Protein AF-A0A9P5H684-F1 (afdb_monomer_lite)

Foldseek 3Di:
DWKFWQAAPQDPVCLVPIQMFAADDLDDFDCPPPSNDNPDDHPGTHHPQCCQQPPDVHNVVVVVSLLPQQALDPVNLLPCVVPLVVLLVSNVRNLVRVLRQCQELVSVLVVLLQLCVLCLVQVHQEAEEEEFALAFRHAYVSGRDGDRDPCVSVVSQVVSQVVQCPDPSNVSRPGYAYAHEAEQQDDPVQVLSRLVVLLVNCVVPVPRYAAYEYDGDLVPGHAVVNCVVSLVVSVVVCVVVVHDHAYAYAACLDLDDPDRRNCSLVSCVVSPHQEYEQNQCVLNPPVSLVSQQVSVREYEHAQLCCSSSNVDVALLRGCVVVSLVSVHQYAYENAAVSRSPHNGQYRVVVVVRNCVNDVPCHVVVHVVRYDYHYYHHSYNHDDDDD

pLDDT: mean 90.16, std 14.66, range [24.05, 98.62]

Structure (mmCIF, N/CA/C/O backbone):
data_AF-A0A9P5H684-F1
#
_entry.id   AF-A0A9P5H684-F1
#
loop_
_atom_site.group_PDB
_atom_site.id
_atom_site.type_symbol
_atom_site.label_atom_id
_atom_site.label_alt_id
_atom_site.label_comp_id
_atom_site.label_asym_id
_atom_site.label_entity_id
_atom_site.label_seq_id
_atom_site.pdbx_PDB_ins_code
_atom_site.Cartn_x
_atom_site.Cartn_y
_atom_site.Cartn_z
_atom_site.occupancy
_atom_site.B_iso_or_equiv
_atom_site.auth_seq_id
_atom_site.auth_comp_id
_atom_site.auth_asym_id
_atom_site.auth_atom_id
_atom_site.pdbx_PDB_model_num
ATOM 1 N N . MET A 1 1 ? 10.548 11.317 -19.198 1.00 88.12 1 MET A N 1
ATOM 2 C CA . MET A 1 1 ? 10.580 9.990 -18.536 1.00 88.12 1 MET A CA 1
ATOM 3 C C . MET A 1 1 ? 11.730 9.157 -19.072 1.00 88.12 1 MET A C 1
ATOM 5 O O . MET A 1 1 ? 11.897 9.047 -20.286 1.00 88.12 1 MET A O 1
ATOM 9 N N . ALA A 1 2 ? 12.477 8.539 -18.170 1.00 92.25 2 ALA A N 1
ATOM 10 C CA . ALA A 1 2 ? 13.562 7.614 -18.451 1.00 92.25 2 ALA A CA 1
ATOM 11 C C . ALA A 1 2 ? 13.311 6.261 -17.791 1.00 92.25 2 ALA A C 1
ATOM 13 O O . ALA A 1 2 ? 12.470 6.139 -16.901 1.00 92.25 2 ALA A O 1
ATOM 14 N N . ILE A 1 3 ? 14.054 5.261 -18.247 1.00 94.75 3 ILE A N 1
ATOM 15 C CA . ILE A 1 3 ? 14.156 3.939 -17.643 1.00 94.75 3 ILE A CA 1
ATOM 16 C C . ILE A 1 3 ? 15.622 3.663 -17.309 1.00 94.75 3 ILE A C 1
ATOM 18 O O . ILE A 1 3 ? 16.497 3.920 -18.132 1.00 94.75 3 ILE A O 1
ATOM 22 N N . SER A 1 4 ? 15.889 3.114 -16.134 1.00 95.31 4 SER A N 1
ATOM 23 C CA . SER A 1 4 ? 17.172 2.495 -15.791 1.00 95.31 4 SER A CA 1
ATOM 24 C C . SER A 1 4 ? 16.957 1.019 -15.459 1.00 95.31 4 SER A C 1
ATOM 26 O O . SER A 1 4 ? 15.826 0.578 -15.223 1.00 95.31 4 SER A O 1
ATOM 28 N N . ALA A 1 5 ? 18.033 0.237 -15.493 1.00 96.69 5 ALA A N 1
ATOM 29 C CA . ALA A 1 5 ? 18.012 -1.173 -15.137 1.00 96.69 5 ALA A CA 1
ATOM 30 C C . ALA A 1 5 ? 19.269 -1.564 -14.352 1.00 96.69 5 ALA A C 1
ATOM 32 O O . ALA A 1 5 ? 20.348 -1.028 -14.594 1.00 96.69 5 ALA A O 1
ATOM 33 N N . SER A 1 6 ? 19.170 -2.570 -13.487 1.00 97.19 6 SER A N 1
ATOM 34 C CA . SER A 1 6 ? 20.330 -3.083 -12.734 1.00 97.19 6 SER A CA 1
ATOM 35 C C . SER A 1 6 ? 21.336 -3.858 -13.582 1.00 97.19 6 SER A C 1
ATOM 37 O O . SER A 1 6 ? 22.437 -4.174 -13.136 1.00 97.19 6 SER A O 1
ATOM 39 N N . GLN A 1 7 ? 20.976 -4.160 -14.826 1.00 96.94 7 GLN A N 1
ATOM 40 C CA . GLN A 1 7 ? 21.835 -4.785 -15.822 1.00 96.94 7 GLN A CA 1
ATOM 41 C C . GLN A 1 7 ? 21.268 -4.558 -17.225 1.00 96.94 7 GLN A C 1
ATOM 43 O O . GLN A 1 7 ? 20.145 -4.081 -17.389 1.00 96.94 7 GLN A O 1
ATOM 48 N N . ASN A 1 8 ? 22.036 -4.926 -18.254 1.00 96.19 8 ASN A N 1
ATOM 49 C CA . ASN A 1 8 ? 21.579 -4.809 -19.637 1.00 96.19 8 ASN A CA 1
ATOM 50 C C . ASN A 1 8 ? 20.339 -5.677 -19.908 1.00 96.19 8 ASN A C 1
ATOM 52 O O . ASN A 1 8 ? 20.190 -6.768 -19.364 1.00 96.19 8 ASN A O 1
ATOM 56 N N . LEU A 1 9 ? 19.491 -5.240 -20.832 1.00 96.75 9 LEU A N 1
ATOM 57 C CA . LEU A 1 9 ? 18.253 -5.928 -21.208 1.00 96.75 9 LEU A CA 1
ATOM 58 C C . LEU A 1 9 ? 18.387 -6.725 -22.520 1.00 96.75 9 LEU A C 1
ATOM 60 O O . LEU A 1 9 ? 17.383 -7.007 -23.179 1.00 96.75 9 LEU A O 1
ATOM 64 N N . GLY A 1 10 ? 19.614 -7.057 -22.939 1.00 95.19 10 GLY A N 1
ATOM 65 C CA . GLY A 1 10 ? 19.905 -7.612 -24.264 1.00 95.19 10 GLY A CA 1
ATOM 66 C C . GLY A 1 10 ? 19.363 -9.025 -24.503 1.00 95.19 10 GLY A C 1
ATOM 67 O O . GLY A 1 10 ? 18.815 -9.298 -25.574 1.00 95.19 10 GLY A O 1
ATOM 68 N N . SER A 1 11 ? 19.435 -9.915 -23.509 1.00 95.62 11 SER A N 1
ATOM 69 C CA . SER A 1 11 ? 18.943 -11.296 -23.612 1.00 95.62 11 SER A CA 1
ATOM 70 C C . SER A 1 11 ? 17.665 -11.515 -22.800 1.00 95.62 11 SER A C 1
ATOM 72 O O . SER A 1 11 ? 17.263 -10.680 -21.992 1.00 95.62 11 SER A O 1
ATOM 74 N N . GLU A 1 12 ? 16.982 -12.635 -23.036 1.00 94.88 12 GLU A N 1
ATOM 75 C CA . GLU A 1 12 ? 15.799 -12.999 -22.251 1.00 94.88 12 GLU A CA 1
ATOM 76 C C . GLU A 1 12 ? 16.147 -13.234 -20.779 1.00 94.88 12 GLU A C 1
ATOM 78 O O . GLU A 1 12 ? 15.478 -12.692 -19.904 1.00 94.88 12 GLU A O 1
ATOM 83 N N . GLU A 1 13 ? 17.243 -13.942 -20.514 1.00 95.75 13 GLU A N 1
ATOM 84 C CA . GLU A 1 13 ? 17.753 -14.185 -19.164 1.00 95.75 13 GLU A CA 1
ATOM 85 C C . GLU A 1 13 ? 18.065 -12.875 -18.427 1.00 95.75 13 GLU A C 1
ATOM 87 O O . GLU A 1 13 ? 17.640 -12.678 -17.286 1.00 95.75 13 GLU A O 1
ATOM 92 N N . THR A 1 14 ? 18.752 -11.926 -19.078 1.00 96.44 14 THR A N 1
ATOM 93 C CA . THR A 1 14 ? 19.074 -10.658 -18.413 1.00 96.44 14 THR A CA 1
ATOM 94 C C . THR A 1 14 ? 17.828 -9.805 -18.190 1.00 96.44 14 THR A C 1
ATOM 96 O O . THR A 1 14 ? 17.703 -9.181 -17.137 1.00 96.44 14 THR A O 1
ATOM 99 N N . ARG A 1 15 ? 16.850 -9.836 -19.105 1.00 96.06 15 ARG A N 1
ATOM 100 C CA . ARG A 1 15 ? 15.536 -9.209 -18.892 1.00 96.06 15 ARG A CA 1
ATOM 101 C C . ARG A 1 15 ? 14.789 -9.830 -17.717 1.00 96.06 15 ARG A C 1
ATOM 103 O O . ARG A 1 15 ? 14.242 -9.099 -16.897 1.00 96.06 15 ARG A O 1
ATOM 110 N N . GLN A 1 16 ? 14.772 -11.153 -17.593 1.00 92.81 16 GLN A N 1
ATOM 111 C CA . GLN A 1 16 ? 14.101 -11.840 -16.484 1.00 92.81 16 GLN A CA 1
ATOM 112 C C . GLN A 1 16 ? 14.712 -11.468 -15.127 1.00 92.81 16 GLN A C 1
ATOM 114 O O . GLN A 1 16 ? 13.967 -11.164 -14.197 1.00 92.81 16 GLN A O 1
ATOM 119 N N . ASN A 1 17 ? 16.038 -11.365 -15.045 1.00 94.38 17 ASN A N 1
ATOM 120 C CA . ASN A 1 17 ? 16.744 -11.079 -13.794 1.00 94.38 17 ASN A CA 1
ATOM 121 C C . ASN A 1 17 ? 16.863 -9.582 -13.458 1.00 94.38 17 ASN A C 1
ATOM 123 O O . ASN A 1 17 ? 17.073 -9.233 -12.300 1.00 94.38 17 ASN A O 1
ATOM 127 N N . ALA A 1 18 ? 16.722 -8.686 -14.440 1.00 95.94 18 ALA A N 1
ATOM 128 C CA . ALA A 1 18 ? 16.872 -7.252 -14.209 1.00 95.94 18 ALA A CA 1
ATOM 129 C C . ALA A 1 18 ? 15.741 -6.682 -13.341 1.00 95.94 18 ALA A C 1
ATOM 131 O O . ALA A 1 18 ? 14.556 -6.965 -13.554 1.00 95.94 18 ALA A O 1
ATOM 132 N N . THR A 1 19 ? 16.114 -5.795 -12.427 1.00 95.69 19 THR A N 1
ATOM 133 C CA . THR A 1 19 ? 15.214 -4.779 -11.876 1.00 95.69 19 THR A CA 1
ATOM 134 C C . THR A 1 19 ? 15.254 -3.563 -12.788 1.00 95.69 19 THR A C 1
ATOM 136 O O . THR A 1 19 ? 16.288 -3.271 -13.388 1.00 95.69 19 THR A O 1
ATOM 139 N N . ILE A 1 20 ? 14.124 -2.878 -12.918 1.00 96.88 20 ILE A N 1
ATOM 140 C CA . ILE A 1 20 ? 14.018 -1.630 -13.675 1.00 96.88 20 ILE A CA 1
ATOM 141 C C . ILE A 1 20 ? 13.455 -0.541 -12.766 1.00 96.88 20 ILE A C 1
ATOM 143 O O . ILE A 1 20 ? 12.819 -0.855 -11.761 1.00 96.88 20 ILE A O 1
ATOM 147 N N . SER A 1 21 ? 13.668 0.718 -13.127 1.00 95.75 21 SER A N 1
ATOM 148 C CA . SER A 1 21 ? 13.059 1.873 -12.465 1.00 95.75 21 SER A CA 1
ATOM 149 C C . SER A 1 21 ? 12.795 2.994 -13.455 1.00 95.75 21 SER A C 1
ATOM 151 O O . SER A 1 21 ? 13.434 3.068 -14.506 1.00 95.75 21 SER A O 1
ATOM 153 N N . PHE A 1 22 ? 11.847 3.861 -13.110 1.00 94.12 22 PHE A N 1
ATOM 154 C CA . PHE A 1 22 ? 11.490 5.034 -13.896 1.00 94.12 22 PHE A CA 1
ATOM 155 C C . PHE A 1 22 ? 11.845 6.328 -13.163 1.00 94.12 22 PHE A C 1
ATOM 157 O O . PHE A 1 22 ? 11.801 6.402 -11.936 1.00 94.12 22 PHE A O 1
ATOM 164 N N . SER A 1 23 ? 12.197 7.353 -13.933 1.00 90.88 23 SER A N 1
ATOM 165 C CA . SER A 1 23 ? 12.470 8.702 -13.431 1.00 90.88 23 SER A CA 1
ATOM 166 C C . SER A 1 23 ? 12.020 9.762 -14.433 1.00 90.88 23 SER A C 1
ATOM 168 O O . SER A 1 23 ? 11.856 9.490 -15.632 1.00 90.88 23 SER A O 1
ATOM 170 N N . HIS A 1 24 ? 11.810 10.982 -13.949 1.00 90.06 24 HIS A N 1
ATOM 171 C CA . HIS A 1 24 ? 11.607 12.148 -14.799 1.00 90.06 24 HIS A CA 1
ATOM 172 C C . HIS A 1 24 ? 12.957 12.787 -15.163 1.00 90.06 24 HIS A C 1
ATOM 174 O O . HIS A 1 24 ? 13.890 12.734 -14.374 1.00 90.06 24 HIS A O 1
ATOM 180 N N . HIS A 1 25 ? 13.051 13.332 -16.377 1.00 86.19 25 HIS A N 1
ATOM 181 C CA . HIS A 1 25 ? 14.206 14.072 -16.891 1.00 86.19 25 HIS A CA 1
ATOM 182 C C . HIS A 1 25 ? 13.705 15.023 -17.979 1.00 86.19 25 HIS A C 1
ATOM 184 O O . HIS A 1 25 ? 12.967 14.575 -18.872 1.00 86.19 25 HIS A O 1
ATOM 190 N N . ASN A 1 26 ? 14.132 16.283 -17.908 1.00 77.31 26 ASN A N 1
ATOM 191 C CA . ASN A 1 26 ? 13.805 17.329 -18.878 1.00 77.31 26 ASN A CA 1
ATOM 192 C C . ASN A 1 26 ? 14.712 17.278 -20.114 1.00 77.31 26 ASN A C 1
ATOM 194 O O . ASN A 1 26 ? 14.251 17.455 -21.244 1.00 77.31 26 ASN A O 1
ATOM 198 N N . ASP A 1 27 ? 15.999 17.004 -19.897 1.00 71.00 27 ASP A N 1
ATOM 199 C CA . ASP A 1 27 ? 17.017 17.059 -20.939 1.00 71.00 27 ASP A CA 1
ATOM 200 C C . ASP A 1 27 ? 17.189 15.744 -21.712 1.00 71.00 27 ASP A C 1
ATOM 202 O O . ASP A 1 27 ? 16.764 14.651 -21.321 1.00 71.00 27 ASP A O 1
ATOM 206 N N . SER A 1 28 ? 17.862 15.859 -22.860 1.00 66.38 28 SER A N 1
ATOM 207 C CA . SER A 1 28 ? 18.249 14.715 -23.684 1.00 66.38 28 SER A CA 1
ATOM 208 C C . SER A 1 28 ? 19.277 13.850 -22.952 1.00 66.38 28 SER A C 1
ATOM 210 O O . SER A 1 28 ? 20.439 14.223 -22.811 1.00 66.38 28 SER A O 1
ATOM 212 N N . ILE A 1 29 ? 18.853 12.666 -22.519 1.00 74.56 29 ILE A N 1
ATOM 213 C CA . ILE A 1 29 ? 19.712 11.679 -21.857 1.00 74.56 29 ILE A CA 1
ATOM 214 C C . ILE A 1 29 ? 20.657 11.041 -22.882 1.00 74.56 29 ILE A C 1
ATOM 216 O O . ILE A 1 29 ? 20.285 10.823 -24.039 1.00 74.56 29 ILE A O 1
ATOM 220 N N . LEU A 1 30 ? 21.878 10.711 -22.450 1.00 66.06 30 LEU A N 1
ATOM 221 C CA . LEU A 1 30 ? 22.848 9.967 -23.253 1.00 66.06 30 LEU A CA 1
ATOM 222 C C . LEU A 1 30 ? 22.227 8.673 -23.809 1.00 66.06 30 LEU A C 1
ATOM 224 O O . LEU A 1 30 ? 21.613 7.892 -23.087 1.00 66.06 30 LEU A O 1
ATOM 228 N N . VAL A 1 31 ? 22.403 8.450 -25.113 1.00 68.75 31 VAL A N 1
ATOM 229 C CA . VAL A 1 31 ? 21.781 7.337 -25.859 1.00 68.75 31 VAL A CA 1
ATOM 230 C C . VAL A 1 31 ? 22.736 6.142 -26.013 1.00 68.75 31 VAL A C 1
ATOM 232 O O . VAL A 1 31 ? 22.346 5.090 -26.511 1.00 68.75 31 VAL A O 1
ATOM 235 N N . GLU A 1 32 ? 23.989 6.268 -25.567 1.00 79.25 32 GLU A N 1
ATOM 236 C CA . GLU A 1 32 ? 25.018 5.243 -25.744 1.00 79.25 32 GLU A CA 1
ATOM 237 C C . GLU A 1 32 ? 25.802 4.981 -24.450 1.00 79.25 32 GLU A C 1
ATOM 239 O O . GLU A 1 32 ? 26.245 5.936 -23.806 1.00 79.25 32 GLU A O 1
ATOM 244 N N . PRO A 1 33 ? 26.059 3.709 -24.099 1.00 85.81 33 PRO A N 1
ATOM 245 C CA . PRO A 1 33 ? 25.591 2.496 -24.777 1.00 85.81 33 PRO A CA 1
ATOM 246 C C . PRO A 1 33 ? 24.095 2.215 -24.540 1.00 85.81 33 PRO A C 1
ATOM 248 O O . PRO A 1 33 ? 23.588 2.423 -23.441 1.00 85.81 33 PRO A O 1
ATOM 251 N N . SER A 1 34 ? 23.402 1.692 -25.562 1.00 92.25 34 SER A N 1
ATOM 252 C CA . SER A 1 34 ? 21.995 1.252 -25.461 1.00 92.25 34 SER A CA 1
ATOM 253 C C . SER A 1 34 ? 21.733 0.367 -24.233 1.00 92.25 34 SER A C 1
ATOM 255 O O . SER A 1 34 ? 22.548 -0.502 -23.923 1.00 92.25 34 SER A O 1
ATOM 257 N N . ILE A 1 35 ? 20.554 0.492 -23.607 1.00 94.25 35 ILE A N 1
ATOM 258 C CA . ILE A 1 35 ? 20.113 -0.373 -22.492 1.00 94.25 35 ILE A CA 1
ATOM 259 C C . ILE A 1 35 ? 20.092 -1.875 -22.846 1.00 94.25 35 ILE A C 1
ATOM 261 O O . ILE A 1 35 ? 20.163 -2.730 -21.966 1.00 94.25 35 ILE A O 1
ATOM 265 N N . TYR A 1 36 ? 20.049 -2.223 -24.137 1.00 95.75 36 TYR A N 1
ATOM 266 C CA . TYR A 1 36 ? 20.116 -3.606 -24.632 1.00 95.75 36 TYR A CA 1
ATOM 267 C C . TYR A 1 36 ? 21.547 -4.088 -24.928 1.00 95.75 36 TYR A C 1
ATOM 269 O O . TYR A 1 36 ? 21.750 -5.243 -25.296 1.00 95.75 36 TYR A O 1
ATOM 277 N N . SER A 1 37 ? 22.549 -3.218 -24.792 1.00 94.94 37 SER A N 1
ATOM 278 C CA . SER A 1 37 ? 23.952 -3.523 -25.072 1.00 94.94 37 SER A CA 1
ATOM 279 C C . SER A 1 37 ? 24.622 -4.215 -23.892 1.00 94.94 37 SER A C 1
ATOM 281 O O . SER A 1 37 ? 24.469 -3.795 -22.750 1.00 94.94 37 SER A O 1
ATOM 283 N N . ALA A 1 38 ? 25.498 -5.186 -24.162 1.00 94.69 38 ALA A N 1
ATOM 284 C CA . ALA A 1 38 ? 26.367 -5.775 -23.137 1.00 94.69 38 ALA A CA 1
ATOM 285 C C . ALA A 1 38 ? 27.308 -4.748 -22.467 1.00 94.69 38 ALA A C 1
ATOM 287 O O . ALA A 1 38 ? 27.883 -5.035 -21.423 1.00 94.69 38 ALA A O 1
ATOM 288 N N . LYS A 1 39 ? 27.474 -3.560 -23.068 1.00 95.38 39 LYS A N 1
ATOM 289 C CA . LYS A 1 39 ? 28.248 -2.442 -22.508 1.00 95.38 39 LYS A CA 1
ATOM 290 C C . LYS A 1 39 ? 27.414 -1.485 -21.651 1.00 95.38 39 LYS A C 1
ATOM 292 O O . LYS A 1 39 ? 27.982 -0.519 -21.151 1.00 95.38 39 LYS A O 1
ATOM 297 N N . TYR A 1 40 ? 26.101 -1.703 -21.526 1.00 95.00 40 TYR A N 1
ATOM 298 C CA . TYR A 1 40 ? 25.239 -0.887 -20.673 1.00 95.00 40 TYR A CA 1
ATOM 299 C C . TYR A 1 40 ? 25.798 -0.827 -19.251 1.00 95.00 40 TYR A C 1
ATOM 301 O O . TYR A 1 40 ? 26.163 -1.855 -18.677 1.00 95.00 40 TYR A O 1
ATOM 309 N N . ILE A 1 41 ? 25.870 0.384 -18.703 1.00 94.31 41 ILE A N 1
ATOM 310 C CA . ILE A 1 41 ? 26.315 0.616 -17.334 1.00 94.31 41 ILE A CA 1
ATOM 311 C C . ILE A 1 41 ? 25.068 0.531 -16.442 1.00 94.31 41 ILE A C 1
ATOM 313 O O . ILE A 1 41 ? 24.143 1.319 -16.656 1.00 94.31 41 ILE A O 1
ATOM 317 N N . PRO A 1 42 ? 25.015 -0.402 -15.472 1.00 95.25 42 PRO A N 1
ATOM 318 C CA . PRO A 1 42 ? 23.898 -0.525 -14.542 1.00 95.25 42 PRO A CA 1
ATOM 319 C C . PRO A 1 42 ? 23.465 0.806 -13.929 1.00 95.25 42 PRO A C 1
ATOM 321 O O . PRO A 1 42 ? 24.299 1.659 -13.628 1.00 95.25 42 PRO A O 1
ATOM 324 N N . GLU A 1 43 ? 22.158 0.952 -13.737 1.00 93.88 43 GLU A N 1
ATOM 325 C CA . GLU A 1 43 ? 21.494 2.105 -13.122 1.00 93.88 43 GLU A CA 1
ATOM 326 C C . GLU A 1 43 ? 21.635 3.433 -13.879 1.00 93.88 43 GLU A C 1
ATOM 328 O O . GLU A 1 43 ? 21.195 4.474 -13.396 1.00 93.88 43 GLU A O 1
ATOM 333 N N . THR A 1 44 ? 22.181 3.424 -15.098 1.00 92.81 44 THR A N 1
ATOM 334 C CA . THR A 1 44 ? 22.191 4.630 -15.934 1.00 92.81 44 THR A CA 1
ATOM 335 C C . THR A 1 44 ? 20.836 4.850 -16.601 1.00 92.81 44 THR A C 1
ATOM 337 O O . THR A 1 44 ? 20.258 3.932 -17.193 1.00 92.81 44 THR A O 1
ATOM 340 N N . SER A 1 45 ? 20.316 6.074 -16.497 1.00 92.19 45 SER A N 1
ATOM 341 C CA . SER A 1 45 ? 19.063 6.471 -17.141 1.00 92.19 45 SER A CA 1
ATOM 342 C C . SER A 1 45 ? 19.159 6.351 -18.661 1.00 92.19 45 SER A C 1
ATOM 344 O O . SER A 1 45 ? 20.176 6.686 -19.266 1.00 92.19 45 SER A O 1
ATOM 346 N N . PHE A 1 46 ? 18.066 5.922 -19.286 1.00 93.38 46 PHE A N 1
ATOM 347 C CA . PHE A 1 46 ? 17.939 5.771 -20.729 1.00 93.38 46 PHE A CA 1
ATOM 348 C C . PHE A 1 46 ? 16.563 6.272 -21.205 1.00 93.38 46 PHE A C 1
ATOM 350 O O . PHE A 1 46 ? 15.563 6.028 -20.524 1.00 93.38 46 PHE A O 1
ATOM 357 N N . PRO A 1 47 ? 16.442 6.948 -22.366 1.00 93.31 47 PRO A N 1
ATOM 358 C CA . PRO A 1 47 ? 15.149 7.443 -22.843 1.00 93.31 47 PRO A CA 1
ATOM 359 C C . PRO A 1 47 ? 14.119 6.319 -23.037 1.00 93.31 47 PRO A C 1
ATOM 361 O O . PRO A 1 47 ? 14.305 5.427 -23.871 1.00 93.31 47 PRO A O 1
ATOM 364 N N . ILE A 1 48 ? 12.989 6.384 -22.321 1.00 93.06 48 ILE A N 1
ATOM 365 C CA . ILE A 1 48 ? 11.979 5.309 -22.331 1.00 93.06 48 ILE A CA 1
ATOM 366 C C . ILE A 1 48 ? 11.394 5.065 -23.728 1.00 93.06 48 ILE A C 1
ATOM 368 O O . ILE A 1 48 ? 11.142 3.924 -24.101 1.00 93.06 48 ILE A O 1
ATOM 372 N N . GLN A 1 49 ? 11.216 6.118 -24.533 1.00 92.56 49 GLN A N 1
ATOM 373 C CA . GLN A 1 49 ? 10.672 5.989 -25.888 1.00 92.56 49 GLN A CA 1
ATOM 374 C C . GLN A 1 49 ? 11.644 5.254 -26.817 1.00 92.56 49 GLN A C 1
ATOM 376 O O . GLN A 1 49 ? 11.212 4.489 -27.677 1.00 92.56 49 GLN A O 1
ATOM 381 N N . ILE A 1 50 ? 12.955 5.460 -26.641 1.00 93.69 50 ILE A N 1
ATOM 382 C CA . ILE A 1 50 ? 13.979 4.744 -27.408 1.00 93.69 50 ILE A CA 1
ATOM 383 C C . ILE A 1 50 ? 14.052 3.298 -26.924 1.00 93.69 50 ILE A C 1
ATOM 385 O O . ILE A 1 50 ? 14.060 2.398 -27.763 1.00 93.69 50 ILE A O 1
ATOM 389 N N . ALA A 1 51 ? 14.037 3.062 -25.605 1.00 94.56 51 ALA A N 1
ATOM 390 C CA . ALA A 1 51 ? 13.985 1.711 -25.046 1.00 94.56 51 ALA A CA 1
ATOM 391 C C . ALA A 1 51 ? 12.799 0.934 -25.632 1.00 94.56 51 ALA A C 1
ATOM 393 O O . ALA A 1 51 ? 12.989 -0.090 -26.276 1.00 94.56 51 ALA A O 1
ATOM 394 N N . ALA A 1 52 ? 11.588 1.483 -25.532 1.00 96.25 52 ALA A N 1
ATOM 395 C CA . ALA A 1 52 ? 10.380 0.834 -26.029 1.00 96.25 52 ALA A CA 1
ATOM 396 C C . ALA A 1 52 ? 10.454 0.490 -27.527 1.00 96.25 52 ALA A C 1
ATOM 398 O O . ALA A 1 52 ? 10.137 -0.633 -27.913 1.00 96.25 52 ALA A O 1
ATOM 399 N N . LYS A 1 53 ? 10.919 1.423 -28.370 1.00 95.12 53 LYS A N 1
ATOM 400 C CA . LYS A 1 53 ? 11.030 1.215 -29.825 1.00 95.12 53 LYS A CA 1
ATOM 401 C C . LYS A 1 53 ? 12.095 0.199 -30.219 1.00 95.12 53 LYS A C 1
ATOM 403 O O . LYS A 1 53 ? 11.917 -0.515 -31.201 1.00 95.12 53 LYS A O 1
ATOM 408 N N . SER A 1 54 ? 13.205 0.164 -29.485 1.00 94.19 54 SER A N 1
ATOM 409 C CA . SER A 1 54 ? 14.333 -0.734 -29.759 1.00 94.19 54 SER A CA 1
ATOM 410 C C . SER A 1 54 ? 14.256 -2.062 -29.000 1.00 94.19 54 SER A C 1
ATOM 412 O O . SER A 1 54 ? 15.111 -2.926 -29.193 1.00 94.19 54 SER A O 1
ATOM 414 N N . PHE A 1 55 ? 13.219 -2.260 -28.183 1.00 96.62 55 PHE A N 1
ATOM 415 C CA . PHE A 1 55 ? 12.987 -3.513 -27.483 1.00 96.62 55 PHE A CA 1
ATOM 416 C C . PHE A 1 55 ? 12.774 -4.666 -28.481 1.00 96.62 55 PHE A C 1
ATOM 418 O O . PHE A 1 55 ? 12.052 -4.502 -29.472 1.00 96.62 55 PHE A O 1
ATOM 425 N N . PRO A 1 56 ? 13.343 -5.859 -28.237 1.00 93.38 56 PRO A N 1
ATOM 426 C CA . PRO A 1 56 ? 13.079 -7.032 -29.065 1.00 93.38 56 PRO A CA 1
ATOM 427 C C . PRO A 1 56 ? 11.579 -7.363 -29.130 1.00 93.38 56 PRO A C 1
ATOM 429 O O . PRO A 1 56 ? 10.965 -7.722 -28.128 1.00 93.38 56 PRO A O 1
ATOM 432 N N . GLY A 1 57 ? 10.981 -7.249 -30.319 1.00 94.38 57 GLY A N 1
ATOM 433 C CA . GLY A 1 57 ? 9.531 -7.401 -30.517 1.00 94.38 57 GLY A CA 1
ATOM 434 C C . GLY A 1 57 ? 8.727 -6.093 -30.456 1.00 94.38 57 GLY A C 1
ATOM 435 O O . GLY A 1 57 ? 7.500 -6.142 -30.518 1.00 94.38 57 GLY A O 1
ATOM 436 N N . GLY A 1 58 ? 9.396 -4.940 -30.370 1.00 96.31 58 GLY A N 1
ATOM 437 C CA . GLY A 1 58 ? 8.798 -3.606 -30.446 1.00 96.31 58 GLY A CA 1
ATOM 438 C C . GLY A 1 58 ? 8.108 -3.137 -29.162 1.00 96.31 58 GLY A C 1
ATOM 439 O O . GLY A 1 58 ? 8.189 -3.773 -28.108 1.00 96.31 58 GLY A O 1
ATOM 440 N N . GLU A 1 59 ? 7.396 -2.011 -29.266 1.00 97.38 59 GLU A N 1
ATOM 441 C CA . GLU A 1 59 ? 6.789 -1.322 -28.118 1.00 97.38 59 GLU A CA 1
ATOM 442 C C . GLU A 1 59 ? 5.768 -2.188 -27.362 1.00 97.38 59 GLU A C 1
ATOM 444 O O . GLU A 1 59 ? 5.715 -2.149 -26.133 1.00 97.38 59 GLU A O 1
ATOM 449 N N . ASP A 1 60 ? 4.988 -3.018 -28.060 1.00 97.50 60 ASP A N 1
ATOM 450 C CA . ASP A 1 60 ? 4.012 -3.908 -27.417 1.00 97.50 60 ASP A CA 1
ATOM 451 C C . ASP A 1 60 ? 4.691 -4.982 -26.563 1.00 97.50 60 ASP A C 1
ATOM 453 O O . ASP A 1 60 ? 4.224 -5.317 -25.470 1.00 97.50 60 ASP A O 1
ATOM 457 N N . ALA A 1 61 ? 5.818 -5.518 -27.039 1.00 97.12 61 ALA A N 1
ATOM 458 C CA . ALA A 1 61 ? 6.613 -6.465 -26.273 1.00 97.12 61 ALA A CA 1
ATOM 459 C C . ALA A 1 61 ? 7.273 -5.782 -25.065 1.00 97.12 61 ALA A C 1
ATOM 461 O O . ALA A 1 61 ? 7.292 -6.369 -23.982 1.00 97.12 61 ALA A O 1
ATOM 462 N N . PHE A 1 62 ? 7.709 -4.525 -25.206 1.00 97.56 62 PHE A N 1
ATOM 463 C CA . PHE A 1 62 ? 8.201 -3.722 -24.085 1.00 97.56 62 PHE A CA 1
ATOM 464 C C . PHE A 1 62 ? 7.122 -3.504 -23.018 1.00 97.56 62 PHE A C 1
ATOM 466 O O . PHE A 1 62 ? 7.381 -3.709 -21.835 1.00 97.56 62 PHE A O 1
ATOM 473 N N . ARG A 1 63 ? 5.890 -3.151 -23.414 1.00 96.19 63 ARG A N 1
ATOM 474 C CA . ARG A 1 63 ? 4.765 -2.983 -22.476 1.00 96.19 63 ARG A CA 1
ATOM 475 C C . ARG A 1 63 ? 4.448 -4.276 -21.730 1.00 96.19 63 ARG A C 1
ATOM 477 O O . ARG A 1 63 ? 4.270 -4.235 -20.516 1.00 96.19 63 ARG A O 1
ATOM 484 N N . ARG A 1 64 ? 4.424 -5.422 -22.424 1.00 95.12 64 ARG A N 1
ATOM 485 C CA . ARG A 1 64 ? 4.244 -6.738 -21.782 1.00 95.12 64 ARG A CA 1
ATOM 486 C C . ARG A 1 64 ? 5.368 -7.054 -20.799 1.00 95.12 64 ARG A C 1
ATOM 488 O O . ARG A 1 64 ? 5.080 -7.514 -19.702 1.00 95.12 64 ARG A O 1
ATOM 495 N N . TYR A 1 65 ? 6.614 -6.756 -21.163 1.00 96.38 65 TYR A N 1
ATOM 496 C CA . TYR A 1 65 ? 7.768 -6.916 -20.280 1.00 96.38 65 TYR A CA 1
ATOM 497 C C . TYR A 1 65 ? 7.669 -6.038 -19.024 1.00 96.38 65 TYR A C 1
ATOM 499 O O . TYR A 1 65 ? 7.888 -6.514 -17.917 1.00 96.38 65 TYR A O 1
ATOM 507 N N . VAL A 1 66 ? 7.295 -4.764 -19.162 1.00 95.81 66 VAL A N 1
ATOM 508 C CA . VAL A 1 66 ? 7.104 -3.887 -17.997 1.00 95.81 66 VAL A CA 1
ATOM 509 C C . VAL A 1 66 ? 5.945 -4.392 -17.133 1.00 95.81 66 VAL A C 1
ATOM 511 O O . VAL A 1 66 ? 6.095 -4.485 -15.915 1.00 95.81 66 VAL A O 1
ATOM 514 N N . LYS A 1 67 ? 4.822 -4.803 -17.744 1.00 94.12 67 LYS A N 1
ATOM 515 C CA . LYS A 1 67 ? 3.670 -5.371 -17.022 1.00 94.12 67 LYS A CA 1
ATOM 516 C C . LYS A 1 67 ? 4.058 -6.632 -16.245 1.00 94.12 67 LYS A C 1
ATOM 518 O O . LYS A 1 67 ? 3.724 -6.738 -15.071 1.00 94.12 67 LYS A O 1
ATOM 523 N N . SER A 1 68 ? 4.851 -7.528 -16.836 1.00 94.06 68 SER A N 1
ATOM 524 C CA . SER A 1 68 ? 5.320 -8.741 -16.154 1.00 94.06 68 SER A CA 1
ATOM 525 C C . SER A 1 68 ? 6.253 -8.462 -14.973 1.00 94.06 68 SER A C 1
ATOM 527 O O . SER A 1 68 ? 6.509 -9.365 -14.189 1.00 94.06 68 SER A O 1
ATOM 529 N N . LYS A 1 69 ? 6.790 -7.241 -14.834 1.00 95.06 69 LYS A N 1
ATOM 530 C CA . LYS A 1 69 ? 7.607 -6.824 -13.682 1.00 95.06 69 LYS A CA 1
ATOM 531 C C . LYS A 1 69 ? 6.781 -6.192 -12.565 1.00 95.06 69 LYS A C 1
ATOM 533 O O . LYS A 1 69 ? 7.171 -6.293 -11.403 1.00 95.06 69 LYS A O 1
ATOM 538 N N . VAL A 1 70 ? 5.618 -5.626 -12.879 1.00 93.69 70 VAL A N 1
ATOM 539 C CA . VAL A 1 70 ? 4.734 -4.961 -11.904 1.00 93.69 70 VAL A CA 1
ATOM 540 C C . VAL A 1 70 ? 3.530 -5.813 -11.466 1.00 93.69 70 VAL A C 1
ATOM 542 O O . VAL A 1 70 ? 2.833 -5.436 -10.536 1.00 93.69 70 VAL A O 1
ATOM 545 N N . VAL A 1 71 ? 3.319 -6.986 -12.071 1.00 94.12 71 VAL A N 1
ATOM 546 C CA . VAL A 1 71 ? 2.204 -7.900 -11.756 1.00 94.12 71 VAL A CA 1
ATOM 547 C C . VAL A 1 71 ? 2.705 -9.267 -11.295 1.00 94.12 71 VAL A C 1
ATOM 549 O O . VAL A 1 71 ? 3.574 -9.836 -11.955 1.00 94.12 71 VAL A O 1
ATOM 552 N N . ILE A 1 72 ? 2.136 -9.823 -10.223 1.00 95.31 72 ILE A N 1
ATOM 553 C CA . ILE A 1 72 ? 2.300 -11.243 -9.881 1.00 95.31 72 ILE A CA 1
ATOM 554 C C . ILE A 1 72 ? 1.545 -12.069 -10.917 1.00 95.31 72 ILE A C 1
ATOM 556 O O . ILE A 1 72 ? 0.330 -11.946 -11.060 1.00 95.31 72 ILE A O 1
ATOM 560 N N . LEU A 1 73 ? 2.267 -12.897 -11.665 1.00 92.38 73 LEU A N 1
ATOM 561 C CA . LEU A 1 73 ? 1.655 -13.705 -12.712 1.00 92.38 73 LEU A CA 1
ATOM 562 C C . LEU A 1 73 ? 0.924 -14.920 -12.109 1.00 92.38 73 LEU A C 1
ATOM 564 O O . LEU A 1 73 ? 1.359 -15.436 -11.075 1.00 92.38 73 LEU A O 1
ATOM 568 N N . PRO A 1 74 ? -0.146 -15.434 -12.744 1.00 91.44 74 PRO A N 1
ATOM 569 C CA . PRO A 1 74 ? -0.859 -16.617 -12.253 1.00 91.44 74 PRO A CA 1
ATOM 570 C C . PRO A 1 74 ? 0.045 -17.841 -12.044 1.00 91.44 74 PRO A C 1
ATOM 572 O O . PRO A 1 74 ? -0.100 -18.579 -11.076 1.00 91.44 74 PRO A O 1
ATOM 575 N N . GLU A 1 75 ? 1.028 -18.052 -12.919 1.00 92.38 75 GLU A N 1
ATOM 576 C CA . GLU A 1 75 ? 2.023 -19.118 -12.779 1.00 92.38 75 GLU A CA 1
ATOM 577 C C . GLU A 1 75 ? 2.984 -18.913 -11.600 1.00 92.38 75 GLU A C 1
ATOM 579 O O . GLU A 1 75 ? 3.623 -19.870 -11.164 1.00 92.38 75 GLU A O 1
ATOM 584 N N . GLU A 1 76 ? 3.104 -17.684 -11.088 1.00 92.69 76 GLU A N 1
ATOM 585 C CA . GLU A 1 76 ? 3.841 -17.383 -9.867 1.00 92.69 76 GLU A CA 1
ATOM 586 C C . GLU A 1 76 ? 2.956 -17.644 -8.647 1.00 92.69 76 GLU A C 1
ATOM 588 O O . GLU A 1 76 ? 3.423 -18.298 -7.719 1.00 92.69 76 GLU A O 1
ATOM 593 N N . SER A 1 77 ? 1.693 -17.203 -8.626 1.00 92.75 77 SER A N 1
ATOM 594 C CA . SER A 1 77 ? 0.831 -17.324 -7.437 1.00 92.75 77 SER A CA 1
ATOM 595 C C . SER A 1 77 ? 0.621 -18.780 -7.001 1.00 92.75 77 SER A C 1
ATOM 597 O O . SER A 1 77 ? 0.825 -19.092 -5.829 1.00 92.75 77 SER A O 1
ATOM 599 N N . ILE A 1 78 ? 0.380 -19.700 -7.940 1.00 94.12 78 ILE A N 1
ATOM 600 C CA . ILE A 1 78 ? 0.056 -21.116 -7.657 1.00 94.12 78 ILE A CA 1
ATOM 601 C C . ILE A 1 78 ? 1.228 -21.975 -7.139 1.00 94.12 78 ILE A C 1
ATOM 603 O O . ILE A 1 78 ? 1.049 -23.154 -6.830 1.00 94.12 78 ILE A O 1
ATOM 607 N N . ARG A 1 79 ? 2.448 -21.429 -7.051 1.00 95.50 79 ARG A N 1
ATOM 608 C CA . ARG A 1 79 ? 3.659 -22.150 -6.607 1.00 95.50 79 ARG A CA 1
ATOM 609 C C . ARG A 1 79 ? 3.735 -22.249 -5.076 1.00 95.50 79 ARG A C 1
ATOM 611 O O . ARG A 1 79 ? 4.683 -21.752 -4.461 1.00 95.50 79 ARG A O 1
ATOM 618 N N . HIS A 1 80 ? 2.726 -22.858 -4.449 1.00 93.81 80 HIS A N 1
ATOM 619 C CA . HIS A 1 80 ? 2.607 -22.969 -2.987 1.00 93.81 80 HIS A CA 1
ATOM 620 C C . HIS A 1 80 ? 3.831 -23.609 -2.318 1.00 93.81 80 HIS A C 1
ATOM 622 O O . HIS A 1 80 ? 4.159 -23.264 -1.185 1.00 93.81 80 HIS A O 1
ATOM 628 N N . GLU A 1 81 ? 4.561 -24.482 -3.014 1.00 96.00 81 GLU A N 1
ATOM 629 C CA . GLU A 1 81 ? 5.772 -25.119 -2.495 1.00 96.00 81 GLU A CA 1
ATOM 630 C C . GLU A 1 81 ? 6.939 -24.144 -2.262 1.00 96.00 81 GLU A C 1
ATOM 632 O O . GLU A 1 81 ? 7.887 -24.482 -1.556 1.00 96.00 81 GLU A O 1
ATOM 637 N N . LEU A 1 82 ? 6.880 -22.933 -2.831 1.00 96.44 82 LEU A N 1
ATOM 638 C CA . LEU A 1 82 ? 7.860 -21.870 -2.588 1.00 96.44 82 LEU A CA 1
ATOM 639 C C . LEU A 1 82 ? 7.540 -21.030 -1.336 1.00 96.44 82 LEU A C 1
ATOM 641 O O . LEU A 1 82 ? 8.379 -20.231 -0.916 1.00 96.44 82 LEU A O 1
ATOM 645 N N . GLY A 1 83 ? 6.352 -21.206 -0.744 1.00 94.56 83 GLY A N 1
ATOM 646 C CA . GLY A 1 83 ? 5.917 -20.537 0.484 1.00 94.56 83 GLY A CA 1
ATOM 647 C C . GLY A 1 83 ? 5.577 -19.047 0.333 1.00 94.56 83 GLY A C 1
ATOM 648 O O . GLY A 1 83 ? 5.753 -18.444 -0.729 1.00 94.56 83 GLY A O 1
ATOM 649 N N . VAL A 1 84 ? 5.083 -18.453 1.421 1.00 95.31 84 VAL A N 1
ATOM 650 C CA . VAL A 1 84 ? 4.619 -17.052 1.500 1.00 95.31 84 VAL A CA 1
ATOM 651 C C . VAL A 1 84 ? 5.774 -16.062 1.275 1.00 95.31 84 VAL A C 1
ATOM 653 O O . VAL A 1 84 ? 5.656 -15.131 0.481 1.00 95.31 84 VAL A O 1
ATOM 656 N N . ASP A 1 85 ? 6.950 -16.317 1.854 1.00 96.00 85 ASP A N 1
ATOM 657 C CA . ASP A 1 85 ? 8.115 -15.425 1.728 1.00 96.00 85 ASP A CA 1
ATOM 658 C C . ASP A 1 85 ? 8.567 -15.197 0.281 1.00 96.00 85 ASP A C 1
ATOM 660 O O . ASP A 1 85 ? 9.034 -14.115 -0.081 1.00 96.00 85 ASP A O 1
ATOM 664 N N . GLN A 1 86 ? 8.476 -16.222 -0.572 1.00 96.56 86 GLN A N 1
ATOM 665 C CA . GLN A 1 86 ? 8.919 -16.090 -1.956 1.00 96.56 86 GLN A CA 1
ATOM 666 C C . GLN A 1 86 ? 7.976 -15.203 -2.772 1.00 96.56 86 GLN A C 1
ATOM 668 O O . GLN A 1 86 ? 8.471 -14.380 -3.546 1.00 96.56 86 GLN A O 1
ATOM 673 N N . VAL A 1 87 ? 6.657 -15.335 -2.596 1.00 96.81 87 VAL A N 1
ATOM 674 C CA . VAL A 1 87 ? 5.700 -14.474 -3.305 1.00 96.81 87 VAL A CA 1
ATOM 675 C C . VAL A 1 87 ? 5.722 -13.053 -2.754 1.00 96.81 87 VAL A C 1
ATOM 677 O O . VAL A 1 87 ? 5.660 -12.108 -3.533 1.00 96.81 87 VAL A O 1
ATOM 680 N N . TRP A 1 88 ? 5.974 -12.868 -1.456 1.00 96.62 88 TRP A N 1
ATOM 681 C CA . TRP A 1 88 ? 6.193 -11.537 -0.889 1.00 96.62 88 TRP A CA 1
ATOM 682 C C . TRP A 1 88 ? 7.417 -10.827 -1.468 1.00 96.62 88 TRP A C 1
ATOM 684 O O . TRP A 1 88 ? 7.339 -9.635 -1.763 1.00 96.62 88 TRP A O 1
ATOM 694 N N . ARG A 1 89 ? 8.530 -11.532 -1.725 1.00 95.62 89 ARG A N 1
ATOM 695 C CA . ARG A 1 89 ? 9.670 -10.939 -2.457 1.00 95.62 89 ARG A CA 1
ATOM 696 C C . ARG A 1 89 ? 9.261 -10.464 -3.854 1.00 95.62 89 ARG A C 1
ATOM 698 O O . ARG A 1 89 ? 9.680 -9.389 -4.285 1.00 95.62 89 ARG A O 1
ATOM 705 N N . ARG A 1 90 ? 8.430 -11.243 -4.556 1.00 95.19 90 ARG A N 1
ATOM 706 C CA . ARG A 1 90 ? 7.900 -10.878 -5.879 1.00 95.19 90 ARG A CA 1
ATOM 707 C C . ARG A 1 90 ? 6.971 -9.663 -5.801 1.00 95.19 90 ARG A C 1
ATOM 709 O O . ARG A 1 90 ? 7.124 -8.750 -6.616 1.00 95.19 90 ARG A O 1
ATOM 716 N N . PHE A 1 91 ? 6.067 -9.646 -4.826 1.00 95.94 91 PHE A N 1
ATOM 717 C CA . PHE A 1 91 ? 5.153 -8.545 -4.538 1.00 95.94 91 PHE A CA 1
ATOM 718 C C . PHE A 1 91 ? 5.923 -7.253 -4.248 1.00 95.94 91 PHE A C 1
ATOM 720 O O . PHE A 1 91 ? 5.740 -6.257 -4.936 1.00 95.94 91 PHE A O 1
ATOM 727 N N . GLN A 1 92 ? 6.887 -7.295 -3.324 1.00 94.06 92 GLN A N 1
ATOM 728 C CA . GLN A 1 92 ? 7.731 -6.148 -2.979 1.00 94.06 92 GLN A CA 1
ATOM 729 C C . GLN A 1 92 ? 8.517 -5.623 -4.186 1.00 94.06 92 GLN A C 1
ATOM 731 O O . GLN A 1 92 ? 8.614 -4.411 -4.372 1.00 94.06 92 GLN A O 1
ATOM 736 N N . ALA A 1 93 ? 9.050 -6.507 -5.036 1.00 93.69 93 ALA A N 1
ATOM 737 C CA . ALA A 1 93 ? 9.718 -6.096 -6.269 1.00 93.69 93 ALA A CA 1
ATOM 738 C C . ALA A 1 93 ? 8.763 -5.364 -7.234 1.00 93.69 93 ALA A C 1
ATOM 740 O O . ALA A 1 93 ? 9.146 -4.340 -7.802 1.00 93.69 93 ALA A O 1
ATOM 741 N N . ALA A 1 94 ? 7.520 -5.841 -7.380 1.00 94.50 94 ALA A N 1
ATOM 742 C CA . ALA A 1 94 ? 6.484 -5.159 -8.160 1.00 94.50 94 ALA A CA 1
ATOM 743 C C . ALA A 1 94 ? 6.107 -3.798 -7.558 1.00 94.50 94 ALA A C 1
ATOM 745 O O . ALA A 1 94 ? 6.128 -2.797 -8.275 1.00 94.50 94 ALA A O 1
ATOM 746 N N . SER A 1 95 ? 5.822 -3.737 -6.253 1.00 91.81 95 SER A N 1
ATOM 747 C CA . SER A 1 95 ? 5.467 -2.493 -5.560 1.00 91.81 95 SER A CA 1
ATOM 748 C C . SER A 1 95 ? 6.584 -1.451 -5.662 1.00 91.81 95 SER A C 1
ATOM 750 O O . SER A 1 95 ? 6.323 -0.278 -5.928 1.00 91.81 95 SER A O 1
ATOM 752 N N . ASN A 1 96 ? 7.844 -1.874 -5.506 1.00 90.56 96 ASN A N 1
ATOM 753 C CA . ASN A 1 96 ? 9.002 -0.992 -5.629 1.00 90.56 96 ASN A CA 1
ATOM 754 C C . ASN A 1 96 ? 9.101 -0.375 -7.024 1.00 90.56 96 ASN A C 1
ATOM 756 O O . ASN A 1 96 ? 9.335 0.827 -7.135 1.00 90.56 96 ASN A O 1
ATOM 760 N N . LEU A 1 97 ? 8.883 -1.170 -8.075 1.00 92.81 97 LEU A N 1
ATOM 761 C CA . LEU A 1 97 ? 8.840 -0.672 -9.445 1.00 92.81 97 LEU A CA 1
ATOM 762 C C . LEU A 1 97 ? 7.669 0.299 -9.653 1.00 92.81 97 LEU A C 1
ATOM 764 O O . LEU A 1 97 ? 7.891 1.406 -10.147 1.00 92.81 97 LEU A O 1
ATOM 768 N N . ALA A 1 98 ? 6.454 -0.082 -9.246 1.00 91.19 98 ALA A N 1
ATOM 769 C CA . ALA A 1 98 ? 5.257 0.752 -9.373 1.00 91.19 98 ALA A CA 1
ATOM 770 C C . ALA A 1 98 ? 5.468 2.141 -8.753 1.00 91.19 98 ALA A C 1
ATOM 772 O O . ALA A 1 98 ? 5.160 3.156 -9.375 1.00 91.19 98 ALA A O 1
ATOM 773 N N . ARG A 1 99 ? 6.102 2.200 -7.576 1.00 87.31 99 ARG A N 1
ATOM 774 C CA . ARG A 1 99 ? 6.431 3.458 -6.893 1.00 87.31 99 ARG A CA 1
ATOM 775 C C . ARG A 1 99 ? 7.300 4.389 -7.741 1.00 87.31 99 ARG A C 1
ATOM 777 O O . ARG A 1 99 ? 7.123 5.598 -7.682 1.00 87.31 99 ARG A O 1
ATOM 784 N N . THR A 1 100 ? 8.234 3.860 -8.534 1.00 91.25 100 THR A N 1
ATOM 785 C CA . THR A 1 100 ? 9.091 4.701 -9.397 1.00 91.25 100 THR A CA 1
ATOM 786 C C . THR A 1 100 ? 8.341 5.320 -10.577 1.00 91.25 100 THR A C 1
ATOM 788 O O . THR A 1 100 ? 8.818 6.285 -11.162 1.00 91.25 100 THR A O 1
ATOM 791 N N . MET A 1 101 ? 7.160 4.798 -10.923 1.00 90.69 101 MET A N 1
ATOM 792 C CA . MET A 1 101 ? 6.326 5.356 -11.991 1.00 90.69 101 MET A CA 1
ATOM 793 C C . MET A 1 101 ? 5.536 6.589 -11.533 1.00 90.69 101 MET A C 1
ATOM 795 O O . MET A 1 101 ? 5.139 7.397 -12.368 1.00 90.69 101 MET A O 1
ATOM 799 N N . LEU A 1 102 ? 5.309 6.733 -10.224 1.00 90.38 102 LEU A N 1
ATOM 800 C CA . LEU A 1 102 ? 4.487 7.780 -9.620 1.00 90.38 102 LEU A CA 1
ATOM 801 C C . LEU A 1 102 ? 5.376 8.801 -8.899 1.00 90.38 102 LEU A C 1
ATOM 803 O O . LEU A 1 102 ? 5.363 8.911 -7.680 1.00 90.38 102 LEU A O 1
ATOM 807 N N . THR A 1 103 ? 6.205 9.512 -9.659 1.00 90.88 103 THR A N 1
ATOM 808 C CA . THR A 1 103 ? 7.131 10.536 -9.130 1.00 90.88 103 THR A CA 1
ATOM 809 C C . THR A 1 103 ? 7.075 11.853 -9.897 1.00 90.88 103 THR A C 1
ATOM 811 O O . THR A 1 103 ? 7.763 12.797 -9.538 1.00 90.88 103 THR A O 1
ATOM 814 N N . TYR A 1 104 ? 6.250 11.947 -10.940 1.00 93.50 104 TYR A N 1
ATOM 815 C CA . TYR A 1 104 ? 6.096 13.146 -11.761 1.00 93.50 104 TYR A CA 1
ATOM 816 C C . TYR A 1 104 ? 4.639 13.595 -11.741 1.00 93.50 104 TYR A C 1
ATOM 818 O O . TYR A 1 104 ? 3.742 12.798 -12.035 1.00 93.50 104 TYR A O 1
ATOM 826 N N . GLU A 1 105 ? 4.409 14.855 -11.384 1.00 94.94 105 GLU A N 1
ATOM 827 C CA . GLU A 1 105 ? 3.091 15.417 -11.088 1.00 94.94 105 GLU A CA 1
ATOM 828 C C . GLU A 1 105 ? 2.058 15.151 -12.197 1.00 94.94 105 GLU A C 1
ATOM 830 O O . GLU A 1 105 ? 1.006 14.592 -11.871 1.00 94.94 105 GLU A O 1
ATOM 835 N N . PRO A 1 106 ? 2.314 15.422 -13.495 1.00 95.69 106 PRO A N 1
ATOM 836 C CA . PRO A 1 106 ? 1.341 15.125 -14.548 1.00 95.69 106 PRO A CA 1
ATOM 837 C C . PRO A 1 106 ? 0.900 13.657 -14.610 1.00 95.69 106 PRO A C 1
ATOM 839 O O . PRO A 1 106 ? -0.255 13.372 -14.923 1.00 95.69 106 PRO A O 1
ATOM 842 N N . ILE A 1 107 ? 1.793 12.713 -14.286 1.00 94.44 107 ILE A N 1
ATOM 843 C CA . ILE A 1 107 ? 1.451 11.284 -14.233 1.00 94.44 107 ILE A CA 1
ATOM 844 C C . ILE A 1 107 ? 0.593 10.989 -13.002 1.00 94.44 107 ILE A C 1
ATOM 846 O O . ILE A 1 107 ? -0.384 10.252 -13.109 1.00 94.44 107 ILE A O 1
ATOM 850 N N . VAL A 1 108 ? 0.934 11.564 -11.846 1.00 94.69 108 VAL A N 1
ATOM 851 C CA . VAL A 1 108 ? 0.184 11.374 -10.595 1.00 94.69 108 VAL A CA 1
ATOM 852 C C . VAL A 1 108 ? -1.234 11.948 -10.701 1.00 94.69 108 VAL A C 1
ATOM 854 O O . VAL A 1 108 ? -2.188 11.301 -10.270 1.00 94.69 108 VAL A O 1
ATOM 857 N N . ARG A 1 109 ? -1.404 13.110 -11.340 1.00 97.25 109 ARG A N 1
ATOM 858 C CA . ARG A 1 109 ? -2.729 13.703 -11.582 1.00 97.25 109 ARG A CA 1
ATOM 859 C C . ARG A 1 109 ? -3.606 12.816 -12.465 1.00 97.25 109 ARG A C 1
ATOM 861 O O . ARG A 1 109 ? -4.731 12.488 -12.093 1.00 97.25 109 ARG A O 1
ATOM 868 N N . GLU A 1 110 ? -3.067 12.360 -13.596 1.00 97.00 110 GLU A N 1
ATOM 869 C CA . GLU A 1 110 ? -3.766 11.429 -14.493 1.00 97.00 110 GLU A CA 1
ATOM 870 C C . GLU A 1 110 ? -4.089 10.101 -13.789 1.00 97.00 110 GLU A C 1
ATOM 872 O O . GLU A 1 110 ? -5.165 9.530 -13.979 1.00 97.00 110 GLU A O 1
ATOM 877 N N . PHE A 1 111 ? -3.175 9.616 -12.946 1.00 95.31 111 PHE A N 1
ATOM 878 C CA . PHE A 1 111 ? -3.383 8.424 -12.135 1.00 95.31 111 PHE A CA 1
ATOM 879 C C . PHE A 1 111 ? -4.606 8.568 -11.216 1.00 95.31 111 PHE A C 1
ATOM 881 O O . PHE A 1 111 ? -5.469 7.690 -11.234 1.00 95.31 111 PHE A O 1
ATOM 888 N N . TYR A 1 112 ? -4.733 9.672 -10.471 1.00 96.31 112 TYR A N 1
ATOM 889 C CA . TYR A 1 112 ? -5.882 9.889 -9.586 1.00 96.31 112 TYR A CA 1
ATOM 890 C C . TYR A 1 112 ? -7.206 9.980 -10.348 1.00 96.31 112 TYR A C 1
ATOM 892 O O . TYR A 1 112 ? -8.171 9.319 -9.963 1.00 96.31 112 TYR A O 1
ATOM 900 N N . GLN A 1 113 ? -7.253 10.719 -11.462 1.00 97.50 113 GLN A N 1
ATOM 901 C CA . GLN A 1 113 ? -8.469 10.798 -12.281 1.00 97.50 113 GLN A CA 1
ATOM 902 C C . GLN A 1 113 ? -8.894 9.415 -12.791 1.00 97.50 113 GLN A C 1
ATOM 904 O O . GLN A 1 113 ? -10.072 9.062 -12.721 1.00 97.50 113 GLN A O 1
ATOM 909 N N . ARG A 1 114 ? -7.943 8.586 -13.242 1.00 95.50 114 ARG A N 1
ATOM 910 C CA . ARG A 1 114 ? -8.229 7.206 -13.668 1.00 95.50 114 ARG A CA 1
ATOM 911 C C . ARG A 1 114 ? -8.673 6.311 -12.520 1.00 95.50 114 ARG A C 1
ATOM 913 O O . ARG A 1 114 ? -9.598 5.525 -12.709 1.00 95.50 114 ARG A O 1
ATOM 920 N N . LEU A 1 115 ? -8.045 6.434 -11.354 1.00 94.75 115 LEU A N 1
ATOM 921 C CA . LEU A 1 115 ? -8.414 5.691 -10.153 1.00 94.75 115 LEU A CA 1
ATOM 922 C C . LEU A 1 115 ? -9.871 5.970 -9.770 1.00 94.75 115 LEU A C 1
ATOM 924 O O . LEU A 1 115 ? -10.675 5.042 -9.697 1.00 94.75 115 LEU A O 1
ATOM 928 N N . PHE A 1 116 ? -10.237 7.240 -9.580 1.00 95.81 116 PHE A N 1
ATOM 929 C CA . PHE A 1 116 ? -11.605 7.613 -9.205 1.00 95.81 116 PHE A CA 1
ATOM 930 C C . PHE A 1 116 ? -12.610 7.224 -10.284 1.00 95.81 116 PHE A C 1
ATOM 932 O O . PHE A 1 116 ? -13.719 6.778 -9.982 1.00 95.81 116 PHE A O 1
ATOM 939 N N . GLN A 1 117 ? -12.195 7.319 -11.549 1.00 95.75 117 GLN A N 1
ATOM 940 C CA . GLN A 1 117 ? -13.016 6.887 -12.657 1.00 95.75 117 GLN A CA 1
ATOM 941 C C . GLN A 1 117 ? -13.353 5.394 -12.580 1.00 95.75 117 GLN A C 1
ATOM 943 O O . GLN A 1 117 ? -14.529 5.035 -12.671 1.00 95.75 117 GLN A O 1
ATOM 948 N N . GLN A 1 118 ? -12.345 4.542 -12.393 1.00 94.75 118 GLN A N 1
ATOM 949 C CA . GLN A 1 118 ? -12.527 3.095 -12.293 1.00 94.75 118 GLN A CA 1
ATOM 950 C C . GLN A 1 118 ? -13.342 2.696 -11.060 1.00 94.75 118 GLN A C 1
ATOM 952 O O . GLN A 1 118 ? -14.182 1.808 -11.159 1.00 94.75 118 GLN A O 1
ATOM 957 N N . LEU A 1 119 ? -13.152 3.379 -9.927 1.00 94.12 119 LEU A N 1
ATOM 958 C CA . LEU A 1 119 ? -13.951 3.149 -8.722 1.00 94.12 119 LEU A CA 1
ATOM 959 C C . LEU A 1 119 ? -15.442 3.407 -8.979 1.00 94.12 119 LEU A C 1
ATOM 961 O O . LEU A 1 119 ? -16.267 2.538 -8.708 1.00 94.12 119 LEU A O 1
ATOM 965 N N . VAL A 1 120 ? -15.795 4.555 -9.567 1.00 94.94 120 VAL A N 1
ATOM 966 C CA . VAL A 1 120 ? -17.199 4.880 -9.884 1.00 94.94 120 VAL A CA 1
ATOM 967 C C . VAL A 1 120 ? -17.783 3.931 -10.930 1.00 94.94 120 VAL A C 1
ATOM 969 O O . VAL A 1 120 ? -18.960 3.577 -10.836 1.00 94.94 120 VAL A O 1
ATOM 972 N N . ASP A 1 121 ? -16.983 3.509 -11.912 1.00 94.62 121 ASP A N 1
ATOM 973 C CA . ASP A 1 121 ? -17.394 2.505 -12.903 1.00 94.62 121 ASP A CA 1
ATOM 974 C C . ASP A 1 121 ? -17.726 1.153 -12.268 1.00 94.62 121 ASP A C 1
ATOM 976 O O . ASP A 1 121 ? -18.641 0.470 -12.726 1.00 94.62 121 ASP A O 1
ATOM 980 N N . ASP A 1 122 ? -17.053 0.818 -11.169 1.00 93.50 122 ASP A N 1
ATOM 981 C CA . ASP A 1 122 ? -17.320 -0.366 -10.354 1.00 93.50 122 ASP A CA 1
ATOM 982 C C . ASP A 1 122 ? -18.394 -0.133 -9.268 1.00 93.50 122 ASP A C 1
ATOM 984 O O . ASP A 1 122 ? -18.655 -0.991 -8.429 1.00 93.50 122 ASP A O 1
ATOM 988 N N . GLY A 1 123 ? -19.042 1.037 -9.264 1.00 92.50 123 GLY A N 1
ATOM 989 C CA . GLY A 1 123 ? -20.091 1.395 -8.304 1.00 92.50 123 GLY A CA 1
ATOM 990 C C . GLY A 1 123 ? -19.588 1.850 -6.929 1.00 92.50 123 GLY A C 1
ATOM 991 O O . GLY A 1 123 ? -20.398 2.001 -6.010 1.00 92.50 123 GLY A O 1
ATOM 992 N N . ILE A 1 124 ? -18.286 2.102 -6.782 1.00 91.19 124 ILE A N 1
ATOM 993 C CA . ILE A 1 124 ? -17.648 2.552 -5.544 1.00 91.19 124 ILE A CA 1
ATOM 994 C C . ILE A 1 124 ? -17.596 4.077 -5.495 1.00 91.19 124 ILE A C 1
ATOM 996 O O . ILE A 1 124 ? -16.959 4.740 -6.311 1.00 91.19 124 ILE A O 1
ATOM 1000 N N . ASN A 1 125 ? -18.270 4.639 -4.492 1.00 92.94 125 ASN A N 1
ATOM 1001 C CA . ASN A 1 125 ? -18.400 6.086 -4.321 1.00 92.94 125 ASN A CA 1
ATOM 1002 C C . ASN A 1 125 ? -17.468 6.649 -3.236 1.00 92.94 125 ASN A C 1
ATOM 1004 O O . ASN A 1 125 ? -17.370 7.862 -3.110 1.00 92.94 125 ASN A O 1
ATOM 1008 N N . TRP A 1 126 ? -16.811 5.809 -2.435 1.00 94.12 126 TRP A N 1
ATOM 1009 C CA . TRP A 1 126 ? -15.928 6.227 -1.342 1.00 94.12 126 TRP A CA 1
ATOM 1010 C C . TRP A 1 126 ? -14.734 5.287 -1.225 1.00 94.12 126 TRP A C 1
ATOM 1012 O O . TRP A 1 126 ? -14.888 4.078 -1.392 1.00 94.12 126 TRP A O 1
ATOM 1022 N N . VAL A 1 127 ? -13.559 5.832 -0.909 1.00 93.19 127 VAL A N 1
ATOM 1023 C CA . VAL A 1 127 ? -12.326 5.049 -0.776 1.00 93.19 127 VAL A CA 1
ATOM 1024 C C . VAL A 1 127 ? -11.432 5.559 0.359 1.00 93.19 127 VAL A C 1
ATOM 1026 O O . VAL A 1 127 ? -11.300 6.764 0.562 1.00 93.19 127 VAL A O 1
ATOM 1029 N N . GLU A 1 128 ? -10.792 4.647 1.096 1.00 95.38 128 GLU A N 1
ATOM 1030 C CA . GLU A 1 128 ? -9.746 4.974 2.074 1.00 95.38 128 GLU A CA 1
ATOM 1031 C C . GLU A 1 128 ? -8.439 4.275 1.677 1.00 95.38 128 GLU A C 1
ATOM 1033 O O . GLU A 1 128 ? -8.303 3.059 1.782 1.00 95.38 128 GLU A O 1
ATOM 1038 N N . ILE A 1 129 ? -7.474 5.061 1.211 1.00 93.81 129 ILE A N 1
ATOM 1039 C CA . ILE A 1 129 ? -6.223 4.611 0.599 1.00 93.81 129 ILE A CA 1
ATOM 1040 C C . ILE A 1 129 ? -5.141 4.528 1.675 1.00 93.81 129 ILE A C 1
ATOM 1042 O O . ILE A 1 129 ? -4.925 5.489 2.417 1.00 93.81 129 ILE A O 1
ATOM 1046 N N . ARG A 1 130 ? -4.419 3.406 1.752 1.00 95.25 130 ARG A N 1
ATOM 1047 C CA . ARG A 1 130 ? -3.220 3.311 2.593 1.00 95.25 130 ARG A CA 1
ATOM 1048 C C . ARG A 1 130 ? -2.063 3.952 1.849 1.00 95.25 130 ARG A C 1
ATOM 1050 O O . ARG A 1 130 ? -1.567 3.413 0.864 1.00 95.25 130 ARG A O 1
ATOM 1057 N N . ALA A 1 131 ? -1.630 5.108 2.321 1.00 90.62 131 ALA A N 1
ATOM 1058 C CA . ALA A 1 131 ? -0.497 5.807 1.743 1.00 90.62 131 ALA A CA 1
ATOM 1059 C C . ALA A 1 131 ? 0.264 6.555 2.825 1.00 90.62 131 ALA A C 1
ATOM 1061 O O . ALA A 1 131 ? -0.274 6.878 3.874 1.00 90.62 131 ALA A O 1
ATOM 1062 N N . GLY A 1 132 ? 1.530 6.837 2.589 1.00 82.44 132 GLY A N 1
ATOM 1063 C CA . GLY A 1 132 ? 2.349 7.595 3.524 1.00 82.44 132 GLY A CA 1
ATOM 1064 C C . GLY A 1 132 ? 3.710 7.823 2.915 1.00 82.44 132 GLY A C 1
ATOM 1065 O O . GLY A 1 132 ? 4.113 7.051 2.052 1.00 82.44 132 GLY A O 1
ATOM 1066 N N . GLY A 1 133 ? 4.409 8.865 3.346 1.00 76.38 133 GLY A N 1
ATOM 1067 C CA . GLY A 1 133 ? 5.746 9.153 2.852 1.00 76.38 133 GLY A CA 1
ATOM 1068 C C . GLY A 1 133 ? 6.434 10.245 3.647 1.00 76.38 133 GLY A C 1
ATOM 1069 O O . GLY A 1 133 ? 5.832 11.240 4.026 1.00 76.38 133 GLY A O 1
ATOM 1070 N N . SER A 1 134 ? 7.718 10.048 3.922 1.00 67.06 134 SER A N 1
ATOM 1071 C CA . SER A 1 134 ? 8.515 10.948 4.762 1.00 67.06 134 SER A CA 1
ATOM 1072 C C . SER A 1 134 ? 9.502 11.808 3.968 1.00 67.06 134 SER A C 1
ATOM 1074 O O . SER A 1 134 ? 10.353 12.472 4.559 1.00 67.06 134 SER A O 1
ATOM 1076 N N . LYS A 1 135 ? 9.419 11.772 2.632 1.00 74.12 135 LYS A N 1
ATOM 1077 C CA . LYS A 1 135 ? 10.310 12.482 1.709 1.00 74.12 135 LYS A CA 1
ATOM 1078 C C . LYS A 1 135 ? 9.535 13.032 0.518 1.00 74.12 135 LYS A C 1
ATOM 1080 O O . LYS A 1 135 ? 8.634 12.362 0.017 1.00 74.12 135 LYS A O 1
ATOM 1085 N N . GLY A 1 136 ? 9.946 14.211 0.064 1.00 74.50 136 GLY A N 1
ATOM 1086 C CA . GLY A 1 136 ? 9.459 14.839 -1.152 1.00 74.50 136 GLY A CA 1
ATOM 1087 C C . GLY A 1 136 ? 10.024 14.087 -2.346 1.00 74.50 136 GLY A C 1
ATOM 1088 O O . GLY A 1 136 ? 11.237 13.903 -2.459 1.00 74.50 136 GLY A O 1
ATOM 1089 N N . VAL A 1 137 ? 9.136 13.530 -3.162 1.00 83.12 137 VAL A N 1
ATOM 1090 C CA . VAL A 1 137 ? 9.499 12.677 -4.306 1.00 83.12 137 VAL A CA 1
ATOM 1091 C C . VAL A 1 137 ? 8.753 13.063 -5.578 1.00 83.12 137 VAL A C 1
ATOM 1093 O O . VAL A 1 137 ? 8.947 12.412 -6.602 1.00 83.12 137 VAL A O 1
ATOM 1096 N N . LEU A 1 138 ? 7.884 14.075 -5.507 1.00 90.62 138 LEU A N 1
ATOM 1097 C CA . LEU A 1 138 ? 7.086 14.525 -6.635 1.00 90.62 138 LEU A CA 1
ATOM 1098 C C . LEU A 1 138 ? 7.820 15.643 -7.364 1.00 90.62 138 LEU A C 1
ATOM 1100 O O . LEU A 1 138 ? 8.185 16.638 -6.753 1.00 90.62 138 LEU A O 1
ATOM 1104 N N . VAL A 1 139 ? 8.036 15.459 -8.657 1.00 92.50 139 VAL A N 1
ATOM 1105 C CA . VAL A 1 139 ? 8.629 16.452 -9.553 1.00 92.50 139 VAL A CA 1
ATOM 1106 C C . VAL A 1 139 ? 7.496 17.215 -10.240 1.00 92.50 139 VAL A C 1
ATOM 1108 O O . VAL A 1 139 ? 6.602 16.576 -10.808 1.00 92.50 139 VAL A O 1
ATOM 1111 N N . HIS A 1 140 ? 7.529 18.548 -10.184 1.00 93.56 140 HIS A N 1
ATOM 1112 C CA . HIS A 1 140 ? 6.560 19.429 -10.851 1.00 93.56 140 HIS A CA 1
ATOM 1113 C C . HIS A 1 140 ? 6.621 19.315 -12.368 1.00 93.56 140 HIS A C 1
ATOM 1115 O O . HIS A 1 140 ? 7.639 18.921 -12.944 1.00 93.56 140 HIS A O 1
ATOM 1121 N N . ASP A 1 141 ? 5.538 19.711 -13.035 1.00 91.38 141 ASP A N 1
ATOM 1122 C CA . ASP A 1 141 ? 5.548 19.823 -14.490 1.00 91.38 141 ASP A CA 1
ATOM 1123 C C . ASP A 1 141 ? 6.643 20.782 -14.997 1.00 91.38 141 ASP A C 1
ATOM 1125 O O . ASP A 1 141 ? 6.667 21.969 -14.673 1.00 91.38 141 ASP A O 1
ATOM 1129 N N . GLY A 1 142 ? 7.549 20.257 -15.824 1.00 88.38 142 GLY A N 1
ATOM 1130 C CA . GLY A 1 142 ? 8.671 21.006 -16.387 1.00 88.38 142 GLY A CA 1
ATOM 1131 C C . GLY A 1 142 ? 9.873 21.168 -15.454 1.00 88.38 142 GLY A C 1
ATOM 1132 O O . GLY A 1 142 ? 10.856 21.787 -15.862 1.00 88.38 142 GLY A O 1
ATOM 1133 N N . GLU A 1 143 ? 9.851 20.603 -14.246 1.00 90.44 143 GLU A N 1
ATOM 1134 C CA . GLU A 1 143 ? 11.000 20.571 -13.333 1.00 90.44 143 GLU A CA 1
ATOM 1135 C C . GLU A 1 143 ? 11.758 19.238 -13.411 1.00 90.44 143 GLU A C 1
ATOM 1137 O O . GLU A 1 143 ? 11.291 18.270 -14.006 1.00 90.44 143 GLU A O 1
ATOM 1142 N N . GLU A 1 144 ? 12.969 19.194 -12.852 1.00 87.12 144 GLU A N 1
ATOM 1143 C CA . GLU A 1 144 ? 13.803 17.982 -12.844 1.00 87.12 144 GLU A CA 1
ATOM 1144 C C . GLU A 1 144 ? 14.018 17.422 -11.436 1.00 87.12 144 GLU A C 1
ATOM 1146 O O . GLU A 1 144 ? 14.019 16.203 -11.251 1.00 87.12 144 GLU A O 1
ATOM 1151 N N . ASP A 1 145 ? 14.147 18.300 -10.442 1.00 89.81 145 ASP A N 1
ATOM 1152 C CA . ASP A 1 145 ? 14.358 17.910 -9.055 1.00 89.81 145 ASP A CA 1
ATOM 1153 C C . ASP A 1 145 ? 13.021 17.692 -8.323 1.00 89.81 145 ASP A C 1
ATOM 1155 O O . ASP A 1 145 ? 12.050 18.405 -8.583 1.00 89.81 145 ASP A O 1
ATOM 1159 N N . PRO A 1 146 ? 12.936 16.719 -7.396 1.00 89.38 146 PRO A N 1
ATOM 1160 C CA . PRO A 1 146 ? 11.756 16.554 -6.556 1.00 89.38 146 PRO A CA 1
ATOM 1161 C C . PRO A 1 146 ? 11.516 17.766 -5.655 1.00 89.38 146 PRO A C 1
ATOM 1163 O O . PRO A 1 146 ? 12.457 18.278 -5.042 1.00 89.38 146 PRO A O 1
ATOM 1166 N N . ASP A 1 147 ? 10.250 18.149 -5.497 1.00 89.94 147 ASP A N 1
ATOM 1167 C CA . ASP A 1 147 ? 9.854 19.186 -4.552 1.00 89.94 147 ASP A CA 1
ATOM 1168 C C . ASP A 1 147 ? 10.193 18.736 -3.116 1.00 89.94 147 ASP A C 1
ATOM 1170 O O . ASP A 1 147 ? 9.765 17.650 -2.697 1.00 89.94 147 ASP A O 1
ATOM 1174 N N . PRO A 1 148 ? 10.981 19.514 -2.346 1.00 90.00 148 PRO A N 1
ATOM 1175 C CA . PRO A 1 148 ? 11.243 19.214 -0.942 1.00 90.00 148 PRO A CA 1
ATOM 1176 C C . PRO A 1 148 ? 10.006 19.356 -0.040 1.00 90.00 148 PRO A C 1
ATOM 1178 O O . PRO A 1 148 ? 10.039 18.852 1.088 1.00 90.00 148 PRO A O 1
ATOM 1181 N N . ASP A 1 149 ? 8.946 20.033 -0.489 1.00 91.62 149 ASP A N 1
ATOM 1182 C CA . ASP A 1 149 ? 7.689 20.147 0.236 1.00 91.62 149 ASP A CA 1
ATOM 1183 C C . ASP A 1 149 ? 6.931 18.812 0.243 1.00 91.62 149 ASP A C 1
ATOM 1185 O O . ASP A 1 149 ? 6.527 18.252 -0.777 1.00 91.62 149 ASP A O 1
ATOM 1189 N N . LEU A 1 150 ? 6.721 18.286 1.448 1.00 89.94 150 LEU A N 1
ATOM 1190 C CA . LEU A 1 150 ? 6.001 17.034 1.670 1.00 89.94 150 LEU A CA 1
ATOM 1191 C C . LEU A 1 150 ? 4.482 17.199 1.547 1.00 89.94 150 LEU A C 1
ATOM 1193 O O . LEU A 1 150 ? 3.764 16.198 1.587 1.00 89.94 150 LEU A O 1
ATOM 1197 N N . ASP A 1 151 ? 3.996 18.436 1.480 1.00 93.19 151 ASP A N 1
ATOM 1198 C CA . ASP A 1 151 ? 2.574 18.753 1.436 1.00 93.19 151 ASP A CA 1
ATOM 1199 C C . ASP A 1 151 ? 2.040 18.692 -0.002 1.00 93.19 151 ASP A C 1
ATOM 1201 O O . ASP A 1 151 ? 0.904 18.263 -0.214 1.00 93.19 151 ASP A O 1
ATOM 1205 N N . PHE A 1 152 ? 2.894 18.978 -0.989 1.00 93.38 152 PHE A N 1
ATOM 1206 C CA . PHE A 1 152 ? 2.521 19.098 -2.397 1.00 93.38 152 PHE A CA 1
ATOM 1207 C C . PHE A 1 152 ? 1.798 17.864 -2.961 1.00 93.38 152 PHE A C 1
ATOM 1209 O O . PHE A 1 152 ? 0.785 17.978 -3.649 1.00 93.38 152 PHE A O 1
ATOM 1216 N N . TRP A 1 153 ? 2.252 16.651 -2.624 1.00 93.06 153 TRP A N 1
ATOM 1217 C CA . TRP A 1 153 ? 1.579 15.419 -3.062 1.00 93.06 153 TRP A CA 1
ATOM 1218 C C . TRP A 1 153 ? 0.108 15.364 -2.619 1.00 93.06 153 TRP A C 1
ATOM 1220 O O . TRP A 1 153 ? -0.759 14.853 -3.334 1.00 93.06 153 TRP A O 1
ATOM 1230 N N . TRP A 1 154 ? -0.175 15.861 -1.418 1.00 95.19 154 TRP A N 1
ATOM 1231 C CA . TRP A 1 154 ? -1.504 15.821 -0.818 1.00 95.19 154 TRP A CA 1
ATOM 1232 C C . TRP A 1 154 ? -2.397 16.932 -1.364 1.00 95.19 154 TRP A C 1
ATOM 1234 O O . TRP A 1 154 ? -3.572 16.674 -1.615 1.00 95.19 154 TRP A O 1
ATOM 1244 N N . GLU A 1 155 ? -1.831 18.102 -1.663 1.00 96.12 155 GLU A N 1
ATOM 1245 C CA . GLU A 1 155 ? -2.515 19.169 -2.405 1.00 96.12 155 GLU A CA 1
ATOM 124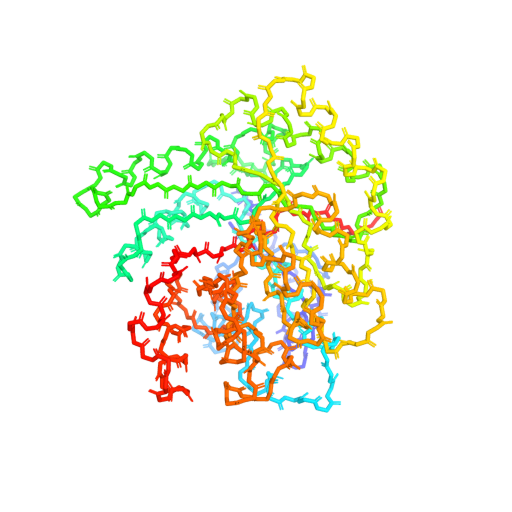6 C C . GLU A 1 155 ? -2.967 18.674 -3.784 1.00 96.12 155 GLU A C 1
ATOM 1248 O O . GLU A 1 155 ? -4.127 18.836 -4.159 1.00 96.12 155 GLU A O 1
ATOM 1253 N N . VAL A 1 156 ? -2.089 17.962 -4.502 1.00 96.38 156 VAL A N 1
ATOM 1254 C CA . VAL A 1 156 ? -2.439 17.305 -5.769 1.00 96.38 156 VAL A CA 1
ATOM 1255 C C . VAL A 1 156 ? -3.615 16.339 -5.582 1.00 96.38 156 VAL A C 1
ATOM 1257 O O . VAL A 1 156 ? -4.519 16.306 -6.414 1.00 96.38 156 VAL A O 1
ATOM 1260 N N . MET A 1 157 ? -3.647 15.561 -4.499 1.00 96.25 157 MET A N 1
ATOM 1261 C CA . MET A 1 157 ? -4.753 14.635 -4.241 1.00 96.25 157 MET A CA 1
ATOM 1262 C C . MET A 1 157 ? -6.081 15.364 -3.966 1.00 96.25 157 MET A C 1
ATOM 1264 O O . MET A 1 157 ? -7.097 14.979 -4.546 1.00 96.25 157 MET A O 1
ATOM 1268 N N . GLU A 1 158 ? -6.099 16.412 -3.133 1.00 97.75 158 GLU A N 1
ATOM 1269 C CA . GLU A 1 158 ? -7.315 17.207 -2.866 1.00 97.75 158 GLU A CA 1
ATOM 1270 C C . GLU A 1 158 ? -7.832 17.919 -4.125 1.00 97.75 158 GLU A C 1
ATOM 1272 O O . GLU A 1 158 ? -9.041 17.915 -4.398 1.00 97.75 158 GLU A O 1
ATOM 1277 N N . ASP A 1 159 ? -6.915 18.460 -4.930 1.00 98.19 159 ASP A N 1
ATOM 1278 C CA . ASP A 1 159 ? -7.214 19.044 -6.234 1.00 98.19 159 ASP A CA 1
ATOM 1279 C C . ASP A 1 159 ? -7.912 18.034 -7.144 1.00 98.19 159 ASP A C 1
ATOM 1281 O O . ASP A 1 159 ? -8.954 18.332 -7.731 1.00 98.19 159 ASP A O 1
ATOM 1285 N N . GLU A 1 160 ? -7.342 16.834 -7.293 1.00 98.25 160 GLU A N 1
ATOM 1286 C CA . GLU A 1 160 ? -7.880 15.830 -8.206 1.00 98.25 160 GLU A CA 1
ATOM 1287 C C . GLU A 1 160 ? -9.208 15.240 -7.710 1.00 98.25 160 GLU A C 1
ATOM 1289 O O . GLU A 1 160 ? -10.090 14.979 -8.532 1.00 98.25 160 GLU A O 1
ATOM 1294 N N . ILE A 1 161 ? -9.416 15.110 -6.392 1.00 98.12 161 ILE A N 1
ATOM 1295 C CA . ILE A 1 161 ? -10.732 14.764 -5.824 1.00 98.12 161 ILE A CA 1
ATOM 1296 C C . ILE A 1 161 ? -11.761 15.827 -6.222 1.00 98.12 161 ILE A C 1
ATOM 1298 O O . ILE A 1 161 ? -12.803 15.495 -6.791 1.00 98.12 161 ILE A O 1
ATOM 1302 N N . THR A 1 162 ? -11.449 17.105 -5.987 1.00 98.31 162 THR A N 1
ATOM 1303 C CA . THR A 1 162 ? -12.351 18.230 -6.280 1.00 98.31 162 THR A CA 1
ATOM 1304 C C . THR A 1 162 ? -12.674 18.315 -7.772 1.00 98.31 162 THR A C 1
ATOM 1306 O O . THR A 1 162 ? -13.840 18.436 -8.160 1.00 98.31 162 THR A O 1
ATOM 1309 N N . LYS A 1 163 ? -11.654 18.203 -8.632 1.00 98.56 163 LYS A N 1
ATOM 1310 C CA . LYS A 1 163 ? -11.819 18.200 -10.093 1.00 98.56 163 LYS A CA 1
ATOM 1311 C C . LYS A 1 163 ? -12.688 17.039 -10.552 1.00 98.56 163 LYS A C 1
ATOM 1313 O O . LYS A 1 163 ? -13.586 17.252 -11.365 1.00 98.56 163 LYS A O 1
ATOM 1318 N N . PHE A 1 164 ? -12.460 15.835 -10.022 1.00 98.50 164 PHE A N 1
ATOM 1319 C CA . PHE A 1 164 ? -13.248 14.671 -10.408 1.00 98.50 164 PHE A CA 1
ATOM 1320 C C . PHE A 1 164 ? -14.711 14.837 -9.992 1.00 98.50 164 PHE A C 1
ATOM 1322 O O . PHE A 1 164 ? -15.595 14.662 -10.830 1.00 98.50 164 PHE A O 1
ATOM 1329 N N . GLN A 1 165 ? -14.979 15.265 -8.752 1.00 98.12 165 GLN A N 1
ATOM 1330 C CA . GLN A 1 165 ? -16.335 15.514 -8.239 1.00 98.12 165 GLN A CA 1
ATOM 1331 C C . GLN A 1 165 ? -17.118 16.560 -9.046 1.00 98.12 165 GLN A C 1
ATOM 1333 O O . GLN A 1 165 ? -18.344 16.482 -9.128 1.00 98.12 165 GLN A O 1
ATOM 1338 N N . ALA A 1 166 ? -16.426 17.512 -9.678 1.00 98.19 166 ALA A N 1
ATOM 1339 C CA . ALA A 1 166 ? -17.040 18.509 -10.551 1.00 98.19 166 ALA A CA 1
ATOM 1340 C C . ALA A 1 166 ? -17.466 17.957 -11.930 1.00 98.19 166 ALA A C 1
ATOM 1342 O O . ALA A 1 166 ? -18.246 18.603 -12.634 1.00 98.19 166 ALA A O 1
ATOM 1343 N N . THR A 1 167 ? -16.981 16.780 -12.337 1.00 98.06 167 THR A N 1
ATOM 1344 C CA . THR A 1 167 ? -17.409 16.122 -13.583 1.00 98.06 167 THR A CA 1
ATOM 1345 C C . THR A 1 167 ? -18.799 15.499 -13.436 1.00 98.06 167 THR A C 1
ATOM 1347 O O . THR A 1 167 ? -19.211 15.131 -12.340 1.00 98.06 167 THR A O 1
ATOM 1350 N N . GLU A 1 168 ? -19.524 15.300 -14.544 1.00 96.25 168 GLU A N 1
ATOM 1351 C CA . GLU A 1 168 ? -20.838 14.627 -14.530 1.00 96.25 168 GLU A CA 1
ATOM 1352 C C . GLU A 1 168 ? -20.774 13.243 -13.862 1.00 96.25 168 GLU A C 1
ATOM 1354 O O . GLU A 1 168 ? -21.650 12.873 -13.082 1.00 96.25 168 GLU A O 1
ATOM 1359 N N . LYS A 1 169 ? -19.696 12.495 -14.117 1.00 93.75 169 LYS A N 1
ATOM 1360 C CA . LYS A 1 169 ? -19.501 11.154 -13.563 1.00 93.75 169 LYS A CA 1
ATOM 1361 C C . LYS A 1 169 ? -19.117 11.180 -12.086 1.00 93.75 169 LYS A C 1
ATOM 1363 O O . LYS A 1 169 ? -19.610 10.363 -11.309 1.00 93.75 169 LYS A O 1
ATOM 1368 N N . GLY A 1 170 ? -18.282 12.137 -11.687 1.00 95.56 170 GLY A N 1
ATOM 1369 C CA . GLY A 1 170 ? -17.824 12.280 -10.310 1.00 95.56 170 GLY A CA 1
ATOM 1370 C C . GLY A 1 170 ? -18.858 12.865 -9.350 1.00 95.56 170 GLY A C 1
ATOM 1371 O O . GLY A 1 170 ? -18.654 12.765 -8.148 1.00 95.56 170 GLY A O 1
ATOM 1372 N N . GLN A 1 171 ? -20.013 13.354 -9.818 1.00 94.69 171 GLN A N 1
ATOM 1373 C CA . GLN A 1 171 ? -21.120 13.756 -8.930 1.00 94.69 171 GLN A CA 1
ATOM 1374 C C . GLN A 1 171 ? -21.595 12.627 -7.997 1.00 94.69 171 GLN A C 1
ATOM 1376 O O . GLN A 1 171 ? -22.191 12.888 -6.953 1.00 94.69 171 GLN A O 1
ATOM 1381 N N . ARG A 1 172 ? -21.344 11.362 -8.363 1.00 91.50 172 ARG A N 1
ATOM 1382 C CA . ARG A 1 172 ? -21.635 10.189 -7.524 1.00 91.50 172 ARG A CA 1
ATOM 1383 C C . ARG A 1 172 ? -20.507 9.836 -6.554 1.00 91.50 172 ARG A C 1
ATOM 1385 O O . ARG A 1 172 ? -20.747 9.061 -5.636 1.00 91.50 172 ARG A O 1
ATOM 1392 N N . PHE A 1 173 ? -19.311 10.386 -6.744 1.00 95.69 173 PHE A N 1
ATOM 1393 C CA . PHE A 1 173 ? -18.131 10.111 -5.935 1.00 95.69 173 PHE A CA 1
ATOM 1394 C C . PHE A 1 173 ? -18.120 10.993 -4.685 1.00 95.69 173 PHE A C 1
ATOM 1396 O O . PHE A 1 173 ? -17.992 12.212 -4.747 1.00 95.69 173 PHE A O 1
ATOM 1403 N N . TRP A 1 174 ? -18.262 10.370 -3.524 1.00 94.38 174 TRP A N 1
ATOM 1404 C CA . TRP A 1 174 ? -18.304 11.035 -2.224 1.00 94.38 174 TRP A CA 1
ATOM 1405 C C . TRP A 1 174 ? -16.926 11.513 -1.769 1.00 94.38 174 TRP A C 1
ATOM 1407 O O . TRP A 1 174 ? -16.849 12.477 -1.012 1.00 94.38 174 TRP A O 1
ATOM 1417 N N . GLY A 1 175 ? -15.854 10.879 -2.247 1.00 93.25 175 GLY A N 1
ATOM 1418 C CA . GLY A 1 175 ? -14.484 11.321 -2.013 1.00 93.25 175 GLY A CA 1
ATOM 1419 C C . GLY A 1 175 ? -13.529 10.187 -1.659 1.00 93.25 175 GLY A C 1
ATOM 1420 O O . GLY A 1 175 ? -13.866 9.002 -1.724 1.00 93.25 175 GLY A O 1
ATOM 1421 N N . ALA A 1 176 ? -12.322 10.587 -1.271 1.00 94.19 176 ALA A N 1
ATOM 1422 C CA . ALA A 1 176 ? -11.264 9.699 -0.827 1.00 94.19 176 ALA A CA 1
ATOM 1423 C C . ALA A 1 176 ? -10.639 10.212 0.475 1.00 94.19 176 ALA A C 1
ATOM 1425 O O . ALA A 1 176 ? -10.588 11.418 0.716 1.00 94.19 176 ALA A O 1
ATOM 1426 N N . ARG A 1 177 ? -10.118 9.293 1.287 1.00 94.88 177 ARG A N 1
ATOM 1427 C CA . ARG A 1 177 ? -9.249 9.593 2.432 1.00 94.88 177 ARG A CA 1
ATOM 1428 C C . ARG A 1 177 ? -7.958 8.803 2.378 1.00 94.88 177 ARG A C 1
ATOM 1430 O O . ARG A 1 177 ? -7.867 7.791 1.690 1.00 94.88 177 ARG A O 1
ATOM 1437 N N . VAL A 1 178 ? -6.990 9.250 3.164 1.00 96.38 178 VAL A N 1
ATOM 1438 C CA . VAL A 1 178 ? -5.698 8.602 3.356 1.00 96.38 178 VAL A CA 1
ATOM 1439 C C . VAL A 1 178 ? -5.586 8.065 4.778 1.00 96.38 178 VAL A C 1
ATOM 1441 O O . VAL A 1 178 ? -5.835 8.767 5.760 1.00 96.38 178 VAL A O 1
ATOM 1444 N N . ILE A 1 179 ? -5.169 6.811 4.890 1.00 97.69 179 ILE A N 1
ATOM 1445 C CA . ILE A 1 179 ? -4.691 6.201 6.127 1.00 97.69 179 ILE A CA 1
ATOM 1446 C C . ILE A 1 179 ? -3.171 6.235 6.061 1.00 97.69 179 ILE A C 1
ATOM 1448 O O . ILE A 1 179 ? -2.573 5.535 5.237 1.00 97.69 179 ILE A O 1
ATOM 1452 N N . TRP A 1 180 ? -2.553 7.060 6.910 1.00 97.88 180 TRP A N 1
ATOM 1453 C CA . TRP A 1 180 ? -1.103 7.198 6.924 1.00 97.88 180 TRP A CA 1
ATOM 1454 C C . TRP A 1 180 ? -0.454 5.859 7.256 1.00 97.88 180 TRP A C 1
ATOM 1456 O O . TRP A 1 180 ? -0.706 5.312 8.325 1.00 97.88 180 TRP A O 1
ATOM 1466 N N . SER A 1 181 ? 0.372 5.334 6.358 1.00 96.06 181 SER A N 1
ATOM 1467 C CA . SER A 1 181 ? 0.912 3.979 6.486 1.00 96.06 181 SER A CA 1
ATOM 1468 C C . SER A 1 181 ? 2.435 3.969 6.466 1.00 96.06 181 SER A C 1
ATOM 1470 O O . SER A 1 181 ? 3.046 4.376 5.477 1.00 96.06 181 SER A O 1
ATOM 1472 N N . ASP A 1 182 ? 3.046 3.455 7.534 1.00 96.19 182 ASP A N 1
ATOM 1473 C CA . ASP A 1 182 ? 4.496 3.252 7.617 1.00 96.19 182 ASP A CA 1
ATOM 1474 C C . ASP A 1 182 ? 4.891 1.794 7.402 1.00 96.19 182 ASP A C 1
ATOM 1476 O O . ASP A 1 182 ? 4.134 0.866 7.675 1.00 96.19 182 ASP A O 1
ATOM 1480 N N . PHE A 1 183 ? 6.113 1.569 6.918 1.00 93.31 183 PHE A N 1
ATOM 1481 C CA . PHE A 1 183 ? 6.618 0.213 6.742 1.00 93.31 183 PHE A CA 1
ATOM 1482 C C . PHE A 1 183 ? 7.068 -0.362 8.086 1.00 93.31 183 PHE A C 1
ATOM 1484 O O . PHE A 1 183 ? 7.943 0.197 8.749 1.00 93.31 183 PHE A O 1
ATOM 1491 N N . ARG A 1 184 ? 6.530 -1.524 8.464 1.00 94.25 184 ARG A N 1
ATOM 1492 C CA . ARG A 1 184 ? 6.801 -2.153 9.765 1.00 94.25 184 ARG A CA 1
ATOM 1493 C C . ARG A 1 184 ? 8.265 -2.558 9.981 1.00 94.25 184 ARG A C 1
ATOM 1495 O O . ARG A 1 184 ? 8.686 -2.765 11.110 1.00 94.25 184 ARG A O 1
ATOM 1502 N N . GLY A 1 185 ? 9.071 -2.652 8.920 1.00 91.56 185 GLY A N 1
ATOM 1503 C CA . GLY A 1 185 ? 10.516 -2.899 9.020 1.00 91.56 185 GLY A CA 1
ATOM 1504 C C . GLY A 1 185 ? 11.369 -1.648 9.279 1.00 91.56 185 GLY A C 1
ATOM 1505 O O . GLY A 1 185 ? 12.593 -1.754 9.345 1.00 91.56 185 GLY A O 1
ATOM 1506 N N . GLN A 1 186 ? 10.770 -0.459 9.401 1.00 92.56 186 GLN A N 1
ATOM 1507 C CA . GLN A 1 186 ? 11.506 0.764 9.725 1.00 92.56 186 GLN A CA 1
ATOM 1508 C C . GLN A 1 186 ? 12.096 0.724 11.141 1.00 92.56 186 GLN A C 1
ATOM 1510 O O . GLN A 1 186 ? 11.520 0.159 12.074 1.00 92.56 186 GLN A O 1
ATOM 1515 N N . ASN A 1 187 ? 13.246 1.384 11.314 1.00 94.06 187 ASN A N 1
ATOM 1516 C CA . ASN A 1 187 ? 13.810 1.625 12.641 1.00 94.06 187 ASN A CA 1
ATOM 1517 C C . ASN A 1 187 ? 13.018 2.712 13.392 1.00 94.06 187 ASN A C 1
ATOM 1519 O O . ASN A 1 187 ? 12.281 3.496 12.789 1.00 94.06 187 ASN A O 1
ATOM 1523 N N . GLN A 1 188 ? 13.225 2.787 14.708 1.00 94.31 188 GLN A N 1
ATOM 1524 C CA . GLN A 1 188 ? 12.537 3.722 15.603 1.00 94.31 188 GLN A CA 1
ATOM 1525 C C . GLN A 1 188 ? 12.628 5.191 15.151 1.00 94.31 188 GLN A C 1
ATOM 1527 O O . GLN A 1 188 ? 11.639 5.919 15.209 1.00 94.31 188 GLN A O 1
ATOM 1532 N N . SER A 1 189 ? 13.799 5.645 14.692 1.00 94.88 189 SER A N 1
ATOM 1533 C CA . SER A 1 189 ? 13.999 7.042 14.280 1.00 94.88 189 SER A CA 1
ATOM 1534 C C . SER A 1 189 ? 13.196 7.380 13.022 1.00 94.88 189 SER A C 1
ATOM 1536 O O . SER A 1 189 ? 12.507 8.403 12.969 1.00 94.88 189 SER A O 1
ATOM 1538 N N . SER A 1 190 ? 13.242 6.496 12.024 1.00 94.50 190 SER A N 1
ATOM 1539 C CA . SER A 1 190 ? 12.513 6.654 10.765 1.00 94.50 190 SER A CA 1
ATOM 1540 C C . SER A 1 190 ? 11.000 6.668 10.978 1.00 94.50 190 SER A C 1
ATOM 1542 O O . SER A 1 190 ? 10.348 7.609 10.523 1.00 94.50 190 SER A O 1
ATOM 1544 N N . ILE A 1 191 ? 10.456 5.701 11.726 1.00 95.50 191 ILE A N 1
ATOM 1545 C CA . ILE A 1 191 ? 9.007 5.629 11.956 1.00 95.50 191 ILE A CA 1
ATOM 1546 C C . ILE A 1 191 ? 8.515 6.797 12.816 1.00 95.50 191 ILE A C 1
ATOM 1548 O O . ILE A 1 191 ? 7.530 7.440 12.475 1.00 95.50 191 ILE A O 1
ATOM 1552 N N . THR A 1 192 ? 9.259 7.183 13.861 1.00 96.56 192 THR A N 1
ATOM 1553 C CA . THR A 1 192 ? 8.906 8.348 14.693 1.00 96.56 192 THR A CA 1
ATOM 1554 C C . THR A 1 192 ? 8.906 9.640 13.871 1.00 96.56 192 THR A C 1
ATOM 1556 O O . THR A 1 192 ? 8.078 10.525 14.087 1.00 96.56 192 THR A O 1
ATOM 1559 N N . THR A 1 193 ? 9.837 9.775 12.922 1.00 96.50 193 THR A N 1
ATOM 1560 C CA . THR A 1 193 ? 9.889 10.934 12.020 1.00 96.50 193 THR A CA 1
ATOM 1561 C C . THR A 1 193 ? 8.668 10.961 11.104 1.00 96.50 193 THR A C 1
ATOM 1563 O O . THR A 1 193 ? 8.016 11.997 11.001 1.00 96.50 193 THR A O 1
ATOM 1566 N N . SER A 1 194 ? 8.308 9.822 10.512 1.00 96.81 194 SER A N 1
ATOM 1567 C CA . SER A 1 194 ? 7.114 9.692 9.672 1.00 96.81 194 SER A CA 1
ATOM 1568 C C . SER A 1 194 ? 5.816 9.950 10.447 1.00 96.81 194 SER A C 1
ATOM 1570 O O . SER A 1 194 ? 4.967 10.716 10.007 1.00 96.81 194 SER A O 1
ATOM 1572 N N . MET A 1 195 ? 5.702 9.441 11.672 1.00 98.06 195 MET A N 1
ATOM 1573 C CA . MET A 1 195 ? 4.572 9.706 12.563 1.00 98.06 195 MET A CA 1
ATOM 1574 C C . MET A 1 195 ? 4.397 11.199 12.894 1.00 98.06 195 MET A C 1
ATOM 1576 O O . MET A 1 195 ? 3.272 11.694 12.945 1.00 98.06 195 MET A O 1
ATOM 1580 N N . LYS A 1 196 ? 5.489 11.957 13.090 1.00 98.00 196 LYS A N 1
ATOM 1581 C CA . LYS A 1 196 ? 5.408 13.426 13.254 1.00 98.00 196 LYS A CA 1
ATOM 1582 C C . LYS A 1 196 ? 4.841 14.093 12.004 1.00 98.00 196 LYS A C 1
ATOM 1584 O O . LYS A 1 196 ? 4.006 14.988 12.118 1.00 98.00 196 LYS A O 1
ATOM 1589 N N . ILE A 1 197 ? 5.287 13.643 10.832 1.00 97.31 197 ILE A N 1
ATOM 1590 C CA . ILE A 1 197 ? 4.813 14.136 9.537 1.00 97.31 197 ILE A CA 1
ATOM 1591 C C . ILE A 1 197 ? 3.317 13.834 9.387 1.00 97.31 197 ILE A C 1
ATOM 1593 O O . ILE A 1 197 ? 2.563 14.747 9.060 1.00 97.31 197 ILE A O 1
ATOM 1597 N N . ALA A 1 198 ? 2.876 12.619 9.724 1.00 97.81 198 ALA A N 1
ATOM 1598 C CA . ALA A 1 198 ? 1.473 12.209 9.696 1.00 97.81 198 ALA A CA 1
ATOM 1599 C C . ALA A 1 198 ? 0.570 13.108 10.558 1.00 97.81 198 ALA A C 1
ATOM 1601 O O . ALA A 1 198 ? -0.511 13.504 10.126 1.00 97.81 198 ALA A O 1
ATOM 1602 N N . LEU A 1 199 ? 1.012 13.466 11.769 1.00 98.44 199 LEU A N 1
ATOM 1603 C CA . LEU A 1 199 ? 0.254 14.353 12.659 1.00 98.44 199 LEU A CA 1
ATOM 1604 C C . LEU A 1 199 ? 0.164 15.782 12.123 1.00 98.44 199 LEU A C 1
ATOM 1606 O O . LEU A 1 199 ? -0.916 16.366 12.142 1.00 98.44 199 LEU A O 1
ATOM 1610 N N . ASP A 1 200 ? 1.266 16.332 11.610 1.00 97.62 200 ASP A N 1
ATOM 1611 C CA . ASP A 1 200 ? 1.257 17.644 10.949 1.00 97.62 200 ASP A CA 1
ATOM 1612 C C . ASP A 1 200 ? 0.306 17.647 9.737 1.00 97.62 200 ASP A C 1
ATOM 1614 O O . ASP A 1 200 ? -0.442 18.597 9.522 1.00 97.62 200 ASP A O 1
ATOM 1618 N N . ARG A 1 201 ? 0.242 16.533 9.001 1.00 96.50 201 ARG A N 1
ATOM 1619 C CA . ARG A 1 201 ? -0.602 16.375 7.805 1.00 96.50 201 ARG A CA 1
ATOM 1620 C C . ARG A 1 201 ? -2.064 16.258 8.189 1.00 96.50 201 ARG A C 1
ATOM 1622 O O . ARG A 1 201 ? -2.905 16.875 7.551 1.00 96.50 201 ARG A O 1
ATOM 1629 N N . LYS A 1 202 ? -2.367 15.584 9.297 1.00 97.56 202 LYS A N 1
ATOM 1630 C CA . LYS A 1 202 ? -3.709 15.603 9.881 1.00 97.56 202 LYS A CA 1
ATOM 1631 C C . LYS A 1 202 ? -4.148 17.006 10.313 1.00 97.56 202 LYS A C 1
ATOM 1633 O O . LYS A 1 202 ? -5.330 17.314 10.214 1.00 97.56 202 LYS A O 1
ATOM 1638 N N . VAL A 1 203 ? -3.236 17.841 10.812 1.00 98.06 203 VAL A N 1
ATOM 1639 C CA . VAL A 1 203 ? -3.561 19.228 11.187 1.00 98.06 203 VAL A CA 1
ATOM 1640 C C . VAL A 1 203 ? -3.836 20.084 9.947 1.00 98.06 203 VAL A C 1
ATOM 1642 O O . VAL A 1 203 ? -4.791 20.856 9.956 1.00 98.06 203 VAL A O 1
ATOM 1645 N N . LYS A 1 204 ? -3.028 19.939 8.891 1.00 97.06 204 LYS A N 1
ATOM 1646 C CA . LYS A 1 204 ? -3.143 20.727 7.652 1.00 97.06 204 LYS A CA 1
ATOM 1647 C C . LYS A 1 204 ? -4.291 20.282 6.743 1.00 97.06 204 LYS A C 1
ATOM 1649 O O . LYS A 1 204 ? -5.018 21.127 6.237 1.00 97.06 204 LYS A O 1
ATOM 1654 N N . PHE A 1 205 ? -4.482 18.972 6.604 1.00 97.12 205 PHE A N 1
ATOM 1655 C CA . PHE A 1 205 ? -5.473 18.334 5.733 1.00 97.12 205 PHE A CA 1
ATOM 1656 C C . PHE A 1 205 ? -6.424 17.453 6.571 1.00 97.12 205 PHE A C 1
ATOM 1658 O O . PHE A 1 205 ? -6.392 16.216 6.496 1.00 97.12 205 PHE A O 1
ATOM 1665 N N . PRO A 1 206 ? -7.249 18.060 7.448 1.00 96.25 206 PRO A N 1
ATOM 1666 C CA . PRO A 1 206 ? -8.024 17.330 8.450 1.00 96.25 206 PRO A CA 1
ATOM 1667 C C . PRO A 1 206 ? -9.073 16.390 7.859 1.00 96.25 206 PRO A C 1
ATOM 1669 O O . PRO A 1 206 ? -9.392 15.382 8.495 1.00 96.25 206 PRO A O 1
ATOM 1672 N N . ASP A 1 207 ? -9.590 16.683 6.668 1.00 95.25 207 ASP A N 1
ATOM 1673 C CA . ASP A 1 207 ? -10.589 15.847 6.007 1.00 95.25 207 ASP A CA 1
ATOM 1674 C C . ASP A 1 207 ? -9.969 14.718 5.183 1.00 95.25 207 ASP A C 1
ATOM 1676 O O . ASP A 1 207 ? -10.589 13.655 5.078 1.00 95.25 207 ASP A O 1
ATOM 1680 N N . LEU A 1 208 ? -8.743 14.911 4.679 1.00 96.38 208 LEU A N 1
ATOM 1681 C CA . LEU A 1 208 ? -8.014 13.926 3.886 1.00 96.38 208 LEU A CA 1
ATOM 1682 C C . LEU A 1 208 ? -7.463 12.789 4.754 1.00 96.38 208 LEU A C 1
ATOM 1684 O O . LEU A 1 208 ? -7.683 11.622 4.440 1.00 96.38 208 LEU A O 1
ATOM 1688 N N . PHE A 1 209 ? -6.776 13.088 5.861 1.00 97.31 209 PHE A N 1
ATOM 1689 C CA . PHE A 1 209 ? -6.145 12.044 6.683 1.00 97.31 209 PHE A CA 1
ATOM 1690 C C . PHE A 1 209 ? -7.104 11.469 7.728 1.00 97.31 209 PHE A C 1
ATOM 1692 O O . PHE A 1 209 ? -7.575 12.165 8.629 1.00 97.31 209 PHE A O 1
ATOM 1699 N N . GLY A 1 210 ? -7.391 10.171 7.623 1.00 95.00 210 GLY A N 1
ATOM 1700 C CA . GLY A 1 210 ? -8.397 9.470 8.424 1.00 95.00 210 GLY A CA 1
ATOM 1701 C C . GLY A 1 210 ? -7.855 8.621 9.575 1.00 95.00 210 GLY A C 1
ATOM 1702 O O . GLY A 1 210 ? -8.617 8.318 10.491 1.00 95.00 210 GLY A O 1
ATOM 1703 N N . GLY A 1 211 ? -6.575 8.239 9.555 1.00 97.12 211 GLY A N 1
ATOM 1704 C CA . GLY A 1 211 ? -5.963 7.407 10.596 1.00 97.12 211 GLY A CA 1
ATOM 1705 C C . GLY A 1 211 ? -4.558 6.931 10.250 1.00 97.12 211 GLY A C 1
ATOM 1706 O O . GLY A 1 211 ? -3.919 7.499 9.364 1.00 97.12 211 GLY A O 1
ATOM 1707 N N . TYR A 1 212 ? -4.083 5.916 10.971 1.00 98.56 212 TYR A N 1
ATOM 1708 C CA . TYR A 1 212 ? -2.717 5.398 10.885 1.00 98.56 212 TYR A CA 1
ATOM 1709 C C . TYR A 1 212 ? -2.678 3.862 10.826 1.00 98.56 212 TYR A C 1
ATOM 1711 O O . TYR A 1 212 ? -3.513 3.191 11.439 1.00 98.56 212 TYR A O 1
ATOM 1719 N N . ASP A 1 213 ? -1.699 3.314 10.113 1.00 98.56 213 ASP A N 1
ATOM 1720 C CA . ASP A 1 213 ? -1.488 1.881 9.899 1.00 98.56 213 ASP A CA 1
ATOM 1721 C C . ASP A 1 213 ? 0.018 1.557 9.781 1.00 98.56 213 ASP A C 1
ATOM 1723 O O . ASP A 1 213 ? 0.848 2.432 9.515 1.00 98.56 213 ASP A O 1
ATOM 1727 N N . VAL A 1 214 ? 0.377 0.287 9.970 1.00 97.19 214 VAL A N 1
ATOM 1728 C CA . VAL A 1 214 ? 1.712 -0.249 9.691 1.00 97.19 214 VAL A CA 1
ATOM 1729 C C . VAL A 1 214 ? 1.603 -1.409 8.709 1.00 97.19 214 VAL A C 1
ATOM 1731 O O . VAL A 1 214 ? 0.906 -2.387 8.944 1.00 97.19 214 VAL A O 1
ATOM 1734 N N . VAL A 1 215 ? 2.326 -1.302 7.599 1.00 95.56 215 VAL A N 1
ATOM 1735 C CA . VAL A 1 215 ? 2.196 -2.190 6.437 1.00 95.56 215 VAL A CA 1
ATOM 1736 C C . VAL A 1 215 ? 3.502 -2.922 6.130 1.00 95.56 215 VAL A C 1
ATOM 1738 O O . VAL A 1 215 ? 4.581 -2.566 6.613 1.00 95.56 215 VAL A O 1
ATOM 1741 N N . GLY A 1 216 ? 3.427 -3.918 5.249 1.00 93.62 216 GLY A N 1
ATOM 1742 C CA . GLY A 1 216 ? 4.560 -4.750 4.837 1.00 93.62 216 GLY A CA 1
ATOM 1743 C C . GLY A 1 216 ? 4.345 -6.206 5.227 1.00 93.62 216 GLY A C 1
ATOM 1744 O O . GLY A 1 216 ? 3.372 -6.510 5.901 1.00 93.62 216 GLY A O 1
ATOM 1745 N N . GLN A 1 217 ? 5.257 -7.091 4.814 1.00 95.50 217 GLN A N 1
ATOM 1746 C CA . GLN A 1 217 ? 5.126 -8.514 5.123 1.00 95.50 217 GLN A CA 1
ATOM 1747 C C . GLN A 1 217 ? 5.099 -8.721 6.640 1.00 95.50 217 GLN A C 1
ATOM 1749 O O . GLN A 1 217 ? 6.077 -8.402 7.326 1.00 95.50 217 GLN A O 1
ATOM 1754 N N . GLU A 1 218 ? 3.991 -9.252 7.153 1.00 96.25 218 GLU A N 1
ATOM 1755 C CA . GLU A 1 218 ? 3.790 -9.378 8.591 1.00 96.25 218 GLU A CA 1
ATOM 1756 C C . GLU A 1 218 ? 4.770 -10.401 9.194 1.00 96.25 218 GLU A C 1
ATOM 1758 O O . GLU A 1 218 ? 5.497 -10.078 10.129 1.00 96.25 218 GLU A O 1
ATOM 1763 N N . ASP A 1 219 ? 4.914 -11.579 8.585 1.00 94.50 219 ASP A N 1
ATOM 1764 C CA . ASP A 1 219 ? 5.733 -12.678 9.124 1.00 94.50 219 ASP A CA 1
ATOM 1765 C C . ASP A 1 219 ? 7.220 -12.353 9.356 1.00 94.50 219 ASP A C 1
ATOM 1767 O O . ASP A 1 219 ? 7.838 -12.919 10.256 1.00 94.50 219 ASP A O 1
ATOM 1771 N N . LEU A 1 220 ? 7.807 -11.449 8.563 1.00 93.31 220 LEU A N 1
ATOM 1772 C CA . LEU A 1 220 ? 9.231 -11.086 8.652 1.00 93.31 220 LEU A CA 1
ATOM 1773 C C . LEU A 1 220 ? 9.472 -9.680 9.227 1.00 93.31 220 LEU A C 1
ATOM 1775 O O . LEU A 1 220 ? 10.620 -9.259 9.382 1.00 93.31 220 LEU A O 1
ATOM 1779 N N . GLY A 1 221 ? 8.404 -8.927 9.492 1.00 91.69 221 GLY A N 1
ATOM 1780 C CA . GLY A 1 221 ? 8.470 -7.557 9.996 1.00 91.69 221 GLY A CA 1
ATOM 1781 C C . GLY A 1 221 ? 8.446 -7.457 11.524 1.00 91.69 221 GLY A C 1
ATOM 1782 O O . GLY A 1 221 ? 8.233 -8.445 12.217 1.00 91.69 221 GLY A O 1
ATOM 1783 N N . ARG A 1 222 ? 8.622 -6.239 12.059 1.00 95.25 222 ARG A N 1
ATOM 1784 C CA . ARG A 1 222 ? 8.441 -5.970 13.499 1.00 95.25 222 ARG A CA 1
ATOM 1785 C C . ARG A 1 222 ? 6.973 -6.148 13.876 1.00 95.25 222 ARG A C 1
ATOM 1787 O O . ARG A 1 222 ? 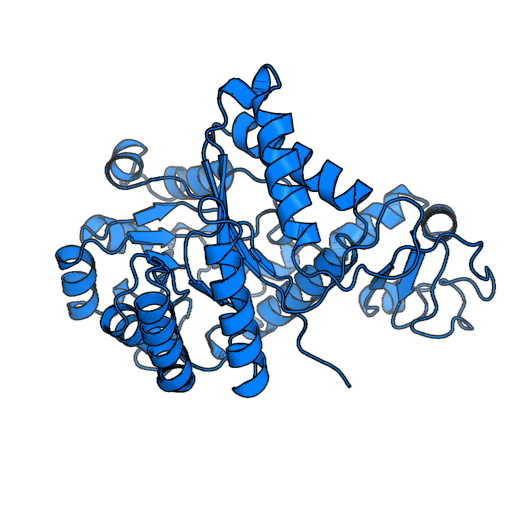6.117 -5.567 13.208 1.00 95.25 222 ARG A O 1
ATOM 1794 N N . ALA A 1 223 ? 6.693 -6.888 14.945 1.00 97.06 223 ALA A N 1
ATOM 1795 C CA . ALA A 1 223 ? 5.342 -7.021 15.479 1.00 97.06 223 ALA A CA 1
ATOM 1796 C C . ALA A 1 223 ? 4.857 -5.692 16.093 1.00 97.06 223 ALA A C 1
ATOM 1798 O O . ALA A 1 223 ? 5.648 -4.790 16.378 1.00 97.06 223 ALA A O 1
ATOM 1799 N N . LEU A 1 224 ? 3.550 -5.556 16.319 1.00 98.00 224 LEU A N 1
ATOM 1800 C CA . LEU A 1 224 ? 2.958 -4.379 16.953 1.00 98.00 224 LEU A CA 1
ATOM 1801 C C . LEU A 1 224 ? 3.497 -4.175 18.371 1.00 98.00 224 LEU A C 1
ATOM 1803 O O . LEU A 1 224 ? 3.784 -3.037 18.738 1.00 98.00 224 LEU A O 1
ATOM 1807 N N . VAL A 1 225 ? 3.725 -5.251 19.135 1.00 97.25 225 VAL A N 1
ATOM 1808 C CA . VAL A 1 225 ? 4.398 -5.176 20.442 1.00 97.25 225 VAL A CA 1
ATOM 1809 C C . VAL A 1 225 ? 5.782 -4.519 20.362 1.00 97.25 225 VAL A C 1
ATOM 1811 O O . VAL A 1 225 ? 6.133 -3.723 21.233 1.00 97.25 225 VAL A O 1
ATOM 1814 N N . ASP A 1 226 ? 6.546 -4.762 19.292 1.00 96.69 226 ASP A N 1
ATOM 1815 C CA . ASP A 1 226 ? 7.871 -4.156 19.096 1.00 96.69 226 ASP A CA 1
ATOM 1816 C C . ASP A 1 226 ? 7.788 -2.666 18.738 1.00 96.69 226 ASP A C 1
ATOM 1818 O O . ASP A 1 226 ? 8.784 -1.949 18.838 1.00 96.69 226 ASP A O 1
ATOM 1822 N N . LEU A 1 227 ? 6.625 -2.214 18.264 1.00 97.19 227 LEU A N 1
ATOM 1823 C CA . LEU A 1 227 ? 6.309 -0.836 17.878 1.00 97.19 227 LEU A CA 1
ATOM 1824 C C . LEU A 1 227 ? 5.498 -0.106 18.962 1.00 97.19 227 LEU A C 1
ATOM 1826 O O . LEU A 1 227 ? 5.173 1.072 18.804 1.00 97.19 227 LEU A O 1
ATOM 1830 N N . ALA A 1 228 ? 5.145 -0.789 20.057 1.00 97.06 228 ALA A N 1
ATOM 1831 C CA . ALA A 1 228 ? 4.251 -0.264 21.082 1.00 97.06 228 ALA A CA 1
ATOM 1832 C C . ALA A 1 228 ? 4.716 1.081 21.674 1.00 97.06 228 ALA A C 1
ATOM 1834 O O . ALA A 1 228 ? 3.865 1.961 21.826 1.00 97.06 228 ALA A O 1
ATOM 1835 N N . PRO A 1 229 ? 6.015 1.319 21.968 1.00 97.50 229 PRO A N 1
ATOM 1836 C CA . PRO A 1 229 ? 6.463 2.624 22.450 1.00 97.50 229 PRO A CA 1
ATOM 1837 C C . PRO A 1 229 ? 6.149 3.766 21.473 1.00 97.50 229 PRO A C 1
ATOM 1839 O O . PRO A 1 229 ? 5.655 4.814 21.891 1.00 97.50 229 PRO A O 1
ATOM 1842 N N . GLU A 1 230 ? 6.404 3.572 20.177 1.00 98.19 230 GLU A N 1
ATOM 1843 C CA . GLU A 1 230 ? 6.141 4.562 19.132 1.00 98.19 230 GLU A CA 1
ATOM 1844 C C . GLU A 1 230 ? 4.634 4.764 18.903 1.00 98.19 230 GLU A C 1
ATOM 1846 O O . GLU A 1 230 ? 4.176 5.900 18.778 1.00 98.19 230 GLU A O 1
ATOM 1851 N N . LEU A 1 231 ? 3.845 3.684 18.916 1.00 98.44 231 LEU A N 1
ATOM 1852 C CA . LEU A 1 231 ? 2.391 3.730 18.722 1.00 98.44 231 LEU A CA 1
ATOM 1853 C C . LEU A 1 231 ? 1.669 4.423 19.889 1.00 98.44 231 LEU A C 1
ATOM 1855 O O . LEU A 1 231 ? 0.796 5.264 19.664 1.00 98.44 231 LEU A O 1
ATOM 1859 N N . LEU A 1 232 ? 2.064 4.137 21.133 1.00 98.50 232 LEU A N 1
ATOM 1860 C CA . LEU A 1 232 ? 1.540 4.831 22.315 1.00 98.50 232 LEU A CA 1
ATOM 1861 C C . LEU A 1 232 ? 1.938 6.311 22.299 1.00 98.50 232 LEU A C 1
ATOM 1863 O O . LEU A 1 232 ? 1.098 7.184 22.523 1.00 98.50 232 LEU A O 1
ATOM 1867 N N . TRP A 1 233 ? 3.195 6.609 21.954 1.00 98.50 233 TRP A N 1
ATOM 1868 C CA . TRP A 1 233 ? 3.653 7.987 21.782 1.00 98.50 233 TRP A CA 1
ATOM 1869 C C . TRP A 1 233 ? 2.826 8.734 20.725 1.00 98.50 233 TRP A C 1
ATOM 1871 O O . TRP A 1 233 ? 2.446 9.885 20.956 1.00 98.50 233 TRP A O 1
ATOM 1881 N N . PHE A 1 234 ? 2.501 8.090 19.599 1.00 98.62 234 PHE A N 1
ATOM 1882 C CA . PHE A 1 234 ? 1.681 8.671 18.537 1.00 98.62 234 PHE A CA 1
ATOM 1883 C C . PHE A 1 234 ? 0.266 9.014 19.017 1.00 98.62 234 PHE A C 1
ATOM 1885 O O . PHE A 1 234 ? -0.195 10.133 18.785 1.00 98.62 234 PHE A O 1
ATOM 1892 N N . GLN A 1 235 ? -0.399 8.108 19.747 1.00 98.44 235 GLN A N 1
ATOM 1893 C CA . GLN A 1 235 ? -1.714 8.375 20.347 1.00 98.44 235 GLN A CA 1
ATOM 1894 C C . GLN A 1 235 ? -1.665 9.554 21.325 1.00 98.44 235 GLN A C 1
ATOM 1896 O O . GLN A 1 235 ? -2.527 10.436 21.279 1.00 98.44 235 GLN A O 1
ATOM 1901 N N . GLU A 1 236 ? -0.636 9.615 22.177 1.00 98.50 236 GLU A N 1
ATOM 1902 C CA . GLU A 1 236 ? -0.442 10.741 23.094 1.00 98.50 236 GLU A CA 1
ATOM 1903 C C . GLU A 1 236 ? -0.245 12.068 22.353 1.00 98.50 236 GLU A C 1
ATOM 1905 O O . GLU A 1 236 ? -0.779 13.095 22.776 1.00 98.50 236 GLU A O 1
ATOM 1910 N N . GLN A 1 237 ? 0.526 12.080 21.260 1.00 98.62 237 GLN A N 1
ATOM 1911 C CA . GLN A 1 237 ? 0.730 13.300 20.480 1.00 98.62 237 GLN A CA 1
ATOM 1912 C C . GLN A 1 237 ? -0.539 13.721 19.736 1.00 98.62 237 GLN A C 1
ATOM 1914 O O . GLN A 1 237 ? -0.866 14.907 19.742 1.00 98.62 237 GLN A O 1
ATOM 1919 N N . ALA A 1 238 ? -1.281 12.777 19.151 1.00 98.44 238 ALA A N 1
ATOM 1920 C CA . ALA A 1 238 ? -2.571 13.056 18.524 1.00 98.44 238 ALA A CA 1
ATOM 1921 C C . ALA A 1 238 ? -3.542 13.708 19.523 1.00 98.44 238 ALA A C 1
ATOM 1923 O O . ALA A 1 238 ? -4.152 14.734 19.218 1.00 98.44 238 ALA A O 1
ATOM 1924 N N . ALA A 1 239 ? -3.602 13.183 20.754 1.00 98.12 239 ALA A N 1
ATOM 1925 C CA . ALA A 1 239 ? -4.403 13.757 21.832 1.00 98.12 239 ALA A CA 1
ATOM 1926 C C . ALA A 1 239 ? -3.940 15.172 22.227 1.00 98.12 239 ALA A C 1
ATOM 1928 O O . ALA A 1 239 ? -4.771 16.065 22.379 1.00 98.12 239 ALA A O 1
ATOM 1929 N N . LYS A 1 240 ? -2.624 15.414 22.344 1.00 98.38 240 LYS A N 1
ATOM 1930 C CA . LYS A 1 240 ? -2.065 16.751 22.642 1.00 98.38 240 LYS A CA 1
ATOM 1931 C C . LYS A 1 240 ? -2.372 17.780 21.555 1.00 98.38 240 LYS A C 1
ATOM 1933 O O . LYS A 1 240 ? -2.589 18.945 21.870 1.00 98.38 240 LYS A O 1
ATOM 1938 N N . LEU A 1 241 ? -2.394 17.350 20.296 1.00 98.19 241 LEU A N 1
ATOM 1939 C CA . LEU A 1 241 ? -2.756 18.178 19.144 1.00 98.19 241 LEU A CA 1
ATOM 1940 C C . LEU A 1 241 ? -4.275 18.311 18.956 1.00 98.19 241 LEU A C 1
ATOM 1942 O O . LEU A 1 241 ? -4.710 19.032 18.063 1.00 98.19 241 LEU A O 1
ATOM 1946 N N . ASN A 1 242 ? -5.081 17.637 19.784 1.00 97.75 242 ASN A N 1
ATOM 1947 C CA . ASN A 1 242 ? -6.536 17.573 19.665 1.00 97.75 242 ASN A CA 1
ATOM 1948 C C . ASN A 1 242 ? -7.006 17.097 18.273 1.00 97.75 242 ASN A C 1
ATOM 1950 O O . ASN A 1 242 ? -8.013 17.570 17.744 1.00 97.75 242 ASN A O 1
ATOM 1954 N N . VAL A 1 243 ? -6.273 16.150 17.674 1.00 97.62 243 VAL A N 1
ATOM 1955 C CA . VAL A 1 243 ? -6.642 15.505 16.408 1.00 97.62 243 VAL A CA 1
ATOM 1956 C C . VAL A 1 243 ? -7.041 14.049 16.630 1.00 97.62 243 VAL A C 1
ATOM 1958 O O . VAL A 1 243 ? -6.530 13.359 17.509 1.00 97.62 243 VAL A O 1
ATOM 1961 N N . THR A 1 244 ? -7.961 13.556 15.803 1.00 95.94 244 THR A N 1
ATOM 1962 C CA . THR A 1 244 ? -8.379 12.147 15.817 1.00 95.94 244 THR A CA 1
ATOM 1963 C C . THR A 1 244 ? -7.614 11.369 14.751 1.00 95.94 244 THR A C 1
ATOM 1965 O O . THR A 1 244 ? -7.863 11.565 13.564 1.00 95.94 244 THR A O 1
ATOM 1968 N N . MET A 1 245 ? -6.713 10.483 15.186 1.00 96.88 245 MET A N 1
ATOM 1969 C CA . MET A 1 245 ? -5.945 9.560 14.338 1.00 96.88 245 MET A CA 1
ATOM 1970 C C . MET A 1 245 ? -6.114 8.118 14.844 1.00 96.88 245 MET A C 1
ATOM 1972 O O . MET A 1 245 ? -5.271 7.629 15.593 1.00 96.88 245 MET A O 1
ATOM 1976 N N . PRO A 1 246 ? -7.236 7.450 14.522 1.00 97.75 246 PRO A N 1
ATOM 1977 C CA . PRO A 1 246 ? -7.456 6.059 14.899 1.00 97.75 246 PRO A CA 1
ATOM 1978 C C . PRO A 1 246 ? -6.491 5.121 14.174 1.00 97.75 246 PRO A C 1
ATOM 1980 O O . PRO A 1 246 ? -5.994 5.437 13.093 1.00 97.75 246 PRO A O 1
ATOM 1983 N N . PHE A 1 247 ? -6.287 3.943 14.757 1.00 98.62 247 PHE A N 1
ATOM 1984 C CA . PHE A 1 247 ? -5.533 2.874 14.118 1.00 98.62 247 PHE A CA 1
ATOM 1985 C C . PHE A 1 247 ? -6.422 1.970 13.261 1.00 98.62 247 PHE A C 1
ATOM 1987 O O . PHE A 1 247 ? -7.585 1.720 13.605 1.00 98.62 247 PHE A O 1
ATOM 1994 N N . PHE A 1 248 ? -5.841 1.491 12.161 1.00 98.06 248 PHE A N 1
ATOM 1995 C CA . PHE A 1 248 ? -6.444 0.577 11.190 1.00 98.06 248 PHE A CA 1
ATOM 1996 C C . PHE A 1 248 ? -5.473 -0.549 10.810 1.00 98.06 248 PHE A C 1
ATOM 1998 O O . PHE A 1 248 ? -5.272 -0.818 9.629 1.00 98.06 248 PHE A O 1
ATOM 2005 N N . PHE A 1 249 ? -4.837 -1.147 11.819 1.00 98.50 249 PHE A N 1
ATOM 2006 C CA . PHE A 1 249 ? -3.700 -2.049 11.646 1.00 98.50 249 PHE A CA 1
ATOM 2007 C C . PHE A 1 249 ? -3.973 -3.239 10.729 1.00 98.50 249 PHE A C 1
ATOM 2009 O O . PHE A 1 249 ? -4.945 -3.967 10.938 1.00 98.50 249 PHE A O 1
ATOM 2016 N N . HIS A 1 250 ? -3.040 -3.508 9.817 1.00 98.56 250 HIS A N 1
ATOM 2017 C CA . HIS A 1 250 ? -2.810 -4.869 9.335 1.00 98.56 250 HIS A CA 1
ATOM 2018 C C . HIS A 1 250 ? -2.400 -5.758 10.516 1.00 98.56 250 HIS A C 1
ATOM 2020 O O . HIS A 1 250 ? -1.454 -5.438 11.243 1.00 98.56 250 HIS A O 1
ATOM 2026 N N . ALA A 1 251 ? -3.140 -6.847 10.726 1.00 98.19 251 ALA A N 1
ATOM 2027 C CA . ALA A 1 251 ? -2.845 -7.815 11.775 1.00 98.19 251 ALA A CA 1
ATOM 2028 C C . ALA A 1 251 ? -3.429 -9.193 11.447 1.00 98.19 251 ALA A C 1
ATOM 2030 O O . ALA A 1 251 ? -4.587 -9.314 11.039 1.00 98.19 251 ALA A O 1
ATOM 2031 N N . GLY A 1 252 ? -2.648 -10.238 11.710 1.00 97.31 252 GLY A N 1
ATOM 2032 C CA . GLY A 1 252 ? -3.074 -11.621 11.512 1.00 97.31 252 GLY A CA 1
ATOM 2033 C C . GLY A 1 252 ? -3.129 -12.050 10.045 1.00 97.31 252 GLY A C 1
ATOM 2034 O O . GLY A 1 252 ? -3.799 -13.029 9.730 1.00 97.31 252 GLY A O 1
ATOM 2035 N N . GLU A 1 253 ? -2.441 -11.359 9.139 1.00 97.56 253 GLU A N 1
ATOM 2036 C CA . GLU A 1 253 ? -2.206 -11.786 7.759 1.00 97.56 253 GLU A CA 1
ATOM 2037 C C . GLU A 1 253 ? -1.096 -12.858 7.722 1.00 97.56 253 GLU A C 1
ATOM 2039 O O . GLU A 1 253 ? 0.015 -12.652 7.235 1.00 97.56 253 GLU A O 1
ATOM 2044 N N . THR A 1 254 ? -1.374 -14.019 8.319 1.00 96.81 254 THR A N 1
ATOM 2045 C CA . THR A 1 254 ? -0.380 -15.083 8.498 1.00 96.81 254 THR A CA 1
ATOM 2046 C C . THR A 1 254 ? -1.007 -16.474 8.527 1.00 96.81 254 THR A C 1
ATOM 2048 O O . THR A 1 254 ? -2.141 -16.681 8.969 1.00 96.81 254 THR A O 1
ATOM 2051 N N . LEU A 1 255 ? -0.222 -17.467 8.104 1.00 95.06 255 LEU A N 1
ATOM 2052 C CA . LEU A 1 255 ? -0.523 -18.884 8.317 1.00 95.06 255 LEU A CA 1
ATOM 2053 C C . LEU A 1 255 ? -0.226 -19.342 9.754 1.00 95.06 255 LEU A C 1
ATOM 2055 O O . LEU A 1 255 ? -0.693 -20.410 10.156 1.00 95.06 255 LEU A O 1
ATOM 2059 N N . GLY A 1 256 ? 0.521 -18.542 10.521 1.00 89.75 256 GLY A N 1
ATOM 2060 C CA . GLY A 1 256 ? 0.917 -18.813 11.900 1.00 89.75 256 GLY A CA 1
ATOM 2061 C C . GLY A 1 256 ? -0.248 -19.020 12.868 1.00 89.75 256 GLY A C 1
ATOM 2062 O O . GLY A 1 256 ? -1.379 -18.603 12.609 1.00 89.75 256 GLY A O 1
ATOM 2063 N N . ASP A 1 257 ? 0.046 -19.710 13.968 1.00 88.94 257 ASP A N 1
ATOM 2064 C CA . ASP A 1 257 ? -0.870 -19.984 15.079 1.00 88.94 257 ASP A CA 1
ATOM 2065 C C . ASP A 1 257 ? -0.062 -20.010 16.391 1.00 88.94 257 ASP A C 1
ATOM 2067 O O . ASP A 1 257 ? 0.868 -20.809 16.543 1.00 88.94 257 ASP A O 1
ATOM 2071 N N . GLY A 1 258 ? -0.359 -19.085 17.299 1.00 85.88 258 GLY A N 1
ATOM 2072 C CA . GLY A 1 258 ? 0.331 -18.823 18.558 1.00 85.88 258 GLY A CA 1
ATOM 2073 C C . GLY A 1 258 ? 1.737 -18.222 18.431 1.00 85.88 258 GLY A C 1
ATOM 2074 O O . GLY A 1 258 ? 2.554 -18.440 19.330 1.00 85.88 258 GLY A O 1
ATOM 2075 N N . ASN A 1 259 ? 2.062 -17.521 17.340 1.00 91.44 259 ASN A N 1
ATOM 2076 C CA . ASN A 1 259 ? 3.383 -16.922 17.115 1.00 91.44 259 ASN A CA 1
ATOM 2077 C C . ASN A 1 259 ? 3.382 -15.396 17.345 1.00 91.44 259 ASN A C 1
ATOM 2079 O O . ASN A 1 259 ? 2.411 -14.804 17.786 1.00 91.44 259 ASN A O 1
ATOM 2083 N N . SER A 1 260 ? 4.502 -14.711 17.121 1.00 90.31 260 SER A N 1
ATOM 2084 C CA . SER A 1 260 ? 4.534 -13.249 17.302 1.00 90.31 260 SER A CA 1
ATOM 2085 C C . SER A 1 260 ? 3.693 -12.497 16.266 1.00 90.31 260 SER A C 1
ATOM 2087 O O . SER A 1 260 ? 3.264 -11.377 16.526 1.00 90.31 260 SER A O 1
ATOM 2089 N N . THR A 1 261 ? 3.484 -13.080 15.083 1.00 91.94 261 THR A N 1
ATOM 2090 C CA . THR A 1 261 ? 2.742 -12.448 13.991 1.00 91.94 261 THR A CA 1
ATOM 2091 C C . THR A 1 261 ? 1.245 -12.472 14.261 1.00 91.94 261 THR A C 1
ATOM 2093 O O . THR A 1 261 ? 0.609 -11.426 14.225 1.00 91.94 261 THR A O 1
ATOM 2096 N N . ASP A 1 262 ? 0.668 -13.630 14.579 1.00 92.06 262 ASP A N 1
ATOM 2097 C CA . ASP A 1 262 ? -0.774 -13.728 14.823 1.00 92.06 262 ASP A CA 1
ATOM 2098 C C . ASP A 1 262 ? -1.205 -12.990 16.103 1.00 92.06 262 ASP A C 1
ATOM 2100 O O . ASP A 1 262 ? -2.299 -12.423 16.155 1.00 92.06 262 ASP A O 1
ATOM 2104 N N . LEU A 1 263 ? -0.311 -12.875 17.093 1.00 95.94 263 LEU A N 1
ATOM 2105 C CA . LEU A 1 263 ? -0.516 -12.065 18.293 1.00 95.94 263 LEU A CA 1
ATOM 2106 C C . LEU A 1 263 ? -0.615 -10.556 18.014 1.00 95.94 263 LEU A C 1
ATOM 2108 O O . LEU A 1 263 ? -1.123 -9.834 18.874 1.00 95.94 263 LEU A O 1
ATOM 2112 N N . ASN A 1 264 ? -0.289 -10.077 16.805 1.00 98.25 264 ASN A N 1
ATOM 2113 C CA . ASN A 1 264 ? -0.636 -8.709 16.400 1.00 98.25 264 ASN A CA 1
ATOM 2114 C C . ASN A 1 264 ? -2.151 -8.459 16.486 1.00 98.25 264 ASN A C 1
ATOM 2116 O O . ASN A 1 264 ? -2.561 -7.328 16.728 1.00 98.25 264 ASN A O 1
ATOM 2120 N N . LEU A 1 265 ? -3.001 -9.489 16.366 1.00 98.19 265 LEU A N 1
ATOM 2121 C CA . LEU A 1 265 ? -4.445 -9.358 16.600 1.00 98.19 265 LEU A CA 1
ATOM 2122 C C . LEU A 1 265 ? -4.758 -8.921 18.039 1.00 98.19 265 LEU A C 1
ATOM 2124 O O . LEU A 1 265 ? -5.655 -8.106 18.262 1.00 98.19 265 LEU A O 1
ATOM 2128 N N . VAL A 1 266 ? -4.011 -9.444 19.017 1.00 97.81 266 VAL A N 1
ATOM 2129 C CA . VAL A 1 266 ? -4.143 -9.065 20.431 1.00 97.81 266 VAL A CA 1
ATOM 2130 C C . VAL A 1 266 ? -3.715 -7.614 20.608 1.00 97.81 266 VAL A C 1
ATOM 2132 O O . VAL A 1 266 ? -4.477 -6.801 21.135 1.00 97.81 266 VAL A O 1
ATOM 2135 N N . ASP A 1 267 ? -2.519 -7.279 20.129 1.00 98.06 267 ASP A N 1
ATOM 2136 C CA . ASP A 1 267 ? -1.938 -5.947 20.283 1.00 98.06 267 ASP A CA 1
ATOM 2137 C C . ASP A 1 267 ? -2.784 -4.875 19.592 1.00 98.06 267 ASP A C 1
ATOM 2139 O O . ASP A 1 267 ? -3.035 -3.817 20.169 1.00 98.06 267 ASP A O 1
ATOM 2143 N N . ALA A 1 268 ? -3.308 -5.157 18.397 1.00 98.56 268 ALA A N 1
ATOM 2144 C CA . ALA A 1 268 ? -4.190 -4.250 17.674 1.00 98.56 268 ALA A CA 1
ATOM 2145 C C . ALA A 1 268 ? -5.456 -3.916 18.485 1.00 98.56 268 ALA A C 1
ATOM 2147 O O . ALA A 1 268 ? -5.865 -2.753 18.556 1.00 98.56 268 ALA A O 1
ATOM 2148 N N . LEU A 1 269 ? -6.056 -4.910 19.151 1.00 98.31 269 LEU A N 1
ATOM 2149 C CA . LEU A 1 269 ? -7.214 -4.702 20.025 1.00 98.31 269 LEU A CA 1
ATOM 2150 C C . LEU A 1 269 ? -6.854 -3.943 21.306 1.00 98.31 269 LEU A C 1
ATOM 2152 O O . LEU A 1 269 ? -7.633 -3.092 21.745 1.00 98.31 269 LEU A O 1
ATOM 2156 N N . LEU A 1 270 ? -5.693 -4.221 21.905 1.00 98.06 270 LEU A N 1
ATOM 2157 C CA . LEU A 1 270 ? -5.196 -3.500 23.083 1.00 98.06 270 LEU A CA 1
ATOM 2158 C C . LEU A 1 270 ? -4.912 -2.025 22.773 1.00 98.06 270 LEU A C 1
ATOM 2160 O O . LEU A 1 270 ? -5.239 -1.158 23.581 1.00 98.06 270 LEU A O 1
ATOM 2164 N N . LEU A 1 271 ? -4.386 -1.739 21.582 1.00 98.19 271 LEU A N 1
ATOM 2165 C CA . LEU A 1 271 ? -4.126 -0.388 21.079 1.00 98.19 271 LEU A CA 1
ATOM 2166 C C . LEU A 1 271 ? -5.396 0.341 20.606 1.00 98.19 271 LEU A C 1
ATOM 2168 O O . LEU A 1 271 ? -5.327 1.505 20.205 1.00 98.19 271 LEU A O 1
ATOM 2172 N N . GLY A 1 272 ? -6.561 -0.310 20.666 1.00 97.75 272 GLY A N 1
ATOM 2173 C CA . GLY A 1 272 ? -7.844 0.301 20.324 1.00 97.75 272 GLY A CA 1
ATOM 2174 C C . GLY A 1 272 ? -8.046 0.511 18.824 1.00 97.75 272 GLY A C 1
ATOM 2175 O O . GLY A 1 272 ? -8.662 1.505 18.431 1.00 97.75 272 GLY A O 1
ATOM 2176 N N . THR A 1 273 ? -7.527 -0.395 17.984 1.00 98.44 273 THR A N 1
ATOM 2177 C CA . THR A 1 273 ? -7.768 -0.354 16.535 1.00 98.44 273 THR A CA 1
ATOM 2178 C C . THR A 1 273 ? -9.266 -0.317 16.222 1.00 98.44 273 THR A C 1
ATOM 2180 O O . THR A 1 273 ? -10.070 -0.982 16.879 1.00 98.44 273 THR A O 1
ATOM 2183 N N . ARG A 1 274 ? -9.662 0.466 15.213 1.00 96.88 274 ARG A N 1
ATOM 2184 C CA . ARG A 1 274 ? -11.065 0.527 14.764 1.00 96.88 274 ARG A CA 1
ATOM 2185 C C . ARG A 1 274 ? -11.377 -0.511 13.699 1.00 96.88 274 ARG A C 1
ATOM 2187 O O . ARG A 1 274 ? -12.521 -0.956 13.600 1.00 96.88 274 ARG A O 1
ATOM 2194 N N . ARG A 1 275 ? -10.370 -0.863 12.902 1.00 97.69 275 ARG A N 1
ATOM 2195 C CA . ARG A 1 275 ? -10.448 -1.904 11.880 1.00 97.69 275 A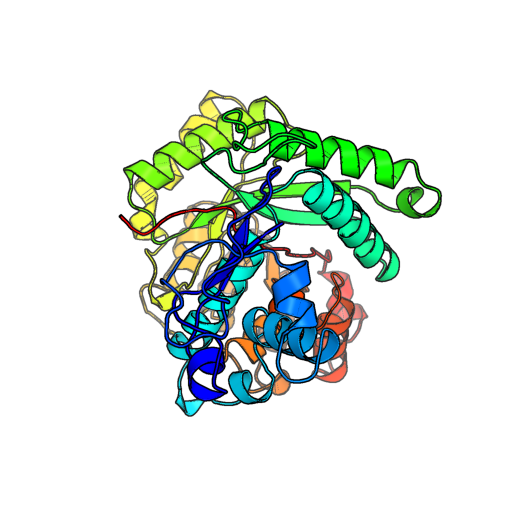RG A CA 1
ATOM 2196 C C . ARG A 1 275 ? -9.185 -2.755 11.905 1.00 97.69 275 ARG A C 1
ATOM 2198 O O . ARG A 1 275 ? -8.141 -2.280 12.348 1.00 97.69 275 ARG A O 1
ATOM 2205 N N . ILE A 1 276 ? -9.304 -3.996 11.464 1.00 98.38 276 ILE A N 1
ATOM 2206 C CA . ILE A 1 276 ? -8.197 -4.934 11.291 1.00 98.38 276 ILE A CA 1
ATOM 2207 C C . ILE A 1 276 ? -8.087 -5.236 9.797 1.00 98.38 276 ILE A C 1
ATOM 2209 O O . ILE A 1 276 ? -9.047 -5.729 9.207 1.00 98.38 276 ILE A O 1
ATOM 2213 N N . GLY A 1 277 ? -6.937 -4.934 9.198 1.00 97.81 277 GLY A N 1
ATOM 2214 C CA . GLY A 1 277 ? -6.589 -5.357 7.844 1.00 97.81 277 GLY A CA 1
ATOM 2215 C C . GLY A 1 277 ? -6.316 -6.861 7.807 1.00 97.81 277 GLY A C 1
ATOM 2216 O O . GLY A 1 277 ? -5.557 -7.370 8.633 1.00 97.81 277 GLY A O 1
ATOM 2217 N N . HIS A 1 278 ? -6.947 -7.556 6.862 1.00 97.12 278 HIS A N 1
ATOM 2218 C CA . HIS A 1 278 ? -6.992 -9.010 6.670 1.00 97.12 278 HIS A CA 1
ATOM 2219 C C . HIS A 1 278 ? -7.654 -9.790 7.809 1.00 97.12 278 HIS A C 1
ATOM 2221 O O . HIS A 1 278 ? -8.687 -10.425 7.597 1.00 97.12 278 HIS A O 1
ATOM 2227 N N . GLY A 1 279 ? -7.054 -9.800 9.005 1.00 97.12 279 GLY A N 1
ATOM 2228 C CA . GLY A 1 279 ? -7.510 -10.639 10.115 1.00 97.12 279 GLY A CA 1
ATOM 2229 C C . GLY A 1 279 ? -7.559 -12.130 9.765 1.00 97.12 279 GLY A C 1
ATOM 2230 O O . GLY A 1 279 ? -8.405 -12.853 10.290 1.00 97.12 279 GLY A O 1
ATOM 2231 N N . PHE A 1 280 ? -6.688 -12.591 8.860 1.00 97.62 280 PHE A N 1
ATOM 2232 C CA . PHE A 1 280 ? -6.765 -13.921 8.251 1.00 97.62 280 PHE A CA 1
ATOM 2233 C C . PHE A 1 280 ? -6.678 -15.049 9.289 1.00 97.62 280 PHE A C 1
ATOM 2235 O O . PHE A 1 280 ? -7.427 -16.016 9.209 1.00 97.62 280 PHE A O 1
ATOM 2242 N N . SER A 1 281 ? -5.828 -14.921 10.310 1.00 96.94 281 SER A N 1
ATOM 2243 C CA . SER A 1 281 ? -5.689 -15.904 11.391 1.00 96.94 281 SER A CA 1
ATOM 2244 C C . SER A 1 281 ? -6.728 -15.761 12.514 1.00 96.94 281 SER A C 1
ATOM 2246 O O . SER A 1 281 ? -6.763 -16.602 13.411 1.00 96.94 281 SER A O 1
ATOM 2248 N N . LEU A 1 282 ? -7.622 -14.760 12.479 1.00 96.44 282 LEU A N 1
ATOM 2249 C CA . LEU A 1 282 ? -8.542 -14.447 13.586 1.00 96.44 282 LEU A CA 1
ATOM 2250 C C . LEU A 1 282 ? -9.454 -15.619 13.975 1.00 96.44 282 LEU A C 1
ATOM 2252 O O . LEU A 1 282 ? -9.758 -15.799 15.155 1.00 96.44 282 LEU A O 1
ATOM 2256 N N . TYR A 1 283 ? -9.852 -16.451 13.008 1.00 93.50 283 TYR A N 1
ATOM 2257 C CA . TYR A 1 283 ? -10.699 -17.628 13.242 1.00 93.50 283 TYR A CA 1
ATOM 2258 C C . TYR A 1 283 ? -10.076 -18.655 14.209 1.00 93.50 283 TYR A C 1
ATOM 2260 O O . TYR A 1 283 ? -10.795 -19.478 14.775 1.00 93.50 283 TYR A O 1
ATOM 2268 N N . LYS A 1 284 ? -8.757 -18.597 14.433 1.00 94.94 284 LYS A N 1
ATOM 2269 C CA . LYS A 1 284 ? -8.014 -19.464 15.360 1.00 94.94 284 LYS A CA 1
ATOM 2270 C C . LYS A 1 284 ? -8.114 -19.006 16.821 1.00 94.94 284 LYS A C 1
ATOM 2272 O O . LYS A 1 284 ? -7.733 -19.750 17.720 1.00 94.94 284 LYS A O 1
ATOM 2277 N N . HIS A 1 285 ? -8.667 -17.815 17.084 1.00 95.75 285 HIS A N 1
ATOM 2278 C CA . HIS A 1 285 ? -8.663 -17.185 18.408 1.00 95.75 285 HIS A CA 1
ATOM 2279 C C . HIS A 1 285 ? -10.081 -16.897 18.943 1.00 95.75 285 HIS A C 1
ATOM 2281 O O . HIS A 1 285 ? -10.539 -15.752 18.903 1.00 95.75 285 HIS A O 1
ATOM 2287 N N . PRO A 1 286 ? -10.782 -17.892 19.524 1.00 95.06 286 PRO A N 1
ATOM 2288 C CA . PRO A 1 286 ? -12.164 -17.742 19.993 1.00 95.06 286 PRO A CA 1
ATOM 2289 C C . PRO A 1 286 ? -12.409 -16.572 20.956 1.00 95.06 286 PRO A C 1
ATOM 2291 O O . PRO A 1 286 ? -13.457 -15.931 20.887 1.00 95.06 286 PRO A O 1
ATOM 2294 N N . GLU A 1 287 ? -11.461 -16.269 21.847 1.00 95.56 287 GLU A N 1
ATOM 2295 C CA . GLU A 1 287 ? -11.598 -15.131 22.767 1.00 95.56 287 GLU A CA 1
ATOM 2296 C C . GLU A 1 287 ? -11.411 -13.785 22.050 1.00 95.56 287 GLU A C 1
ATOM 2298 O O . GLU A 1 287 ? -12.145 -12.839 22.331 1.00 95.56 287 GLU A O 1
ATOM 2303 N N . LEU A 1 288 ? -10.515 -13.698 21.058 1.00 96.75 288 LEU A N 1
ATOM 2304 C CA . LEU A 1 288 ? -10.362 -12.476 20.258 1.00 96.75 288 LEU A CA 1
ATOM 2305 C C . LEU A 1 288 ? -11.581 -12.225 19.374 1.00 96.75 288 LEU A C 1
ATOM 2307 O O . LEU A 1 288 ? -11.999 -11.080 19.239 1.00 96.75 288 LEU A O 1
ATOM 2311 N N . ILE A 1 289 ? -12.209 -13.279 18.843 1.00 97.19 289 ILE A N 1
ATOM 2312 C CA . ILE A 1 289 ? -13.482 -13.171 18.116 1.00 97.19 289 ILE A CA 1
ATOM 2313 C C . ILE A 1 289 ? -14.541 -12.486 18.991 1.00 97.19 289 ILE A C 1
ATOM 2315 O O . ILE A 1 289 ? -15.206 -11.553 18.538 1.00 97.19 289 ILE A O 1
ATOM 2319 N N . ARG A 1 290 ? -14.677 -12.897 20.261 1.00 97.19 290 ARG A N 1
ATOM 2320 C CA . ARG A 1 290 ? -15.627 -12.271 21.198 1.00 97.19 290 ARG A CA 1
ATOM 2321 C C . ARG A 1 290 ? -15.322 -10.792 21.411 1.00 97.19 290 ARG A C 1
ATOM 2323 O O . ARG A 1 290 ? -16.246 -9.982 21.383 1.00 97.19 290 ARG A O 1
ATOM 2330 N N . GLU A 1 291 ? -14.051 -10.438 21.588 1.00 97.50 291 GLU A N 1
ATOM 2331 C CA . GLU A 1 291 ? -13.624 -9.047 21.769 1.00 97.50 291 GLU A CA 1
ATOM 2332 C C . GLU A 1 291 ? -13.877 -8.190 20.522 1.00 97.50 291 GLU A C 1
ATOM 2334 O O . GLU A 1 291 ? -14.415 -7.089 20.640 1.00 97.50 291 GLU A O 1
ATOM 2339 N N . VAL A 1 292 ? -13.556 -8.695 19.326 1.00 97.00 292 VAL A N 1
ATOM 2340 C CA . VAL A 1 292 ? -13.811 -8.019 18.041 1.00 97.00 292 VAL A CA 1
ATOM 2341 C C . VAL A 1 292 ? -15.299 -7.710 17.878 1.00 97.00 292 VAL A C 1
ATOM 2343 O O . VAL A 1 292 ? -15.664 -6.572 17.575 1.00 97.00 292 VAL A O 1
ATOM 2346 N N . ILE A 1 293 ? -16.167 -8.689 18.154 1.00 95.38 293 ILE A N 1
ATOM 2347 C CA . ILE A 1 293 ? -17.626 -8.531 18.078 1.00 95.38 293 ILE A CA 1
ATOM 2348 C C . ILE A 1 293 ? -18.120 -7.530 19.127 1.00 95.38 293 ILE A C 1
ATOM 2350 O O . ILE A 1 293 ? -18.859 -6.601 18.797 1.00 95.38 293 ILE A O 1
ATOM 2354 N N . ALA A 1 294 ? -17.697 -7.682 20.386 1.00 96.69 294 ALA A N 1
ATOM 2355 C CA . ALA A 1 294 ? -18.126 -6.817 21.484 1.00 96.69 294 ALA A CA 1
ATOM 2356 C C . ALA A 1 294 ? -17.739 -5.349 21.251 1.00 96.69 294 ALA A C 1
ATOM 2358 O O . ALA A 1 294 ? -18.526 -4.441 21.528 1.00 96.69 294 ALA A O 1
ATOM 2359 N N . ARG A 1 295 ? -16.543 -5.115 20.699 1.00 95.88 295 ARG A N 1
ATOM 2360 C CA . ARG A 1 295 ? -16.012 -3.782 20.382 1.00 95.88 295 ARG A CA 1
ATOM 2361 C C . ARG A 1 295 ? -16.454 -3.258 19.015 1.00 95.88 295 ARG A C 1
ATOM 2363 O O . ARG A 1 295 ? -16.215 -2.089 18.727 1.00 95.88 295 ARG A O 1
ATOM 2370 N N . LYS A 1 296 ? -17.119 -4.087 18.200 1.00 94.38 296 LYS A N 1
ATOM 2371 C CA . LYS A 1 296 ? -17.534 -3.781 16.819 1.00 94.38 296 LYS A CA 1
ATOM 2372 C C . LYS A 1 296 ? -16.359 -3.358 15.930 1.00 94.38 296 LYS A C 1
ATOM 2374 O O . LYS A 1 296 ? -16.476 -2.415 15.149 1.00 94.38 296 LYS A O 1
ATOM 2379 N N . VAL A 1 297 ? -15.224 -4.038 16.076 1.00 95.94 297 VAL A N 1
ATOM 2380 C CA . VAL A 1 297 ? -14.054 -3.829 15.215 1.00 95.94 297 VAL A CA 1
ATOM 2381 C C . VAL A 1 297 ? -14.331 -4.489 13.865 1.00 95.94 297 VAL A C 1
ATOM 2383 O O . VAL A 1 297 ? -14.709 -5.658 13.818 1.00 95.94 297 VAL A O 1
ATOM 2386 N N . LEU A 1 298 ? -14.186 -3.733 12.777 1.00 95.31 298 LEU A N 1
ATOM 2387 C CA . LEU A 1 298 ? -14.406 -4.241 11.419 1.00 95.31 298 LEU A CA 1
ATOM 2388 C C . LEU A 1 298 ? -13.161 -4.977 10.921 1.00 95.31 298 LEU A C 1
ATOM 2390 O O . LEU A 1 298 ? -12.057 -4.460 11.069 1.00 95.31 298 LEU A O 1
ATOM 2394 N N . VAL A 1 299 ? -13.330 -6.137 10.294 1.00 96.56 299 VAL A N 1
ATOM 2395 C CA . VAL A 1 299 ? -12.239 -6.868 9.640 1.00 96.56 299 VAL A CA 1
ATOM 2396 C C . VAL A 1 299 ? -12.333 -6.689 8.128 1.00 96.56 299 VAL A C 1
ATOM 2398 O O . VAL A 1 299 ? -13.351 -7.014 7.523 1.00 96.56 299 VAL A O 1
ATOM 2401 N N . GLU A 1 300 ? -11.286 -6.150 7.517 1.00 96.44 300 GLU A N 1
ATOM 2402 C CA . GLU A 1 300 ? -11.190 -5.929 6.074 1.00 96.44 300 GLU A CA 1
ATOM 2403 C C . GLU A 1 300 ? -10.591 -7.173 5.411 1.00 96.44 300 GLU A C 1
ATOM 2405 O O . GLU A 1 300 ? -9.412 -7.462 5.574 1.00 96.44 300 GLU A O 1
ATOM 2410 N N . VAL A 1 301 ? -11.405 -7.928 4.684 1.00 95.81 301 VAL A N 1
ATOM 2411 C CA . VAL A 1 301 ? -11.038 -9.199 4.060 1.00 95.81 301 VAL A CA 1
ATOM 2412 C C . VAL A 1 301 ? -10.727 -8.979 2.580 1.00 95.81 301 VAL A C 1
ATOM 2414 O O . VAL A 1 301 ? -11.561 -8.452 1.843 1.00 95.81 301 VAL A O 1
ATOM 2417 N N . CYS A 1 302 ? -9.541 -9.421 2.155 1.00 96.56 302 CYS A N 1
ATOM 2418 C CA . CYS A 1 302 ? -9.009 -9.239 0.800 1.00 96.56 302 CYS A CA 1
ATOM 2419 C C . CYS A 1 302 ? -8.753 -10.613 0.152 1.00 96.56 302 CYS A C 1
ATOM 2421 O O . CYS A 1 302 ? -7.612 -11.086 0.137 1.00 96.56 302 CYS A O 1
ATOM 2423 N N . PRO A 1 303 ? -9.800 -11.304 -0.325 1.00 95.12 303 PRO A N 1
ATOM 2424 C CA . PRO A 1 303 ? -9.735 -12.728 -0.642 1.00 95.12 303 PRO A CA 1
ATOM 2425 C C . PRO A 1 303 ? -8.800 -13.040 -1.819 1.00 95.12 303 PRO A C 1
ATOM 2427 O O . PRO A 1 303 ? -8.051 -14.019 -1.744 1.00 95.12 303 PRO A O 1
ATOM 2430 N N . ILE A 1 304 ? -8.748 -12.187 -2.853 1.00 96.00 304 ILE A N 1
ATOM 2431 C CA . ILE A 1 304 ? -7.815 -12.396 -3.969 1.00 96.00 304 ILE A CA 1
ATOM 2432 C C . ILE A 1 304 ? -6.376 -12.183 -3.501 1.00 96.00 304 ILE A C 1
ATOM 2434 O O . ILE A 1 304 ? -5.499 -12.964 -3.864 1.00 96.00 304 ILE A O 1
ATOM 2438 N N . SER A 1 305 ? -6.127 -11.173 -2.660 1.00 97.00 305 SER A N 1
ATOM 2439 C CA . SER A 1 305 ? -4.802 -10.951 -2.066 1.00 97.00 305 SER A CA 1
ATOM 2440 C C . SER A 1 305 ? -4.345 -12.178 -1.277 1.00 97.00 305 SER A C 1
ATOM 2442 O O . SER A 1 305 ? -3.260 -12.707 -1.513 1.00 97.00 305 SER A O 1
ATOM 2444 N N . ASN A 1 306 ? -5.213 -12.722 -0.421 1.00 97.56 306 ASN A N 1
ATOM 2445 C CA . ASN A 1 306 ? -4.889 -13.889 0.392 1.00 97.56 306 ASN A CA 1
ATOM 2446 C C . ASN A 1 306 ? -4.618 -15.153 -0.450 1.00 97.56 306 ASN A C 1
ATOM 2448 O O . ASN A 1 306 ? -3.752 -15.951 -0.085 1.00 97.56 306 ASN A O 1
ATOM 2452 N N . GLU A 1 307 ? -5.298 -15.332 -1.585 1.00 96.44 307 GLU A N 1
ATOM 2453 C CA . GLU A 1 307 ? -5.014 -16.421 -2.531 1.00 96.44 307 GLU A CA 1
ATOM 2454 C C . GLU A 1 307 ? -3.687 -16.193 -3.279 1.00 96.44 307 GLU A C 1
ATOM 2456 O O . GLU A 1 307 ? -2.793 -17.041 -3.248 1.00 96.44 307 GLU A O 1
ATOM 2461 N N . VAL A 1 308 ? -3.503 -15.017 -3.888 1.00 96.81 308 VAL A N 1
ATOM 2462 C CA . VAL A 1 308 ? -2.305 -14.680 -4.678 1.00 96.81 308 VAL A CA 1
ATOM 2463 C C . VAL A 1 308 ? -1.036 -14.693 -3.823 1.00 96.81 308 VAL A C 1
ATOM 2465 O O . VAL A 1 308 ? 0.008 -15.159 -4.283 1.00 96.81 308 VAL A O 1
ATOM 2468 N N . LEU A 1 309 ? -1.124 -14.236 -2.571 1.00 96.94 309 LEU A N 1
ATOM 2469 C CA . LEU A 1 309 ? -0.033 -14.244 -1.591 1.00 96.94 309 LEU A CA 1
ATOM 2470 C C . LEU A 1 309 ? 0.103 -15.580 -0.839 1.00 96.94 309 LEU A C 1
ATOM 2472 O O . LEU A 1 309 ? 0.930 -15.696 0.068 1.00 96.94 309 LEU A O 1
ATOM 2476 N N . ARG A 1 310 ? -0.631 -16.617 -1.269 1.00 97.12 310 ARG A N 1
ATOM 2477 C CA . ARG A 1 310 ? -0.507 -18.016 -0.822 1.00 97.12 310 ARG A CA 1
ATOM 2478 C C . ARG A 1 310 ? -0.856 -18.264 0.648 1.00 97.12 310 ARG A C 1
ATOM 2480 O O . ARG A 1 310 ? -0.338 -19.209 1.245 1.00 97.12 310 ARG A O 1
ATOM 2487 N N . LEU A 1 311 ? -1.743 -17.459 1.226 1.00 96.88 311 LEU A N 1
ATOM 2488 C CA . LEU A 1 311 ? -2.333 -17.726 2.545 1.00 96.88 311 LEU A CA 1
ATOM 2489 C C . LEU A 1 311 ? -3.478 -18.742 2.457 1.00 96.88 311 LEU A C 1
ATOM 2491 O O . LEU A 1 311 ? -3.756 -19.462 3.410 1.00 96.88 311 LEU A O 1
ATOM 2495 N N . THR A 1 312 ? -4.120 -18.842 1.298 1.00 95.56 312 THR A N 1
ATOM 2496 C CA . THR A 1 312 ? -5.064 -19.914 0.976 1.00 95.56 312 THR A CA 1
ATOM 2497 C C . THR A 1 312 ? -4.761 -20.478 -0.408 1.00 95.56 312 THR A C 1
ATOM 2499 O O . THR A 1 312 ? -4.127 -19.813 -1.223 1.00 95.56 312 THR A O 1
ATOM 2502 N N . THR A 1 313 ? -5.162 -21.725 -0.657 1.00 93.06 313 THR A N 1
ATOM 2503 C CA . THR A 1 313 ? -4.995 -22.377 -1.970 1.00 93.06 313 THR A CA 1
ATOM 2504 C C . THR A 1 313 ? -6.056 -21.945 -2.970 1.00 93.06 313 THR A C 1
ATOM 2506 O O . THR A 1 313 ? -5.774 -21.834 -4.157 1.00 93.06 313 THR A O 1
ATOM 2509 N N . ASP A 1 314 ? -7.262 -21.695 -2.476 1.00 92.75 314 ASP A N 1
ATOM 2510 C CA . ASP A 1 314 ? -8.391 -21.174 -3.227 1.00 92.75 314 ASP A CA 1
ATOM 2511 C C . ASP A 1 314 ? -9.377 -20.496 -2.262 1.00 92.75 314 ASP A C 1
ATOM 2513 O O . ASP A 1 314 ? -9.211 -20.521 -1.031 1.00 92.75 314 ASP A O 1
ATOM 2517 N N . ILE A 1 315 ? -10.433 -19.909 -2.819 1.00 93.81 315 ILE A N 1
ATOM 2518 C CA . ILE A 1 315 ? -11.507 -19.305 -2.033 1.00 93.81 315 ILE A CA 1
ATOM 2519 C C . ILE A 1 315 ? -12.229 -20.304 -1.117 1.00 93.81 315 ILE A C 1
ATOM 2521 O O . ILE A 1 315 ? -12.618 -19.921 -0.021 1.00 93.81 315 ILE A O 1
ATOM 2525 N N . LEU A 1 316 ? -12.371 -21.581 -1.488 1.00 93.88 316 LEU A N 1
ATOM 2526 C CA . LEU A 1 316 ? -13.116 -22.569 -0.692 1.00 93.88 316 LEU A CA 1
ATOM 2527 C C . LEU A 1 316 ? -12.439 -22.867 0.653 1.00 93.88 316 LEU A C 1
ATOM 2529 O O . LEU A 1 316 ? -13.111 -23.253 1.609 1.00 93.88 316 LEU A O 1
ATOM 2533 N N . HIS A 1 317 ? -11.126 -22.656 0.737 1.00 93.88 317 HIS A N 1
ATOM 2534 C CA . HIS A 1 317 ? -10.341 -22.804 1.964 1.00 93.88 317 HIS A CA 1
ATOM 2535 C C . HIS A 1 317 ? -10.161 -21.489 2.745 1.00 93.88 317 HIS A C 1
ATOM 2537 O O . HIS A 1 317 ? -9.530 -21.485 3.804 1.00 93.88 317 HIS A O 1
ATOM 2543 N N . HIS A 1 318 ? -10.718 -20.373 2.265 1.00 96.19 318 HIS A N 1
ATOM 2544 C CA . HIS A 1 318 ? -10.606 -19.078 2.932 1.00 96.19 318 HIS A CA 1
ATOM 2545 C C . HIS A 1 318 ? -11.423 -19.052 4.244 1.00 96.19 318 HIS A C 1
ATOM 2547 O O . HIS A 1 318 ? -12.567 -19.506 4.260 1.00 96.19 318 HIS A O 1
ATOM 2553 N N . PRO A 1 319 ? -10.931 -18.446 5.345 1.00 94.75 319 PRO A N 1
ATOM 2554 C CA . PRO A 1 319 ? -11.622 -18.429 6.646 1.00 94.75 319 PRO A CA 1
ATOM 2555 C C . PRO A 1 319 ? -12.871 -17.531 6.721 1.00 94.75 319 PRO A C 1
ATOM 2557 O O . PRO A 1 319 ? -13.519 -17.452 7.767 1.00 94.75 319 PRO A O 1
ATOM 2560 N N . LEU A 1 320 ? -13.244 -16.863 5.624 1.00 93.56 320 LEU A N 1
ATOM 2561 C CA . LEU A 1 320 ? -14.314 -15.860 5.608 1.00 93.56 320 LEU A CA 1
ATOM 2562 C C . LEU A 1 320 ? -15.678 -16.441 6.032 1.00 93.56 320 LEU A C 1
ATOM 2564 O O . LEU A 1 320 ? -16.330 -15.815 6.870 1.00 93.56 320 LEU A O 1
ATOM 2568 N N . PRO A 1 321 ? -16.118 -17.624 5.553 1.00 90.50 321 PRO A N 1
ATOM 2569 C CA . PRO A 1 321 ? -17.395 -18.199 5.974 1.00 90.50 321 PRO A CA 1
ATOM 2570 C C . PRO A 1 321 ? -17.455 -18.442 7.480 1.00 90.50 321 PRO A C 1
ATOM 2572 O O . PRO A 1 321 ? -18.472 -18.157 8.107 1.00 90.50 321 PRO A O 1
ATOM 2575 N N . ALA A 1 322 ? -16.356 -18.913 8.080 1.00 89.94 322 ALA A N 1
ATOM 2576 C CA . ALA A 1 322 ? -16.282 -19.120 9.522 1.00 89.94 322 ALA A CA 1
ATOM 2577 C C . ALA A 1 322 ? -16.383 -17.786 10.275 1.00 89.94 322 ALA A C 1
ATOM 2579 O O . ALA A 1 322 ? -17.144 -17.675 11.236 1.00 89.94 322 ALA A O 1
ATOM 2580 N N . MET A 1 323 ? -15.674 -16.752 9.812 1.00 91.25 323 MET A N 1
ATOM 2581 C CA . MET A 1 323 ? -15.732 -15.413 10.405 1.00 91.25 323 MET A CA 1
ATOM 2582 C C . MET A 1 323 ? -17.153 -14.831 10.368 1.00 91.25 323 MET A C 1
ATOM 2584 O O . MET A 1 323 ? -17.658 -14.372 11.395 1.00 91.25 323 MET A O 1
ATOM 2588 N N . VAL A 1 324 ? -17.826 -14.910 9.216 1.00 88.88 324 VAL A N 1
ATOM 2589 C CA . VAL A 1 324 ? -19.213 -14.445 9.048 1.00 88.88 324 VAL A CA 1
ATOM 2590 C C . VAL A 1 324 ? -20.179 -15.261 9.911 1.00 88.88 324 VAL A C 1
ATOM 2592 O O . VAL A 1 324 ? -21.016 -14.679 10.600 1.00 88.88 324 VAL A O 1
ATOM 2595 N N . ALA A 1 325 ? -20.040 -16.591 9.952 1.00 87.25 325 ALA A N 1
ATOM 2596 C CA . ALA A 1 325 ? -20.881 -17.467 10.773 1.00 87.25 325 ALA A CA 1
ATOM 2597 C C . ALA A 1 325 ? -20.741 -17.196 12.282 1.00 87.25 325 ALA A C 1
ATOM 2599 O O . ALA A 1 325 ? -21.703 -17.353 13.034 1.00 87.25 325 ALA A O 1
ATOM 2600 N N . HIS A 1 326 ? -19.565 -16.747 12.727 1.00 89.75 326 HIS A N 1
ATOM 2601 C CA . HIS A 1 326 ? -19.334 -16.305 14.102 1.00 89.75 326 HIS A CA 1
ATOM 2602 C C . HIS A 1 326 ? -19.864 -14.893 14.402 1.00 89.75 326 HIS A C 1
ATOM 2604 O O . HIS A 1 326 ? -19.855 -14.488 15.563 1.00 89.75 326 HIS A O 1
ATOM 2610 N N . GLY A 1 327 ? -20.354 -14.155 13.400 1.00 88.38 327 GLY A N 1
ATOM 2611 C CA . GLY A 1 327 ? -20.879 -12.797 13.556 1.00 88.38 327 GLY A CA 1
ATOM 2612 C C . GLY A 1 327 ? -19.801 -11.712 13.596 1.00 88.38 327 GLY A C 1
ATOM 2613 O O . GLY A 1 327 ? -20.054 -10.626 14.117 1.00 88.38 327 GLY A O 1
ATOM 2614 N N . ILE A 1 328 ? -18.599 -11.993 13.080 1.00 91.50 328 ILE A N 1
ATOM 2615 C CA . ILE A 1 328 ? -17.522 -11.001 12.982 1.00 91.50 328 ILE A CA 1
ATOM 2616 C C . ILE A 1 328 ? -17.932 -9.921 11.966 1.00 91.50 328 ILE A C 1
ATOM 2618 O O . ILE A 1 328 ? -18.269 -10.264 10.828 1.00 91.50 328 ILE A O 1
ATOM 2622 N N . PRO A 1 329 ? -17.884 -8.621 12.324 1.00 90.06 329 PRO A N 1
ATOM 2623 C CA . PRO A 1 329 ? -18.110 -7.549 11.362 1.00 90.06 329 PRO A CA 1
ATOM 2624 C C . PRO A 1 329 ? -17.014 -7.588 10.294 1.00 90.06 329 PRO A C 1
ATOM 2626 O O . PRO A 1 329 ? -15.837 -7.418 10.610 1.00 90.06 329 PRO A O 1
ATOM 2629 N N . THR A 1 330 ? -17.386 -7.808 9.038 1.00 89.12 330 THR A N 1
ATOM 2630 C CA . THR A 1 330 ? -16.443 -7.962 7.921 1.00 89.12 330 THR A CA 1
ATOM 2631 C C . THR A 1 330 ? -16.755 -6.977 6.798 1.00 89.12 330 THR A C 1
ATOM 2633 O O . THR A 1 330 ? -17.910 -6.618 6.599 1.00 89.12 330 THR A O 1
ATOM 2636 N N . ALA A 1 331 ? -15.723 -6.536 6.080 1.00 88.69 331 ALA A N 1
ATOM 2637 C CA . ALA A 1 331 ? -15.765 -5.739 4.853 1.00 88.69 331 ALA A CA 1
ATOM 2638 C C . ALA A 1 331 ? -14.979 -6.467 3.757 1.00 88.69 331 ALA A C 1
ATOM 2640 O O . ALA A 1 331 ? -13.900 -6.964 4.054 1.00 88.69 331 ALA A O 1
ATOM 2641 N N . ILE A 1 332 ? -15.466 -6.518 2.512 1.00 91.19 332 ILE A N 1
ATOM 2642 C CA . ILE A 1 332 ? -14.640 -6.970 1.376 1.00 91.19 332 ILE A CA 1
ATOM 2643 C C . ILE A 1 332 ? -13.868 -5.778 0.805 1.00 91.19 332 ILE A C 1
ATOM 2645 O O . ILE A 1 332 ? -14.441 -4.702 0.610 1.00 91.19 332 ILE A O 1
ATOM 2649 N N . SER A 1 333 ? -12.580 -5.993 0.547 1.00 91.12 333 SER A N 1
ATOM 2650 C CA . SER A 1 333 ? -11.634 -5.053 -0.061 1.00 91.12 333 SER A CA 1
ATOM 2651 C C . SER A 1 333 ? -10.774 -5.782 -1.105 1.00 91.12 333 SER A C 1
ATOM 2653 O O . SER A 1 333 ? -10.776 -7.009 -1.158 1.00 91.12 333 SER A O 1
ATOM 2655 N N . ASN A 1 334 ? -10.066 -5.024 -1.939 1.00 91.12 334 ASN A N 1
ATOM 2656 C CA . ASN A 1 334 ? -9.260 -5.504 -3.071 1.00 91.12 334 ASN A CA 1
ATOM 2657 C C . ASN A 1 334 ? -7.737 -5.386 -2.871 1.00 91.12 334 ASN A C 1
ATOM 2659 O O . ASN A 1 334 ? -6.970 -5.959 -3.644 1.00 91.12 334 ASN A O 1
ATOM 2663 N N . ASP A 1 335 ? -7.301 -4.677 -1.826 1.00 94.44 335 ASP A N 1
ATOM 2664 C CA . ASP A 1 335 ? -5.896 -4.524 -1.421 1.00 94.44 335 ASP A CA 1
ATOM 2665 C C . ASP A 1 335 ? -4.974 -3.843 -2.458 1.00 94.44 335 ASP A C 1
ATOM 2667 O O . ASP A 1 335 ? -4.776 -2.631 -2.410 1.00 94.44 335 ASP A O 1
ATOM 2671 N N . ASP A 1 336 ? -4.418 -4.596 -3.412 1.00 93.31 336 ASP A N 1
ATOM 2672 C CA . ASP A 1 336 ? -3.482 -4.100 -4.431 1.00 93.31 336 ASP A CA 1
ATOM 2673 C C . ASP A 1 336 ? -3.798 -4.698 -5.820 1.00 93.31 336 ASP A C 1
ATOM 2675 O O . ASP A 1 336 ? -2.955 -5.358 -6.442 1.00 93.31 336 ASP A O 1
ATOM 2679 N N . PRO A 1 337 ? -5.010 -4.471 -6.361 1.00 91.62 337 PRO A N 1
ATOM 2680 C CA . PRO A 1 337 ? -5.563 -5.242 -7.481 1.00 91.62 337 PRO A CA 1
ATOM 2681 C C . PRO A 1 337 ? -4.677 -5.235 -8.737 1.00 91.62 337 PRO A C 1
ATOM 2683 O O . PRO A 1 337 ? -4.472 -6.268 -9.382 1.00 91.62 337 PRO A O 1
ATOM 2686 N N . ALA A 1 338 ? -4.049 -4.091 -9.035 1.00 90.38 338 ALA A N 1
ATOM 2687 C CA . ALA A 1 338 ? -3.140 -3.946 -10.168 1.00 90.38 338 ALA A CA 1
ATOM 2688 C C . ALA A 1 338 ? -1.903 -4.857 -10.060 1.00 90.38 338 ALA A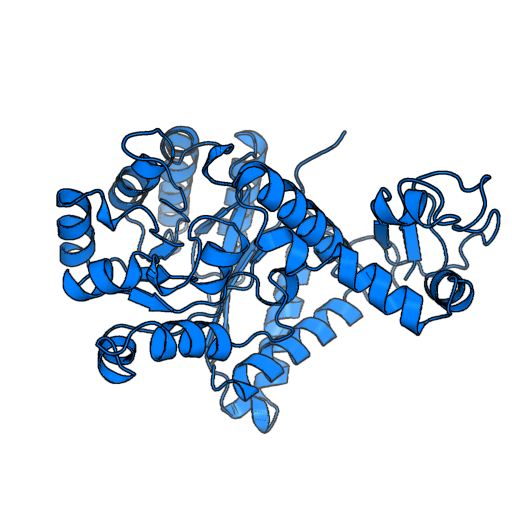 C 1
ATOM 2690 O O . ALA A 1 338 ? -1.493 -5.436 -11.064 1.00 90.38 338 ALA A O 1
ATOM 2691 N N . ILE A 1 339 ? -1.321 -5.009 -8.864 1.00 93.50 339 ILE A N 1
ATOM 2692 C CA . ILE A 1 339 ? -0.162 -5.890 -8.626 1.00 93.50 339 ILE A CA 1
ATOM 2693 C C . ILE A 1 339 ? -0.609 -7.353 -8.565 1.00 93.50 339 ILE A C 1
ATOM 2695 O O . ILE A 1 339 ? 0.107 -8.232 -9.045 1.00 93.50 339 ILE A O 1
ATOM 2699 N N . LEU A 1 340 ? -1.800 -7.607 -8.021 1.00 93.81 340 LEU A N 1
ATOM 2700 C CA . LEU A 1 340 ? -2.403 -8.937 -7.904 1.00 93.81 340 LEU A CA 1
ATOM 2701 C C . LEU A 1 340 ? -2.920 -9.492 -9.246 1.00 93.81 340 LEU A C 1
ATOM 2703 O O . LEU A 1 340 ? -3.298 -10.656 -9.331 1.00 93.81 340 LEU A O 1
ATOM 2707 N N . GLY A 1 341 ? -2.889 -8.684 -10.309 1.00 87.75 341 GLY A N 1
ATOM 2708 C CA . GLY A 1 341 ? -3.032 -9.143 -11.689 1.00 87.75 341 GLY A CA 1
ATOM 2709 C C . GLY A 1 341 ? -4.399 -8.948 -12.323 1.00 87.75 341 GLY A C 1
ATOM 2710 O O . GLY A 1 341 ? -4.586 -9.362 -13.470 1.00 87.75 341 GLY A O 1
ATOM 2711 N N . TYR A 1 342 ? -5.319 -8.252 -11.657 1.00 82.88 342 TYR A N 1
ATOM 2712 C CA . TYR A 1 342 ? -6.579 -7.835 -12.261 1.00 82.88 342 TYR A CA 1
ATOM 2713 C C . TYR A 1 342 ? -6.606 -6.303 -12.410 1.00 82.88 342 TYR A C 1
ATOM 2715 O O . TYR A 1 342 ? -6.558 -5.544 -11.451 1.00 82.88 342 TYR A O 1
ATOM 2723 N N . ASP A 1 343 ? -6.594 -5.857 -13.673 1.00 81.88 343 ASP A N 1
ATOM 2724 C CA . ASP A 1 343 ? -6.300 -4.489 -14.151 1.00 81.88 343 ASP A CA 1
ATOM 2725 C C . ASP A 1 343 ? -7.472 -3.507 -13.923 1.00 81.88 343 ASP A C 1
ATOM 2727 O O . ASP A 1 343 ? -8.022 -2.928 -14.861 1.00 81.88 343 ASP A O 1
ATOM 2731 N N . THR A 1 344 ? -7.918 -3.386 -12.672 1.00 86.44 344 THR A N 1
ATOM 2732 C CA . THR A 1 344 ? -9.006 -2.501 -12.234 1.00 86.44 344 THR A CA 1
ATOM 2733 C C . THR A 1 344 ? -8.778 -2.027 -10.799 1.00 86.44 344 THR A C 1
ATOM 2735 O O . THR A 1 344 ? -8.154 -2.725 -10.010 1.00 86.44 344 THR A O 1
ATOM 2738 N N . ALA A 1 345 ? -9.302 -0.857 -10.439 1.00 87.88 345 ALA A N 1
ATOM 2739 C CA . ALA A 1 345 ? -9.306 -0.359 -9.062 1.00 87.88 345 ALA A CA 1
ATOM 2740 C C . ALA A 1 345 ? -10.529 -0.798 -8.234 1.00 87.88 345 ALA A C 1
ATOM 2742 O O . ALA A 1 345 ? -10.617 -0.469 -7.052 1.00 87.88 345 ALA A O 1
ATOM 2743 N N . GLY A 1 346 ? -11.494 -1.475 -8.859 1.00 88.75 346 GLY A N 1
ATOM 2744 C CA . GLY A 1 346 ? -12.741 -1.908 -8.230 1.00 88.75 346 GLY A CA 1
ATOM 2745 C C . GLY A 1 346 ? -12.603 -3.117 -7.297 1.00 88.75 346 GLY A C 1
ATOM 2746 O O . GLY A 1 346 ? -11.537 -3.718 -7.192 1.00 88.75 346 GLY A O 1
ATOM 2747 N N . VAL A 1 347 ? -13.711 -3.491 -6.659 1.00 90.81 347 VAL A N 1
ATOM 2748 C CA . VAL A 1 347 ? -13.852 -4.646 -5.749 1.00 90.81 347 VAL A CA 1
ATOM 2749 C C . VAL A 1 347 ? -14.727 -5.760 -6.339 1.00 90.81 347 VAL A C 1
ATOM 2751 O O . VAL A 1 347 ? -14.890 -6.809 -5.718 1.00 90.81 347 VAL A O 1
ATOM 2754 N N . SER A 1 348 ? -15.307 -5.572 -7.533 1.00 92.38 348 SER A N 1
ATOM 2755 C CA . SER A 1 348 ? -16.190 -6.570 -8.157 1.00 92.38 348 SER A CA 1
ATOM 2756 C C . SER A 1 348 ? -15.566 -7.958 -8.293 1.00 92.38 348 SER A C 1
ATOM 2758 O O . SER A 1 348 ? -16.286 -8.948 -8.180 1.00 92.38 348 SER A O 1
ATOM 2760 N N . TYR A 1 349 ? -14.252 -8.061 -8.521 1.00 93.81 349 TYR A N 1
ATOM 2761 C CA . TYR A 1 349 ? -13.579 -9.360 -8.612 1.00 93.81 349 TYR A CA 1
ATOM 2762 C C . TYR A 1 349 ? -13.536 -10.079 -7.259 1.00 93.81 349 TYR A C 1
ATOM 2764 O O . TYR A 1 349 ? -13.874 -11.260 -7.204 1.00 93.81 349 TYR A O 1
ATOM 2772 N N . ASP A 1 350 ? -13.212 -9.382 -6.168 1.00 92.88 350 ASP A 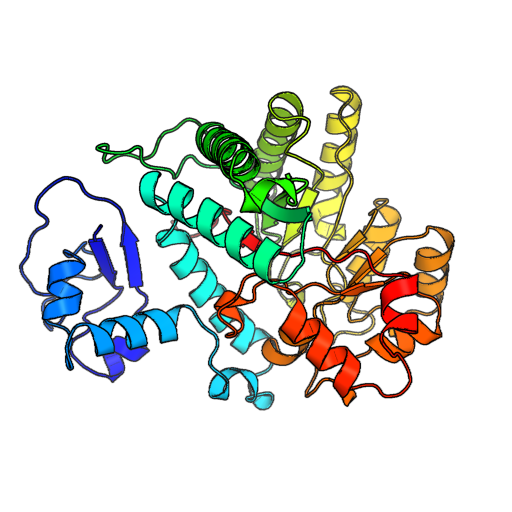N 1
ATOM 2773 C CA . ASP A 1 350 ? -13.234 -9.950 -4.815 1.00 92.88 350 ASP A CA 1
ATOM 2774 C C . ASP A 1 350 ? -14.654 -10.355 -4.406 1.00 92.88 350 ASP A C 1
ATOM 2776 O O . ASP A 1 350 ? -14.877 -11.455 -3.898 1.00 92.88 350 ASP A O 1
ATOM 2780 N N . PHE A 1 351 ? -15.650 -9.512 -4.703 1.00 91.56 351 PHE A N 1
ATOM 2781 C CA . PHE A 1 351 ? -17.059 -9.857 -4.491 1.00 91.56 351 PHE A CA 1
ATOM 2782 C C . PHE A 1 351 ? -17.477 -11.076 -5.314 1.00 91.56 351 PHE A C 1
ATOM 2784 O O . PHE A 1 351 ? -18.161 -11.958 -4.795 1.00 91.56 351 PHE A O 1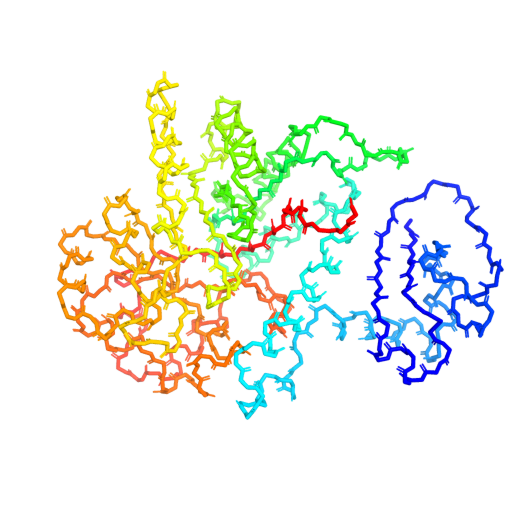
ATOM 2791 N N . TYR A 1 352 ? -17.070 -11.149 -6.583 1.00 92.19 352 TYR A N 1
ATOM 2792 C CA . TYR A 1 352 ? -17.344 -12.299 -7.437 1.00 92.19 352 TYR A CA 1
ATOM 2793 C C . TYR A 1 352 ? -16.739 -13.574 -6.848 1.00 92.19 352 TYR A C 1
ATOM 2795 O O . TYR A 1 352 ? -17.449 -14.571 -6.729 1.00 92.19 352 TYR A O 1
ATOM 2803 N N . GLN A 1 353 ? -15.471 -13.534 -6.429 1.00 91.81 353 GLN A N 1
ATOM 2804 C CA . GLN A 1 353 ? -14.788 -14.676 -5.826 1.00 91.81 353 GLN A CA 1
ATOM 2805 C C . GLN A 1 353 ? -15.539 -15.165 -4.580 1.00 91.81 353 GLN A C 1
ATOM 2807 O O . GLN A 1 353 ? -15.828 -16.352 -4.474 1.00 91.81 353 GLN A O 1
ATOM 2812 N N . VAL A 1 354 ? -15.947 -14.257 -3.687 1.00 91.12 354 VAL A N 1
ATOM 2813 C CA . VAL A 1 354 ? -16.700 -14.593 -2.466 1.00 91.12 354 VAL A CA 1
ATOM 2814 C C . VAL A 1 354 ? -18.082 -15.169 -2.779 1.00 91.12 354 VAL A C 1
ATOM 2816 O O . VAL A 1 354 ? -18.454 -16.202 -2.227 1.00 91.12 354 VAL A O 1
ATOM 2819 N N . ILE A 1 355 ? -18.854 -14.526 -3.659 1.00 88.94 355 ILE A N 1
ATOM 2820 C CA . ILE A 1 355 ? -20.236 -14.934 -3.963 1.00 88.94 355 ILE A CA 1
ATOM 2821 C C . ILE A 1 355 ? -20.272 -16.258 -4.727 1.00 88.94 355 ILE A C 1
ATOM 2823 O O . ILE A 1 355 ? -21.182 -17.051 -4.517 1.00 88.94 355 ILE A O 1
ATOM 2827 N N . GLN A 1 356 ? -19.319 -16.492 -5.632 1.00 89.88 356 GLN A N 1
ATOM 2828 C CA . GLN A 1 356 ? -19.226 -17.759 -6.360 1.00 89.88 356 GLN A CA 1
ATOM 2829 C C . GLN A 1 356 ? -18.571 -18.865 -5.533 1.00 89.88 356 GLN A C 1
ATOM 2831 O O . GLN A 1 356 ? -18.877 -20.034 -5.741 1.00 89.88 356 GLN A O 1
ATOM 2836 N N . GLY A 1 357 ? -17.660 -18.513 -4.624 1.00 88.38 357 GLY A N 1
ATOM 2837 C CA . GLY A 1 357 ? -16.992 -19.472 -3.752 1.00 88.38 357 GLY A CA 1
ATOM 2838 C C . GLY A 1 357 ? -17.909 -20.026 -2.664 1.00 88.38 357 GLY A C 1
ATOM 2839 O O . GLY A 1 357 ? -17.743 -21.172 -2.258 1.00 88.38 357 GLY A O 1
ATOM 2840 N N . PHE A 1 358 ? -18.883 -19.241 -2.194 1.00 86.38 358 PHE A N 1
ATOM 2841 C CA . PHE A 1 358 ? -19.720 -19.622 -1.059 1.00 86.38 358 PHE A CA 1
ATOM 2842 C C . PHE A 1 358 ? -21.214 -19.453 -1.339 1.00 86.38 358 PHE A C 1
ATOM 2844 O O . PHE A 1 358 ? -21.746 -18.340 -1.304 1.00 86.38 358 PHE A O 1
ATOM 2851 N N . ASP A 1 359 ? -21.908 -20.581 -1.496 1.00 76.88 359 ASP A N 1
ATOM 2852 C CA . ASP A 1 359 ? -23.360 -20.627 -1.716 1.00 76.88 359 ASP A CA 1
ATOM 2853 C C . ASP A 1 359 ? -24.161 -19.992 -0.559 1.00 76.88 359 ASP A C 1
ATOM 2855 O O . ASP A 1 359 ? -25.193 -19.355 -0.780 1.00 76.88 359 ASP A O 1
ATOM 2859 N N . ASP A 1 360 ? -23.664 -20.121 0.677 1.00 69.00 360 ASP A N 1
ATOM 2860 C CA . ASP A 1 360 ? -24.413 -19.795 1.899 1.00 69.00 360 ASP A CA 1
ATOM 2861 C C . ASP A 1 360 ? -24.224 -18.354 2.408 1.00 69.00 360 ASP A C 1
ATOM 2863 O O . ASP A 1 360 ? -24.931 -17.930 3.325 1.00 69.00 360 ASP A O 1
ATOM 2867 N N . ILE A 1 361 ? -23.291 -17.576 1.843 1.00 69.44 361 ILE A N 1
ATOM 2868 C CA . ILE A 1 361 ? -23.097 -16.176 2.263 1.00 69.44 361 ILE A CA 1
ATOM 2869 C C . ILE A 1 361 ? -24.091 -15.267 1.522 1.00 69.44 361 ILE A C 1
ATOM 2871 O O . ILE A 1 361 ? -24.782 -14.464 2.154 1.00 69.44 361 ILE A O 1
ATOM 2875 N N . GLY A 1 362 ? -24.207 -15.418 0.195 1.00 60.50 362 GLY A N 1
ATOM 2876 C CA . GLY A 1 362 ? -25.061 -14.599 -0.677 1.00 60.50 362 GLY A CA 1
ATOM 2877 C C . GLY A 1 362 ? -24.802 -13.081 -0.591 1.00 60.50 362 GLY A C 1
ATOM 2878 O O . GLY A 1 362 ? -24.172 -12.571 0.329 1.00 60.50 362 GLY A O 1
ATOM 2879 N N . LEU A 1 363 ? -25.345 -12.287 -1.523 1.00 59.34 363 LEU A N 1
ATOM 2880 C CA . LEU A 1 363 ? -25.206 -10.818 -1.459 1.00 59.34 363 LEU A CA 1
ATOM 2881 C C . LEU A 1 363 ? -25.797 -10.222 -0.172 1.00 59.34 363 LEU A C 1
ATOM 2883 O O . LEU A 1 363 ? -25.310 -9.208 0.303 1.00 59.34 363 LEU A O 1
ATOM 2887 N N . GLY A 1 364 ? -26.828 -10.846 0.407 1.00 54.75 364 GLY A N 1
ATOM 2888 C CA . GLY A 1 364 ? -27.439 -10.405 1.662 1.00 54.75 364 GLY A CA 1
ATOM 2889 C C . GLY A 1 364 ? -26.528 -10.599 2.878 1.00 54.75 364 GLY A C 1
ATOM 2890 O O . GLY A 1 364 ? -26.330 -9.650 3.628 1.00 54.75 364 GLY A O 1
ATOM 2891 N N . GLY A 1 365 ? -25.933 -11.783 3.066 1.00 55.75 365 GLY A N 1
ATOM 2892 C CA . GLY A 1 365 ? -24.992 -12.019 4.170 1.00 55.75 365 GLY A CA 1
ATOM 2893 C C . GLY A 1 365 ? -23.726 -11.170 4.049 1.00 55.75 365 GLY A C 1
ATOM 2894 O O . GLY A 1 365 ? -23.190 -10.731 5.065 1.00 55.75 365 GLY A O 1
ATOM 2895 N N . VAL A 1 366 ? -23.333 -10.854 2.809 1.00 54.78 366 VAL A N 1
ATOM 2896 C CA . VAL A 1 366 ? -22.274 -9.894 2.478 1.00 54.78 366 VAL A CA 1
ATOM 2897 C C . VAL A 1 366 ? -22.711 -8.443 2.812 1.00 54.78 366 VAL A C 1
ATOM 2899 O O . VAL A 1 366 ? -22.081 -7.759 3.610 1.00 54.78 366 VAL A O 1
ATOM 2902 N N . LEU A 1 367 ? -23.836 -7.946 2.295 1.00 50.88 367 LEU A N 1
ATOM 2903 C CA . LEU A 1 367 ? -24.247 -6.533 2.425 1.00 50.88 367 LEU A CA 1
ATOM 2904 C C . LEU A 1 367 ? -24.717 -6.113 3.830 1.00 50.88 367 LEU A C 1
ATOM 2906 O O . LEU A 1 367 ? -24.678 -4.925 4.138 1.00 50.88 367 LEU A O 1
ATOM 2910 N N . TRP A 1 368 ? -25.149 -7.041 4.694 1.00 42.06 368 TRP A N 1
ATOM 2911 C CA . TRP A 1 368 ? -25.598 -6.698 6.055 1.00 42.06 368 TRP A CA 1
ATOM 2912 C C . TRP A 1 368 ? -24.463 -6.239 6.991 1.00 42.06 368 TRP A C 1
ATOM 2914 O O . TRP A 1 368 ? -24.750 -5.636 8.026 1.00 42.06 368 TRP A O 1
ATOM 2924 N N . HIS A 1 369 ? -23.197 -6.470 6.622 1.00 46.19 369 HIS A N 1
ATOM 2925 C CA . HIS A 1 369 ? -22.029 -6.109 7.439 1.00 46.19 369 HIS A CA 1
ATOM 2926 C C . HIS A 1 369 ? -20.948 -5.309 6.691 1.00 46.19 369 HIS A C 1
ATOM 2928 O O . HIS A 1 369 ? -20.047 -4.779 7.339 1.00 46.19 369 HIS A O 1
ATOM 2934 N N . ILE A 1 370 ? -21.053 -5.166 5.363 1.00 44.31 370 ILE A N 1
ATOM 2935 C CA . ILE A 1 370 ? -19.965 -4.662 4.517 1.00 44.31 370 ILE A CA 1
ATOM 2936 C C . ILE A 1 370 ? -20.175 -3.198 4.115 1.00 44.31 370 ILE A C 1
ATOM 2938 O O . ILE A 1 370 ? -21.114 -2.850 3.400 1.00 44.31 370 ILE A O 1
ATOM 2942 N N . ILE A 1 371 ? -19.224 -2.348 4.507 1.00 42.44 371 ILE A N 1
ATOM 2943 C CA . ILE A 1 371 ? -18.871 -1.133 3.766 1.00 42.44 371 ILE A CA 1
ATOM 2944 C C . ILE A 1 371 ? -17.716 -1.544 2.853 1.00 42.44 371 ILE A C 1
ATOM 2946 O O . ILE A 1 371 ? -16.690 -2.001 3.350 1.00 42.44 371 ILE A O 1
ATOM 2950 N N . ALA A 1 372 ? -17.890 -1.440 1.536 1.00 34.56 372 ALA A N 1
ATOM 2951 C CA . ALA A 1 372 ? -16.788 -1.656 0.607 1.00 34.56 372 ALA A CA 1
ATOM 2952 C C . ALA A 1 372 ? -15.747 -0.548 0.817 1.00 34.56 372 ALA A C 1
ATOM 2954 O O . ALA A 1 372 ? -16.073 0.638 0.737 1.00 34.56 372 ALA A O 1
ATOM 2955 N N . PHE A 1 373 ? -14.508 -0.939 1.096 1.00 37.56 373 PHE A N 1
ATOM 2956 C CA . PHE A 1 373 ? -13.357 -0.047 1.095 1.00 37.56 373 PHE A CA 1
ATOM 2957 C C . PHE A 1 373 ? -12.448 -0.530 -0.024 1.00 37.56 373 PHE A C 1
ATOM 2959 O O . PHE A 1 373 ? -12.071 -1.695 -0.029 1.00 37.56 373 PHE A O 1
ATOM 2966 N N . ALA A 1 374 ? -12.108 0.333 -0.978 1.00 32.62 374 ALA A N 1
ATOM 2967 C CA . ALA A 1 374 ? -10.983 0.036 -1.850 1.00 32.62 374 ALA A CA 1
ATOM 2968 C C . ALA A 1 374 ? -9.697 0.329 -1.061 1.00 32.62 374 ALA A C 1
ATOM 2970 O O . ALA A 1 374 ? -9.450 1.458 -0.635 1.00 32.62 374 ALA A O 1
ATOM 2971 N N . GLY A 1 375 ? -8.911 -0.710 -0.806 1.00 32.78 375 GLY A N 1
ATOM 2972 C CA . GLY A 1 375 ? -7.513 -0.541 -0.460 1.00 32.78 375 GLY A CA 1
ATOM 2973 C C . GLY A 1 375 ? -6.793 -0.233 -1.759 1.00 32.78 375 GLY A C 1
ATOM 2974 O O . GLY A 1 375 ? -6.920 -0.955 -2.735 1.00 32.78 375 GLY A O 1
ATOM 2975 N N . LEU A 1 376 ? -6.093 0.884 -1.817 1.00 29.95 376 LEU A N 1
ATOM 2976 C CA . LEU A 1 376 ? -4.966 0.986 -2.721 1.00 29.95 376 LEU A CA 1
ATOM 2977 C C . LEU A 1 376 ? -3.793 1.266 -1.802 1.00 29.95 376 LEU A C 1
ATOM 2979 O O . LEU A 1 376 ? -3.800 2.289 -1.109 1.00 29.95 376 LEU A O 1
ATOM 2983 N N . ILE A 1 377 ? -2.827 0.356 -1.723 1.00 32.56 377 ILE A N 1
ATOM 2984 C CA . ILE A 1 377 ? -1.628 0.615 -0.940 1.00 32.56 377 ILE A CA 1
ATOM 2985 C C . ILE A 1 377 ? -0.629 1.353 -1.836 1.00 32.56 377 ILE A C 1
ATOM 2987 O O . ILE A 1 377 ? 0.308 0.787 -2.400 1.00 32.56 377 ILE A O 1
ATOM 2991 N N . LEU A 1 378 ? -0.771 2.678 -1.921 1.00 30.23 378 LEU A N 1
ATOM 2992 C CA . LEU A 1 378 ? 0.314 3.533 -2.404 1.00 30.23 378 LEU A CA 1
ATOM 2993 C C . LEU A 1 378 ? 1.370 3.645 -1.298 1.00 30.23 378 LEU A C 1
ATOM 2995 O O . LEU A 1 378 ? 1.471 4.643 -0.588 1.00 30.23 378 LEU A O 1
ATOM 2999 N N . LYS A 1 379 ? 2.184 2.597 -1.137 1.00 31.78 379 LYS A N 1
ATOM 3000 C CA . LYS A 1 379 ? 3.385 2.613 -0.287 1.00 31.78 379 LYS A CA 1
ATOM 3001 C C . LYS A 1 379 ? 4.377 3.653 -0.840 1.00 31.78 379 LYS A C 1
ATOM 3003 O O . LYS A 1 379 ? 5.253 3.318 -1.633 1.00 31.78 379 LYS A O 1
ATOM 3008 N N . ILE A 1 380 ? 4.305 4.905 -0.381 1.00 31.55 380 ILE A N 1
ATOM 3009 C CA . ILE A 1 380 ? 5.347 5.936 -0.590 1.00 31.55 380 ILE A CA 1
ATOM 3010 C C . ILE A 1 380 ? 6.325 5.916 0.609 1.00 31.55 380 ILE A C 1
ATOM 3012 O O . ILE A 1 380 ? 6.860 6.919 1.060 1.00 31.55 380 ILE A O 1
ATOM 3016 N N . SER A 1 381 ? 6.611 4.732 1.153 1.00 31.69 381 SER A N 1
ATOM 3017 C CA . SER A 1 381 ? 7.618 4.559 2.200 1.00 31.69 381 SER A CA 1
ATOM 3018 C C . SER A 1 381 ? 8.946 4.169 1.555 1.00 31.69 381 SER A C 1
ATOM 3020 O O . SER A 1 381 ? 9.141 3.026 1.147 1.00 31.69 381 SER A O 1
ATOM 3022 N N . GLN A 1 382 ? 9.876 5.119 1.427 1.00 33.19 382 GLN A N 1
ATOM 3023 C CA . GLN A 1 382 ? 11.267 4.772 1.140 1.00 33.19 382 GLN A CA 1
ATOM 3024 C C . GLN A 1 382 ? 11.993 4.443 2.444 1.00 33.19 382 GLN A C 1
ATOM 3026 O O . GLN A 1 382 ? 12.441 5.333 3.168 1.00 33.19 382 GLN A O 1
ATOM 3031 N N . THR A 1 383 ? 12.196 3.152 2.685 1.00 30.52 383 THR A N 1
ATOM 3032 C CA . THR A 1 383 ? 13.364 2.685 3.436 1.00 30.52 383 THR A CA 1
ATOM 3033 C C . THR A 1 383 ? 14.126 1.633 2.636 1.00 30.52 383 THR A C 1
ATOM 3035 O O . THR A 1 383 ? 13.520 0.698 2.125 1.00 30.52 383 THR A O 1
ATOM 3038 N N . GLN A 1 384 ? 15.456 1.807 2.639 1.00 26.75 384 GLN A N 1
ATOM 3039 C CA . GLN A 1 384 ? 16.551 1.022 2.033 1.00 26.75 384 GLN A CA 1
ATOM 3040 C C . GLN A 1 384 ? 16.916 1.435 0.589 1.00 26.75 384 GLN A C 1
ATOM 3042 O O . GLN A 1 384 ? 16.030 1.616 -0.234 1.00 26.75 384 GLN A O 1
ATOM 3047 N N . ILE A 1 385 ? 18.181 1.663 0.202 1.00 24.05 385 ILE A N 1
ATOM 3048 C CA . ILE A 1 385 ? 19.487 1.113 0.630 1.00 24.05 385 ILE A CA 1
ATOM 3049 C C . ILE A 1 385 ? 20.572 2.212 0.489 1.00 24.05 385 ILE A C 1
ATOM 3051 O O . ILE A 1 385 ? 20.545 2.944 -0.499 1.00 24.05 385 ILE A O 1
ATOM 3055 N N . GLY A 1 386 ? 21.524 2.294 1.433 1.00 28.38 386 GLY A N 1
ATOM 3056 C CA . GLY A 1 386 ? 22.719 3.157 1.375 1.00 28.38 386 GLY A CA 1
ATOM 3057 C C . GLY A 1 386 ? 23.093 3.769 2.713 1.00 28.38 386 GLY A C 1
ATOM 3058 O O . GLY A 1 386 ? 22.668 4.921 2.938 1.00 28.38 386 GLY A O 1
#

Organism: NCBI:txid595255

Radius of gyration: 21.3 Å; chains: 1; bounding box: 56×46×54 Å

Secondary structure (DSSP, 8-state):
-EEEESS--SSHHHHHH--EEEE--SS-----S-TTSTTPPTT--EEHHHHHHHSTTHHHHHHHHHHHHHS--HHHHT-GGGHHHHHHHHHHHHHHHHHHHS-BHHHHHHHHHHHHHHHHHTT--EEEEEEE-SS--PBPTT--SPPS-SSHHHHHHHHHHHHHHTSTTGGG--EEEEEEEEETT--HHHHHHHHHHHHHHHHHSTTTEEEEEEES-TTTS--HHHHHHHHHHHHHHHHHTT----B--EE--SS-SSSTTTTHHHHHHHTT-SEEEE-TTGGG-HHHHHHHHHHTPEEEE-HHHHHHTTS-SSGGG-SHHHHHHTT--EEE--SSHHHHT---SSSHHHHHHHHHH-TTTHHHHHHTTPPP----EEE-------

InterPro domains:
  IPR001365 Adenosine deaminase domain [PF00962] (86-361)
  IPR006330 Adenosine/adenine deaminase [PTHR11409] (59-359)
  IPR032466 Metal-dependent hydrolase [SSF51556] (67-359)

Sequence (386 aa):
MAISASQNLGSEETRQNATISFSHHNDSILVEPSIYSAKYIPETSFPIQIAAKSFPGGEDAFRRYVKSKVVILPEESIRHELGVDQVWRRFQAASNLARTMLTYEPIVREFYQRLFQQLVDDGINWVEIRAGGSKGVLVHDGEEDPDPDLDFWWEVMEDEITKFQATEKGQRFWGARVIWSDFRGQNQSSITTSMKIALDRKVKFPDLFGGYDVVGQEDLGRALVDLAPELLWFQEQAAKLNVTMPFFFHAGETLGDGNSTDLNLVDALLLGTRRIGHGFSLYKHPELIREVIARKVLVEVCPISNEVLRLTTDILHHPLPAMVAHGIPTAISNDDPAILGYDTAGVSYDFYQVIQGFDDIGLGGVLWHIIAFAGLILKISQTQIG